Protein AF-A0A2H3KN73-F1 (afdb_monomer)

Radius of gyration: 33.45 Å; Cα contacts (8 Å, |Δi|>4): 735; chains: 1; bounding box: 77×82×100 Å

Nearest PDB structures (foldseek):
  2la7-assembly1_A  TM=8.301E-01  e=6.907E-08  Paraburkholderia xenovorans LB400
  2kts-assembly1_A  TM=8.121E-01  e=2.457E-05  Escherichia coli K-12
  4zgf-assembly1_A  TM=7.039E-01  e=1.963E-03  Phocaeicola vulgatus ATCC 8482
  4l3r-assembly1_A  TM=6.439E-01  e=1.015E-02  Bacteroides eggerthii DSM 20697
  8r6w-assembly1_A  TM=2.106E-01  e=2.194E+00  SFTS virus AH12

pLDDT: mean 81.77, std 18.59, range [30.06, 98.0]

Sequence (392 aa):
MKLRMTILSALLMGMLVLAACGTAPSTGSTTEPTPATTEQETPVTEEATTPEASDALAGTSWVLTQLNGAAPLSEGTPISAEFDTEGSVAGSAGCNRYFAGYTIADGTLSITQAGSTMMACEDAIMAQEQAFLDQFSRATSYVIDGATLTITIDDGTTLVFERAEEEVTTSNDLTGTNWVLTAINGAAPLSESAPISAEFDTEGRITGSAGCNRYFADYTVADGTLSISQAGSTRMACEEAIMAQEQAFLDQLSRATSYVIDGATLTITIDDGATLVFEQTSNALAGTSWLLTELNGAAPLSEATPISAEFDDEGRVAGSAGCNRYFAGYTVAEGTLSITQAGSTMMACEDAILAQEMAFLDQLSRATSYVIDGTTLTITVDDGATLVFVRA

Solvent-accessible surface area (backbone atoms only — not comparable to full-atom values): 22328 Å² total; per-residue (Å²): 136,89,85,85,86,86,91,81,90,85,92,85,90,90,87,87,93,85,92,87,88,89,87,88,88,87,87,87,86,90,86,85,91,87,83,89,79,93,76,82,80,73,81,83,74,79,77,76,79,74,74,88,77,71,59,88,57,47,71,38,49,29,31,54,54,26,51,89,85,36,68,64,85,65,88,90,35,66,34,35,46,35,26,40,83,87,37,39,33,36,35,32,44,41,74,28,50,36,40,28,44,41,50,65,56,98,72,30,33,42,31,41,78,61,50,67,59,88,66,89,66,58,69,69,53,50,54,46,25,52,52,47,53,60,47,54,35,37,30,41,29,67,48,77,59,92,56,34,40,38,37,30,24,84,88,69,52,53,41,33,23,34,51,47,72,79,76,68,75,60,59,70,63,62,62,68,37,41,32,35,55,55,24,56,67,86,40,64,66,96,42,86,92,37,54,33,36,43,34,27,40,85,85,37,37,34,38,35,33,43,37,74,30,50,36,38,30,45,41,49,79,56,97,73,31,33,45,32,41,79,61,49,65,58,88,69,88,65,59,69,68,52,53,51,48,26,52,53,49,48,57,47,52,37,37,31,45,27,63,48,49,58,80,57,34,39,39,37,32,26,80,86,73,44,42,43,31,24,38,53,49,77,75,58,58,49,74,36,49,30,31,57,55,27,56,73,92,35,64,71,95,43,86,92,36,54,35,37,44,34,26,40,81,85,37,37,34,35,39,30,44,32,79,30,49,36,39,27,45,40,50,78,56,97,77,31,31,44,29,44,79,58,49,68,57,87,70,91,66,60,69,70,51,53,51,49,26,53,53,50,48,55,46,52,36,36,30,41,28,65,48,68,62,91,57,33,40,39,36,33,26,84,88,71,46,45,40,34,26,34,64,99

Structure (mmCIF, N/CA/C/O backbone):
data_AF-A0A2H3KN73-F1
#
_entry.id   AF-A0A2H3KN73-F1
#
loop_
_atom_site.group_PDB
_atom_site.id
_atom_site.type_symbol
_atom_site.label_atom_id
_atom_site.label_alt_id
_atom_site.label_comp_id
_atom_site.label_asym_id
_atom_site.label_entity_id
_atom_site.label_seq_id
_atom_site.pdbx_PDB_ins_code
_atom_site.Cartn_x
_atom_site.Cartn_y
_atom_site.Cartn_z
_atom_site.occupancy
_atom_site.B_iso_or_equiv
_atom_site.auth_seq_id
_atom_site.auth_comp_id
_atom_site.auth_asym_id
_atom_site.auth_atom_id
_atom_site.pdbx_PDB_model_num
ATOM 1 N N . MET A 1 1 ? 51.391 -41.947 -21.039 1.00 41.38 1 MET A N 1
ATOM 2 C CA . MET A 1 1 ? 52.489 -42.074 -20.057 1.00 41.38 1 MET A CA 1
ATOM 3 C C . MET A 1 1 ? 51.841 -42.088 -18.679 1.00 41.38 1 MET A C 1
ATOM 5 O O . MET A 1 1 ? 51.063 -41.195 -18.386 1.00 41.38 1 MET A O 1
ATOM 9 N N . LYS A 1 2 ? 51.989 -43.200 -17.952 1.00 41.12 2 LYS A N 1
ATOM 10 C CA . LYS A 1 2 ? 51.287 -43.535 -16.699 1.00 41.12 2 LYS A CA 1
ATOM 11 C C . LYS A 1 2 ? 51.862 -42.744 -15.519 1.00 41.12 2 LYS A C 1
ATOM 13 O O . LYS A 1 2 ? 53.082 -42.685 -15.429 1.00 41.12 2 LYS A O 1
ATOM 18 N N . LEU A 1 3 ? 51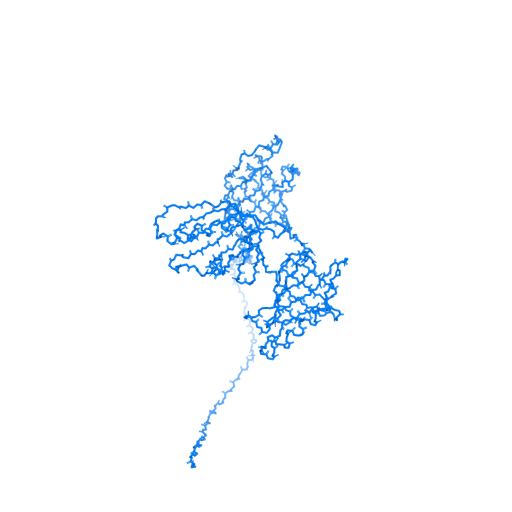.032 -42.364 -14.544 1.00 38.22 3 LEU A N 1
ATOM 19 C CA . LEU A 1 3 ? 51.346 -42.671 -13.143 1.00 38.22 3 LEU A CA 1
ATOM 20 C C . LEU A 1 3 ? 50.073 -42.772 -12.286 1.00 38.22 3 LEU A C 1
ATOM 22 O O . LEU A 1 3 ? 49.233 -41.882 -12.275 1.00 38.22 3 LEU A O 1
ATOM 26 N N . ARG A 1 4 ? 49.949 -43.926 -11.624 1.00 55.59 4 ARG A N 1
ATOM 27 C CA . ARG A 1 4 ? 48.967 -44.296 -10.597 1.00 55.59 4 ARG A CA 1
ATOM 28 C C . ARG A 1 4 ? 49.509 -43.859 -9.233 1.00 55.59 4 ARG A C 1
ATOM 30 O O . ARG A 1 4 ? 50.711 -44.013 -9.039 1.00 55.59 4 ARG A O 1
ATOM 37 N N . MET A 1 5 ? 48.654 -43.527 -8.263 1.00 45.94 5 MET A N 1
ATOM 38 C CA . MET A 1 5 ? 48.945 -43.890 -6.869 1.00 45.94 5 MET A CA 1
ATOM 39 C C . MET A 1 5 ? 47.670 -44.063 -6.032 1.00 45.94 5 MET A C 1
ATOM 41 O O . MET A 1 5 ? 46.942 -43.118 -5.760 1.00 45.94 5 MET A O 1
ATOM 45 N N . THR A 1 6 ? 47.419 -45.316 -5.665 1.00 53.59 6 THR A N 1
ATOM 46 C CA . THR A 1 6 ? 46.502 -45.816 -4.632 1.00 53.59 6 THR A CA 1
ATOM 47 C C . THR A 1 6 ? 47.276 -45.900 -3.311 1.00 53.59 6 THR A C 1
ATOM 49 O O . THR A 1 6 ? 48.433 -46.295 -3.387 1.00 53.59 6 THR A O 1
ATOM 52 N 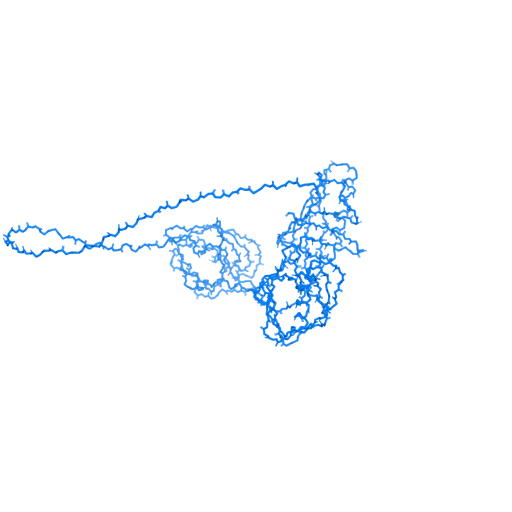N . ILE A 1 7 ? 46.663 -45.655 -2.142 1.00 47.69 7 ILE A N 1
ATOM 53 C CA . ILE A 1 7 ? 46.998 -46.282 -0.836 1.00 47.69 7 ILE A CA 1
ATOM 54 C C . ILE A 1 7 ? 45.718 -46.332 0.034 1.00 47.69 7 ILE A C 1
ATOM 56 O O . ILE A 1 7 ? 44.813 -45.519 -0.122 1.00 47.69 7 ILE A O 1
ATOM 60 N N . LEU A 1 8 ? 45.666 -47.358 0.884 1.00 37.31 8 LEU A N 1
ATOM 61 C CA . LEU A 1 8 ? 44.553 -48.059 1.532 1.00 37.31 8 LEU A CA 1
ATOM 62 C C . LEU A 1 8 ? 44.724 -48.042 3.080 1.00 37.31 8 LEU A C 1
ATOM 64 O O . LEU A 1 8 ? 45.867 -47.973 3.526 1.00 37.31 8 LEU A O 1
ATOM 68 N N . SER A 1 9 ? 43.630 -48.286 3.838 1.00 37.75 9 SER A N 1
ATOM 69 C CA . SER A 1 9 ? 43.555 -48.879 5.217 1.00 37.75 9 SER A CA 1
ATOM 70 C C . SER A 1 9 ? 43.954 -48.003 6.435 1.00 37.75 9 SER A C 1
ATOM 72 O O . SER A 1 9 ? 44.809 -47.147 6.291 1.00 37.75 9 SER A O 1
ATOM 74 N N . ALA A 1 10 ? 43.464 -48.134 7.690 1.00 38.06 10 ALA A N 1
ATOM 75 C CA . ALA A 1 10 ? 42.568 -49.032 8.468 1.00 38.06 10 ALA A CA 1
ATOM 76 C C . ALA A 1 10 ? 42.232 -48.337 9.844 1.00 38.06 10 ALA A C 1
ATOM 78 O O . ALA A 1 10 ? 43.030 -47.522 10.288 1.00 38.06 10 ALA A O 1
ATOM 79 N N . LEU A 1 11 ? 41.019 -48.418 10.432 1.00 40.41 11 LEU A N 1
ATOM 80 C CA . LEU A 1 11 ? 40.464 -49.355 11.459 1.00 40.41 11 LEU A CA 1
ATOM 81 C C . LEU A 1 11 ? 40.903 -49.174 12.948 1.00 40.41 11 LEU A C 1
ATOM 83 O O . LEU A 1 11 ? 42.065 -49.401 13.254 1.00 40.41 11 LEU A O 1
ATOM 87 N N . LEU A 1 12 ? 39.942 -48.886 13.858 1.00 39.25 12 LEU A N 1
ATOM 88 C CA . LEU A 1 12 ? 39.818 -49.288 15.298 1.00 39.25 12 LEU A CA 1
ATOM 89 C C . LEU A 1 12 ? 38.498 -48.668 15.851 1.00 39.25 12 LEU A C 1
ATOM 91 O O . LEU A 1 12 ? 38.345 -47.459 15.748 1.00 39.25 12 LEU A O 1
ATOM 95 N N . MET A 1 13 ? 37.402 -49.344 16.238 1.00 44.59 13 MET A N 1
ATOM 96 C CA . MET A 1 13 ? 37.081 -50.394 17.234 1.00 44.59 13 MET A CA 1
ATOM 97 C C . MET A 1 13 ? 37.250 -49.976 18.714 1.00 44.59 13 MET A C 1
ATOM 99 O O . MET A 1 13 ? 38.370 -49.809 19.182 1.00 44.59 13 MET A O 1
ATOM 103 N N . GLY A 1 14 ? 36.134 -49.907 19.459 1.00 39.62 14 GLY A N 1
ATOM 104 C CA . GLY A 1 14 ? 36.087 -49.804 20.927 1.00 39.62 14 GLY A CA 1
ATOM 105 C C . GLY A 1 14 ? 34.648 -49.807 21.477 1.00 39.62 14 GLY A C 1
ATOM 106 O O . GLY A 1 14 ? 33.892 -48.880 21.225 1.00 39.62 14 GLY A O 1
ATOM 107 N N . MET A 1 15 ? 34.279 -50.871 22.197 1.00 47.72 15 MET A N 1
ATOM 108 C CA . MET A 1 15 ? 32.944 -51.282 22.677 1.00 47.72 15 MET A CA 1
ATOM 109 C C . MET A 1 15 ? 33.030 -51.633 24.180 1.00 47.72 15 MET A C 1
ATOM 111 O O . MET A 1 15 ? 34.032 -52.242 24.540 1.00 47.72 15 MET A O 1
ATOM 115 N N . LEU A 1 16 ? 32.005 -51.304 24.998 1.00 40.75 16 LEU A N 1
ATOM 116 C CA . LEU A 1 16 ? 31.471 -51.964 26.242 1.00 40.75 16 LEU A CA 1
ATOM 117 C C . LEU A 1 16 ? 30.703 -50.895 27.067 1.00 40.75 16 LEU A C 1
ATOM 119 O O . LEU A 1 16 ? 31.293 -49.857 27.332 1.00 40.75 16 LEU A O 1
ATOM 123 N N . VAL A 1 17 ? 29.401 -50.919 27.409 1.00 45.81 17 VAL A N 1
ATOM 124 C CA . VAL A 1 17 ? 28.391 -51.869 27.964 1.00 45.81 17 VAL A CA 1
ATOM 125 C C . VAL A 1 17 ? 28.472 -52.128 29.487 1.00 45.81 17 VAL A C 1
ATOM 127 O O . VAL A 1 17 ? 29.524 -52.510 29.986 1.00 45.81 17 VAL A O 1
ATOM 130 N N . LEU A 1 18 ? 27.283 -52.014 30.125 1.00 37.91 18 LEU A N 1
ATOM 131 C CA . LEU A 1 18 ? 26.698 -52.612 31.361 1.00 37.91 18 LEU A CA 1
ATOM 132 C C . LEU A 1 18 ? 26.279 -51.556 32.415 1.00 37.91 18 LEU A C 1
ATOM 134 O O . LEU A 1 18 ? 27.127 -50.862 32.954 1.00 37.91 18 LEU A O 1
ATOM 138 N N . ALA A 1 19 ? 24.989 -51.242 32.628 1.00 52.69 19 ALA A N 1
ATOM 139 C CA . ALA A 1 19 ? 23.860 -52.013 33.197 1.00 52.69 19 ALA A CA 1
ATOM 140 C C . ALA A 1 19 ? 23.950 -52.260 34.719 1.00 52.69 19 ALA A C 1
ATOM 142 O O . ALA A 1 19 ? 24.777 -53.055 35.147 1.00 52.69 19 ALA A O 1
ATOM 143 N N . ALA A 1 20 ? 23.027 -51.675 35.504 1.00 36.22 20 ALA A N 1
ATOM 144 C CA . ALA A 1 20 ? 22.501 -52.274 36.741 1.00 36.22 20 ALA A CA 1
ATOM 145 C C . ALA A 1 20 ? 21.219 -51.565 37.231 1.00 36.22 20 ALA A C 1
ATOM 147 O O . ALA A 1 20 ? 21.223 -50.382 37.556 1.00 36.22 20 ALA A O 1
ATOM 148 N N . CYS A 1 21 ? 20.135 -52.337 37.302 1.00 52.25 21 CYS A N 1
ATOM 149 C CA . CYS A 1 21 ? 18.905 -52.068 38.043 1.00 52.25 21 CYS A CA 1
ATOM 150 C C . CYS A 1 21 ? 19.021 -52.782 39.404 1.00 52.25 21 CYS A C 1
ATOM 152 O O . CYS A 1 21 ? 19.585 -53.877 39.453 1.00 52.25 21 CYS A O 1
ATOM 154 N N . GLY A 1 22 ? 18.479 -52.223 40.487 1.00 36.69 22 GLY A N 1
ATOM 155 C CA . GLY A 1 22 ? 18.488 -52.878 41.798 1.00 36.69 22 GLY A CA 1
ATOM 156 C C . GLY A 1 22 ? 17.414 -52.337 42.736 1.00 36.69 22 GLY A C 1
ATOM 157 O O . GLY A 1 22 ? 17.502 -51.206 43.200 1.00 36.69 22 GLY A O 1
ATOM 158 N N . THR A 1 23 ? 16.412 -53.167 43.018 1.00 49.16 23 THR A N 1
ATOM 159 C CA . THR A 1 23 ? 15.354 -52.964 44.020 1.00 49.16 23 THR A CA 1
ATOM 160 C C . THR A 1 23 ? 15.496 -53.943 45.188 1.00 49.16 23 THR A C 1
ATOM 162 O O . THR A 1 23 ? 15.940 -55.072 44.978 1.00 49.16 23 THR A O 1
ATOM 165 N N . ALA A 1 24 ? 14.919 -53.534 46.332 1.00 40.84 24 ALA A N 1
ATOM 166 C CA . ALA A 1 24 ? 14.408 -54.322 47.475 1.00 40.84 24 ALA A CA 1
ATOM 167 C C . ALA A 1 24 ? 15.313 -54.388 48.742 1.00 40.84 24 ALA A C 1
ATOM 169 O O . ALA A 1 24 ? 16.469 -53.981 48.689 1.00 40.84 24 ALA A O 1
ATOM 170 N N . PRO A 1 25 ? 14.831 -54.937 49.884 1.00 62.66 25 PRO A N 1
ATOM 171 C CA . PRO A 1 25 ? 13.820 -54.376 50.812 1.00 62.66 25 PRO A CA 1
ATOM 172 C C . PRO A 1 25 ? 14.254 -54.507 52.308 1.00 62.66 25 PRO A C 1
ATOM 174 O O . PRO A 1 25 ? 15.191 -55.241 52.588 1.00 62.66 25 PRO A O 1
ATOM 177 N N . SER A 1 26 ? 13.542 -53.928 53.296 1.00 34.06 26 SER A N 1
ATOM 178 C CA . SER A 1 26 ? 13.264 -54.623 54.585 1.00 34.06 26 SER A CA 1
ATOM 179 C C . SER A 1 26 ? 12.297 -53.888 55.527 1.00 34.06 26 SER A C 1
ATOM 181 O O . SER A 1 26 ? 12.418 -52.698 55.795 1.00 34.06 26 SER A O 1
ATOM 183 N N . THR A 1 27 ? 11.405 -54.697 56.084 1.00 34.88 27 THR A N 1
ATOM 184 C CA . THR A 1 27 ? 10.491 -54.568 57.229 1.00 34.88 27 THR A CA 1
ATOM 185 C C . THR A 1 27 ? 11.138 -54.276 58.596 1.00 34.88 27 THR A C 1
ATOM 187 O O . THR A 1 27 ? 12.184 -54.844 58.890 1.00 34.88 27 THR A O 1
ATOM 190 N N . GLY A 1 28 ? 10.391 -53.620 59.504 1.00 31.72 28 GLY A N 1
ATOM 191 C CA . GLY A 1 28 ? 10.177 -54.169 60.860 1.00 31.72 28 GLY A CA 1
ATOM 192 C C . GLY A 1 28 ? 10.459 -53.302 62.107 1.00 31.72 28 GLY A C 1
ATOM 193 O O . GLY A 1 28 ? 11.585 -53.241 62.570 1.00 31.72 28 GLY A O 1
ATOM 194 N N . SER A 1 29 ? 9.363 -52.843 62.731 1.00 31.42 29 SER A N 1
ATOM 195 C CA . SER A 1 29 ? 9.030 -52.898 64.176 1.00 31.42 29 SER A CA 1
ATOM 196 C C . SER A 1 29 ? 9.650 -51.972 65.253 1.00 31.42 29 SER A C 1
ATOM 198 O O . SER A 1 29 ? 10.776 -52.147 65.698 1.00 31.42 29 SER A O 1
ATOM 200 N N . THR A 1 30 ? 8.738 -51.164 65.823 1.00 33.66 30 THR A N 1
ATOM 201 C CA . THR A 1 30 ? 8.400 -51.008 67.262 1.00 33.66 30 THR A CA 1
ATOM 202 C C . THR A 1 30 ? 9.347 -50.259 68.212 1.00 33.66 30 THR A C 1
ATOM 204 O O . THR A 1 30 ? 10.296 -50.831 68.738 1.00 33.66 30 THR A O 1
ATOM 207 N N . THR A 1 31 ? 8.926 -49.058 68.644 1.00 33.97 31 THR A N 1
ATOM 208 C CA . THR A 1 31 ? 8.812 -48.697 70.079 1.00 33.97 31 THR A CA 1
ATOM 209 C C . THR A 1 31 ? 7.850 -47.510 70.288 1.00 33.97 31 THR A C 1
ATOM 211 O O . THR A 1 31 ? 7.878 -46.539 69.540 1.00 33.97 31 THR A O 1
ATOM 214 N N . GLU A 1 32 ? 6.974 -47.632 71.285 1.00 45.22 32 GLU A N 1
ATOM 215 C CA . GLU A 1 32 ? 5.969 -46.664 71.780 1.00 45.22 32 GLU A CA 1
ATOM 216 C C . GLU A 1 32 ? 6.524 -45.931 73.047 1.00 45.22 32 GLU A C 1
ATOM 218 O O . GLU A 1 32 ? 7.586 -46.336 73.526 1.00 45.22 32 GLU A O 1
ATOM 223 N N . PRO A 1 33 ? 5.819 -44.982 73.710 1.00 64.44 33 PRO A N 1
ATOM 224 C CA . PRO A 1 33 ? 5.692 -43.537 73.430 1.00 64.44 33 PRO A CA 1
ATOM 225 C C . PRO A 1 33 ? 6.211 -42.631 74.590 1.00 64.44 33 PRO A C 1
ATOM 227 O O . PRO A 1 33 ? 6.770 -43.139 75.562 1.00 64.44 33 PRO A O 1
ATOM 230 N N . THR A 1 34 ? 5.910 -41.310 74.525 1.00 38.81 34 THR A N 1
ATOM 231 C CA . THR A 1 34 ? 5.670 -40.292 75.614 1.00 38.81 34 THR A CA 1
ATOM 232 C C . THR A 1 34 ? 6.522 -39.002 75.430 1.00 38.81 34 THR A C 1
ATOM 234 O O . THR A 1 34 ? 7.691 -39.120 75.083 1.00 38.81 34 THR A O 1
ATOM 237 N N . PRO A 1 35 ? 6.028 -37.765 75.696 1.00 52.81 35 PRO A N 1
ATOM 238 C CA . PRO A 1 35 ? 5.032 -36.999 74.938 1.00 52.81 35 PRO A CA 1
ATOM 239 C C . PRO A 1 35 ? 5.500 -35.544 74.614 1.00 52.81 35 PRO A C 1
ATOM 241 O O . PRO A 1 35 ? 6.538 -35.083 75.072 1.00 52.81 35 PRO A O 1
ATOM 244 N N . ALA A 1 36 ? 4.632 -34.798 73.922 1.00 41.28 36 ALA A N 1
ATOM 245 C CA . ALA A 1 36 ? 4.514 -33.332 73.923 1.00 41.28 36 ALA A CA 1
ATOM 246 C C . ALA A 1 36 ? 5.665 -32.484 73.338 1.00 41.28 36 ALA A C 1
ATOM 248 O O . ALA A 1 36 ? 6.662 -32.205 73.994 1.00 41.28 36 ALA A O 1
ATOM 249 N N . THR A 1 37 ? 5.414 -31.902 72.163 1.00 34.91 37 THR A N 1
ATOM 250 C CA . THR A 1 37 ? 5.235 -30.445 71.992 1.00 34.91 37 THR A CA 1
ATOM 251 C C . THR A 1 37 ? 4.563 -30.222 70.638 1.00 34.91 37 THR A C 1
ATOM 253 O O . THR A 1 37 ? 5.072 -30.646 69.607 1.00 34.91 37 THR A O 1
ATOM 256 N N . THR A 1 38 ? 3.371 -29.631 70.657 1.00 37.81 38 THR A N 1
ATOM 257 C CA . THR A 1 38 ? 2.646 -29.219 69.454 1.00 37.81 38 THR A CA 1
ATOM 258 C C . THR A 1 38 ? 3.277 -27.929 68.940 1.00 37.81 38 THR A C 1
ATOM 260 O O . THR A 1 38 ? 3.023 -26.869 69.505 1.00 37.81 38 THR A O 1
ATOM 263 N N . GLU A 1 39 ? 4.070 -28.011 67.876 1.00 43.75 39 GLU A N 1
ATOM 264 C CA . GLU A 1 39 ? 4.251 -26.896 66.947 1.00 43.75 39 GLU A CA 1
ATOM 265 C C . GLU A 1 39 ? 3.408 -27.201 65.712 1.00 43.75 39 GLU A C 1
ATOM 267 O O . GLU A 1 39 ? 3.565 -28.215 65.036 1.00 43.75 39 GLU A O 1
ATOM 272 N N . GLN A 1 40 ? 2.405 -26.357 65.517 1.00 39.06 40 GLN A N 1
ATOM 273 C CA . GLN A 1 40 ? 1.458 -26.417 64.424 1.00 39.06 40 GLN A CA 1
ATOM 274 C C . GLN A 1 40 ? 2.141 -25.803 63.197 1.00 39.06 40 GLN A C 1
ATOM 276 O O . GLN A 1 40 ? 2.238 -24.583 63.098 1.00 39.06 40 GLN A O 1
ATOM 281 N N . GLU A 1 41 ? 2.642 -26.643 62.289 1.00 41.00 41 GLU A N 1
ATOM 282 C CA . GLU A 1 41 ? 3.061 -26.206 60.957 1.00 41.00 41 GLU A CA 1
ATOM 283 C C . GLU A 1 41 ? 1.834 -25.702 60.186 1.00 41.00 41 GLU A C 1
ATOM 285 O O . GLU A 1 41 ? 0.869 -26.426 59.928 1.00 41.00 41 GLU A O 1
ATOM 290 N N . THR A 1 42 ? 1.865 -24.413 59.867 1.00 41.56 42 THR A N 1
ATOM 291 C CA . THR A 1 42 ? 0.966 -23.739 58.933 1.00 41.56 42 THR A CA 1
ATOM 292 C C . THR A 1 42 ? 1.116 -24.382 57.549 1.00 41.56 42 THR A C 1
ATOM 294 O O . THR A 1 42 ? 2.249 -24.627 57.129 1.00 41.56 42 THR A O 1
ATOM 297 N N . PRO A 1 43 ? 0.027 -24.649 56.806 1.00 40.84 43 PRO A N 1
ATOM 298 C CA . PRO A 1 43 ? 0.150 -25.128 55.438 1.00 40.84 43 PRO A CA 1
ATOM 299 C C . PRO A 1 43 ? 0.833 -24.045 54.597 1.00 40.84 43 PRO A C 1
ATOM 301 O O . PRO A 1 43 ? 0.437 -22.879 54.633 1.00 40.84 43 PRO A O 1
ATOM 304 N N . VAL A 1 44 ? 1.871 -24.435 53.859 1.00 39.75 44 VAL A N 1
ATOM 305 C CA . VAL A 1 44 ? 2.467 -23.608 52.811 1.00 39.75 44 VAL A CA 1
ATOM 306 C C . VAL A 1 44 ? 1.408 -23.460 51.726 1.00 39.75 44 VAL A C 1
ATOM 308 O O . VAL A 1 44 ? 1.148 -24.391 50.966 1.00 39.75 44 VAL A O 1
ATOM 311 N N . THR A 1 45 ? 0.742 -22.307 51.724 1.00 36.94 45 THR A N 1
ATOM 312 C CA . THR A 1 45 ? -0.048 -21.836 50.593 1.00 36.94 45 THR A CA 1
ATOM 313 C C . THR A 1 45 ? 0.892 -21.744 49.402 1.00 36.94 45 THR A C 1
ATOM 315 O O . THR A 1 45 ? 1.876 -21.010 49.435 1.00 36.94 45 THR A O 1
ATOM 318 N N . GLU A 1 46 ? 0.594 -22.540 48.385 1.00 45.03 46 GLU A N 1
ATOM 319 C CA . GLU A 1 46 ? 1.144 -22.440 47.042 1.00 45.03 46 GLU A CA 1
ATOM 320 C C . GLU A 1 46 ? 0.952 -20.995 46.561 1.00 45.03 46 GLU A C 1
ATOM 322 O O . GLU A 1 46 ? -0.170 -20.555 46.306 1.00 45.03 46 GLU A O 1
ATOM 327 N N . GLU A 1 47 ? 2.043 -20.224 46.547 1.00 39.03 47 GLU A N 1
ATOM 328 C CA . GLU A 1 47 ? 2.086 -18.916 45.905 1.00 39.03 47 GLU A CA 1
ATOM 329 C C . GLU A 1 47 ? 1.780 -19.133 44.426 1.00 39.03 47 GLU A C 1
ATOM 331 O O . GLU A 1 47 ? 2.612 -19.611 43.651 1.00 39.03 47 GLU A O 1
ATOM 336 N N . ALA A 1 48 ? 0.546 -18.801 44.053 1.00 39.47 48 ALA A N 1
ATOM 337 C CA . ALA A 1 48 ? 0.195 -18.529 42.679 1.00 39.47 48 ALA A CA 1
ATOM 338 C C . ALA A 1 48 ? 1.168 -17.461 42.178 1.00 39.47 48 ALA A C 1
ATOM 340 O O . ALA A 1 48 ? 1.220 -16.344 42.693 1.00 39.47 48 ALA A O 1
ATOM 341 N N . THR A 1 49 ? 1.976 -17.844 41.202 1.00 33.44 49 THR A N 1
ATOM 342 C CA . THR A 1 49 ? 2.807 -16.928 40.440 1.00 33.44 49 THR A CA 1
ATOM 343 C C . THR A 1 49 ? 1.874 -15.942 39.742 1.00 33.44 49 THR A C 1
ATOM 345 O O . THR A 1 49 ? 1.168 -16.286 38.797 1.00 33.44 49 THR A O 1
ATOM 348 N N . THR A 1 50 ? 1.817 -14.723 40.276 1.00 39.44 50 THR A N 1
ATOM 349 C CA . THR A 1 50 ? 1.194 -13.565 39.635 1.00 39.44 50 THR A CA 1
ATOM 350 C C . THR A 1 50 ? 1.850 -13.373 38.266 1.00 39.44 50 THR A C 1
ATOM 352 O O . THR A 1 50 ? 3.075 -13.239 38.222 1.00 39.44 50 THR A O 1
ATOM 355 N N . PRO A 1 51 ? 1.100 -13.377 37.150 1.00 41.16 51 PRO A N 1
ATOM 356 C CA . PRO A 1 51 ? 1.671 -13.014 35.864 1.00 41.16 51 PRO A CA 1
ATOM 357 C C . PRO A 1 51 ? 2.043 -11.526 35.898 1.00 41.16 51 PRO A C 1
ATOM 359 O O . PRO A 1 51 ? 1.270 -10.702 36.388 1.00 41.16 51 PRO A O 1
ATOM 362 N N . GLU A 1 52 ? 3.237 -11.191 35.412 1.00 40.34 52 GLU A N 1
ATOM 363 C CA . GLU A 1 52 ? 3.687 -9.813 35.202 1.00 40.34 52 GLU A CA 1
ATOM 364 C C . GLU A 1 52 ? 2.654 -9.063 34.340 1.00 40.34 52 GLU A C 1
ATOM 366 O O . GLU A 1 52 ? 2.435 -9.388 33.177 1.00 40.34 52 GLU A O 1
ATOM 371 N N . ALA A 1 53 ? 1.965 -8.092 34.945 1.00 45.19 53 ALA A N 1
ATOM 372 C CA . ALA A 1 53 ? 0.830 -7.367 34.370 1.00 45.19 53 ALA A CA 1
ATOM 373 C C . ALA A 1 53 ? 1.224 -5.982 33.810 1.00 45.19 53 ALA A C 1
ATOM 375 O O . ALA A 1 53 ? 0.464 -5.022 33.953 1.00 45.19 53 ALA A O 1
ATOM 376 N N . SER A 1 54 ? 2.418 -5.845 33.222 1.00 44.81 54 SER A N 1
ATOM 377 C CA . SER A 1 54 ? 2.917 -4.547 32.734 1.00 44.81 54 SER A CA 1
ATOM 378 C C . SER A 1 54 ? 2.581 -4.220 31.273 1.00 44.81 54 SER A C 1
ATOM 380 O O . SER A 1 54 ? 2.610 -3.045 30.928 1.00 44.81 54 SER A O 1
ATOM 382 N N . ASP A 1 55 ? 2.184 -5.190 30.438 1.00 57.12 55 ASP A N 1
ATOM 383 C CA . ASP A 1 55 ? 2.195 -5.004 28.969 1.00 57.12 55 ASP A CA 1
ATOM 384 C C . ASP A 1 55 ? 0.811 -5.066 28.287 1.00 57.12 55 ASP A C 1
ATOM 386 O O . ASP A 1 55 ? 0.716 -4.980 27.069 1.00 57.12 55 ASP A O 1
ATOM 390 N N . ALA A 1 56 ? -0.292 -5.219 29.029 1.00 77.56 56 ALA A N 1
ATOM 391 C CA . ALA A 1 56 ? -1.588 -5.563 28.421 1.00 77.56 56 ALA A CA 1
ATOM 392 C C . ALA A 1 56 ? -2.273 -4.425 27.628 1.00 77.56 56 ALA A C 1
ATOM 394 O O . ALA A 1 56 ? -3.119 -4.707 26.782 1.00 77.56 56 ALA A O 1
ATOM 395 N N . LEU A 1 57 ? -1.938 -3.160 27.909 1.00 86.56 57 LEU A N 1
ATOM 396 C CA . LEU A 1 57 ? -2.441 -1.991 27.169 1.00 86.56 57 LEU A CA 1
ATOM 397 C C . LEU A 1 57 ? -1.487 -1.530 26.062 1.00 86.56 57 LEU A C 1
ATOM 399 O O . LEU A 1 57 ? -1.930 -0.884 25.120 1.00 86.56 57 LEU A O 1
ATOM 403 N N . ALA A 1 58 ? -0.195 -1.830 26.159 1.00 87.69 58 ALA A N 1
ATOM 404 C CA . ALA A 1 58 ? 0.787 -1.352 25.196 1.00 87.69 58 ALA A CA 1
ATOM 405 C C . ALA A 1 58 ? 0.526 -1.940 23.799 1.00 87.69 58 ALA A C 1
ATOM 407 O O . ALA A 1 58 ? 0.332 -3.146 23.651 1.00 87.69 58 ALA A O 1
ATOM 408 N N . GLY A 1 59 ? 0.523 -1.090 22.771 1.00 79.81 59 GLY A N 1
ATOM 409 C CA . GLY A 1 59 ? 0.245 -1.480 21.386 1.00 79.81 59 GLY A CA 1
ATOM 410 C C . GLY A 1 59 ? -1.223 -1.823 21.114 1.00 79.81 59 GLY A C 1
ATOM 411 O O . GLY A 1 59 ? -1.502 -2.673 20.269 1.00 79.81 59 GLY A O 1
ATOM 412 N N . THR A 1 60 ? -2.168 -1.228 21.846 1.00 86.56 60 THR A N 1
ATOM 413 C CA . THR A 1 60 ? -3.604 -1.504 21.676 1.00 86.56 60 THR A CA 1
ATOM 414 C C . THR A 1 60 ? -4.406 -0.241 21.376 1.00 86.56 60 THR A C 1
ATOM 416 O O . THR A 1 60 ? -4.119 0.834 21.904 1.00 86.56 60 THR A O 1
ATOM 419 N N . SER A 1 61 ? -5.452 -0.395 20.562 1.00 89.25 61 SER A N 1
ATOM 420 C CA . SER A 1 61 ? -6.350 0.685 20.147 1.00 89.25 61 SER A CA 1
ATOM 421 C C . SER A 1 61 ? -7.783 0.399 20.578 1.00 89.25 61 SER A C 1
ATOM 423 O O . SER A 1 61 ? -8.255 -0.739 20.516 1.00 89.25 61 SER A O 1
ATOM 425 N N . TRP A 1 62 ? -8.482 1.443 21.015 1.00 94.31 62 TRP A N 1
ATOM 426 C CA . TRP A 1 62 ? -9.795 1.349 21.648 1.00 94.31 62 TRP A CA 1
ATOM 427 C C . TRP A 1 62 ? -10.714 2.488 21.209 1.00 94.31 62 TRP A C 1
ATOM 429 O O . TRP A 1 62 ? -10.267 3.616 21.000 1.00 94.31 62 TRP A O 1
ATOM 439 N N . VAL A 1 63 ? -12.013 2.210 21.124 1.00 94.38 63 VAL A N 1
ATOM 440 C CA . VAL A 1 63 ? -13.077 3.178 20.836 1.00 94.38 63 VAL A CA 1
ATOM 441 C C . VAL A 1 63 ? -13.996 3.287 22.046 1.00 94.38 63 VAL A C 1
ATOM 443 O O . VAL A 1 63 ? -14.482 2.283 22.561 1.00 94.38 63 VAL A O 1
ATOM 446 N N . LEU A 1 64 ? -14.245 4.506 22.522 1.00 94.88 64 LEU A N 1
ATOM 447 C CA . LEU A 1 64 ? -15.092 4.746 23.686 1.00 94.88 64 LEU A CA 1
ATOM 448 C C . LEU A 1 64 ? -16.557 4.446 23.342 1.00 94.88 64 LEU A C 1
ATOM 450 O O . LEU A 1 64 ? -17.147 5.084 22.472 1.00 94.88 64 LEU A O 1
ATOM 454 N N . THR A 1 65 ? -17.164 3.516 24.073 1.00 94.06 65 THR A N 1
ATOM 455 C CA . THR A 1 65 ? -18.574 3.134 23.924 1.00 94.06 65 THR A CA 1
ATOM 456 C C . THR A 1 65 ? -19.443 3.667 25.055 1.00 94.06 65 THR A C 1
ATOM 458 O O . THR A 1 65 ? -20.654 3.812 24.879 1.00 94.06 65 THR A O 1
ATOM 461 N N . GLN A 1 66 ? -18.847 4.019 26.201 1.00 93.50 66 GLN A N 1
ATOM 462 C CA . GLN A 1 66 ? -19.572 4.593 27.329 1.00 93.50 66 GLN A CA 1
ATOM 463 C C . GLN A 1 66 ? -18.766 5.670 28.063 1.00 93.50 66 GLN A C 1
ATOM 465 O O . GLN A 1 66 ? -17.688 5.412 28.596 1.00 93.50 66 GLN A O 1
ATOM 470 N N . LEU A 1 67 ? -19.356 6.863 28.162 1.00 93.06 67 LEU A N 1
ATOM 471 C CA . LEU A 1 67 ? -18.900 7.991 28.970 1.00 93.06 67 LEU A CA 1
ATOM 472 C C . LEU A 1 67 ? -20.012 8.370 29.951 1.00 93.06 67 LEU A C 1
ATOM 474 O O . LEU A 1 67 ? -21.141 8.636 29.539 1.00 93.06 67 LEU A O 1
ATOM 478 N N . ASN A 1 68 ? -19.726 8.400 31.256 1.00 87.56 68 ASN A N 1
ATOM 479 C CA . ASN A 1 68 ? -20.731 8.700 32.293 1.00 87.56 68 ASN A CA 1
ATOM 480 C C . ASN A 1 68 ? -21.991 7.815 32.221 1.00 87.56 68 ASN A C 1
ATOM 482 O O . ASN A 1 68 ? -23.108 8.270 32.470 1.00 87.56 68 ASN A O 1
ATOM 486 N N . GLY A 1 69 ? -21.829 6.547 31.846 1.00 85.06 69 GLY A N 1
ATOM 487 C CA . GLY A 1 69 ? -22.949 5.617 31.730 1.00 85.06 69 GLY A CA 1
ATOM 488 C C . GLY A 1 69 ? -23.770 5.737 30.435 1.00 85.06 69 GLY A C 1
ATOM 489 O O . GLY A 1 69 ? -24.688 4.939 30.246 1.00 85.06 69 GLY A O 1
ATOM 490 N N . ALA A 1 70 ? -23.446 6.668 29.533 1.00 87.31 70 ALA A N 1
ATOM 491 C CA . ALA A 1 70 ? -24.144 6.878 28.264 1.00 87.31 70 ALA A CA 1
ATOM 492 C C . ALA A 1 70 ? -23.211 6.700 27.057 1.00 87.31 70 ALA A C 1
ATOM 494 O O . ALA A 1 70 ? -22.002 6.882 27.171 1.00 87.31 70 ALA A O 1
ATOM 495 N N . ALA A 1 71 ? -23.778 6.364 25.897 1.00 90.81 71 ALA A N 1
ATOM 496 C CA . ALA A 1 71 ? -23.021 6.343 24.648 1.00 90.81 71 ALA A CA 1
ATOM 497 C C . ALA A 1 71 ? -22.549 7.768 24.288 1.00 90.81 71 ALA A C 1
ATOM 499 O O . ALA A 1 71 ? -23.355 8.700 24.405 1.00 90.81 71 ALA A O 1
ATOM 500 N N . PRO A 1 72 ? -21.289 7.957 23.854 1.00 89.94 72 PRO A N 1
ATOM 501 C CA . PRO A 1 72 ? -20.802 9.262 23.426 1.00 89.94 72 PRO A CA 1
ATOM 502 C C . PRO A 1 72 ? -21.601 9.818 22.243 1.00 89.94 72 PRO A C 1
ATOM 504 O O . PRO A 1 72 ? -21.983 9.097 21.322 1.00 89.94 72 PRO A O 1
ATOM 507 N N . LEU A 1 73 ? -21.810 11.130 22.244 1.00 86.56 73 LEU A N 1
ATOM 508 C CA . LEU A 1 73 ? -22.213 11.890 21.068 1.00 86.56 73 LEU A CA 1
ATOM 509 C C . LEU A 1 73 ? -21.096 11.794 20.017 1.00 86.56 73 LEU A C 1
ATOM 511 O O . LEU A 1 73 ? -19.921 11.929 20.357 1.00 86.56 73 LEU A O 1
ATOM 515 N N . SER A 1 74 ? -21.441 11.573 18.749 1.00 71.94 74 SER A N 1
ATOM 516 C CA . SER A 1 74 ? -20.468 11.498 17.654 1.00 71.94 74 SER A CA 1
ATOM 517 C C . SER A 1 74 ? -20.935 12.332 16.464 1.00 71.94 74 SER A C 1
ATOM 519 O O . SER A 1 74 ? -22.082 12.214 16.037 1.00 71.94 74 SER A O 1
ATOM 521 N N . GLU A 1 75 ? -20.028 13.136 15.906 1.00 65.19 75 GLU A N 1
ATOM 522 C CA . GLU A 1 75 ? -20.179 13.814 14.608 1.00 65.19 75 GLU A CA 1
ATOM 523 C C . GLU A 1 75 ? -19.303 13.138 13.538 1.00 65.19 75 GLU A C 1
ATOM 525 O O . GLU A 1 75 ? -18.557 13.779 12.804 1.00 65.19 75 GLU A O 1
ATOM 530 N N . GLY A 1 76 ? -19.337 11.805 13.473 1.00 63.69 76 GLY A N 1
ATOM 531 C CA . GLY A 1 76 ? -18.598 11.040 12.462 1.00 63.69 76 GLY A CA 1
ATOM 532 C C . GLY A 1 76 ? -17.132 10.759 12.801 1.00 63.69 76 GLY A C 1
ATOM 533 O O . GLY A 1 76 ? -16.501 9.988 12.087 1.00 63.69 76 GLY A O 1
ATOM 534 N N . THR A 1 77 ? -16.610 11.301 13.906 1.00 73.06 77 THR A N 1
ATOM 535 C CA . THR A 1 77 ? -15.343 10.845 14.499 1.00 73.06 77 THR A CA 1
ATOM 536 C C . THR A 1 77 ? -15.630 10.253 15.883 1.00 73.06 77 THR A C 1
ATOM 538 O O . THR A 1 77 ? -16.194 10.949 16.735 1.00 73.06 77 THR A O 1
ATOM 541 N N . PRO A 1 78 ? -15.330 8.967 16.130 1.00 87.31 78 PRO A N 1
ATOM 542 C CA . PRO A 1 78 ? -15.471 8.382 17.458 1.00 87.31 78 PRO A CA 1
ATOM 543 C C . PRO A 1 78 ? -14.420 8.948 18.425 1.00 87.31 78 PRO A C 1
ATOM 545 O O . PRO A 1 78 ? -13.375 9.448 18.003 1.00 87.31 78 PRO A O 1
ATOM 548 N N . ILE A 1 79 ? -14.688 8.856 19.729 1.00 93.00 79 ILE A N 1
ATOM 549 C CA . ILE A 1 79 ? -13.652 9.065 20.747 1.00 93.00 79 ILE A CA 1
ATOM 550 C C . ILE A 1 79 ? -12.805 7.791 20.802 1.00 93.00 79 ILE A C 1
ATOM 552 O O . ILE A 1 79 ? -13.360 6.701 20.939 1.00 93.00 79 ILE A O 1
ATOM 556 N N . SER A 1 80 ? -11.486 7.914 20.688 1.00 93.00 80 SER A N 1
ATOM 557 C CA . SER A 1 80 ? -10.558 6.784 20.603 1.00 93.00 80 SER A CA 1
ATOM 558 C C . SER A 1 80 ? -9.341 6.965 21.504 1.00 93.00 80 SER A C 1
ATOM 560 O O . SER A 1 80 ? -8.980 8.089 21.834 1.00 93.00 80 SER A O 1
ATOM 562 N N . ALA A 1 81 ? -8.710 5.854 21.880 1.00 93.00 81 ALA A N 1
ATOM 563 C CA . ALA A 1 81 ? -7.458 5.820 22.623 1.00 93.00 81 ALA A CA 1
ATOM 564 C C . ALA A 1 81 ? -6.536 4.738 22.043 1.00 93.00 81 ALA A C 1
ATOM 566 O O . ALA A 1 81 ? -6.882 3.558 22.049 1.00 93.00 81 ALA A O 1
ATOM 567 N N . GLU A 1 82 ? -5.372 5.149 21.559 1.00 89.38 82 GLU A N 1
ATOM 568 C CA . GLU A 1 82 ? -4.291 4.303 21.060 1.00 89.38 82 GLU A CA 1
ATOM 569 C C . GLU A 1 82 ? -3.115 4.407 22.025 1.00 89.38 82 GLU A C 1
ATOM 571 O O . GLU A 1 82 ? -2.556 5.488 22.213 1.00 89.38 82 GLU A O 1
ATOM 576 N N . PHE A 1 83 ? -2.781 3.296 22.675 1.00 88.62 83 PHE A N 1
ATOM 577 C CA . PHE A 1 83 ? -1.685 3.194 23.631 1.00 88.62 83 PHE A CA 1
ATOM 578 C C . PHE A 1 83 ? -0.470 2.608 22.917 1.00 88.62 83 PHE A C 1
ATOM 580 O O . PHE A 1 83 ? -0.505 1.455 22.490 1.00 88.62 83 PHE A O 1
ATOM 587 N N . ASP A 1 84 ? 0.613 3.370 22.804 1.00 80.25 84 ASP A N 1
ATOM 588 C CA . ASP A 1 84 ? 1.855 2.887 22.201 1.00 80.25 84 ASP A CA 1
ATOM 589 C C . ASP A 1 84 ? 2.677 2.032 23.188 1.00 80.25 84 ASP A C 1
ATOM 591 O O . ASP A 1 84 ? 2.332 1.879 24.364 1.00 80.25 84 ASP A O 1
ATOM 595 N N . THR A 1 85 ? 3.785 1.460 22.718 1.00 81.75 85 THR A N 1
ATOM 596 C CA . THR A 1 85 ? 4.719 0.685 23.554 1.00 81.75 85 THR A CA 1
ATOM 597 C C . THR A 1 85 ? 5.745 1.541 24.303 1.00 81.75 85 THR A C 1
ATOM 599 O O . THR A 1 85 ? 6.535 1.006 25.076 1.00 81.75 85 THR A O 1
ATOM 602 N N . GLU A 1 86 ? 5.770 2.853 24.068 1.00 82.00 86 GLU A N 1
ATOM 603 C CA . GLU A 1 86 ? 6.726 3.805 24.646 1.00 82.00 86 GLU A CA 1
ATOM 604 C C . GLU A 1 86 ? 6.147 4.593 25.838 1.00 82.00 86 GLU A C 1
ATOM 606 O O . GLU A 1 86 ? 6.862 5.365 26.480 1.00 82.00 86 GLU A O 1
ATOM 611 N N . GLY A 1 87 ? 4.878 4.359 26.187 1.00 86.00 87 GLY A N 1
ATOM 612 C CA . GLY A 1 87 ? 4.199 5.007 27.308 1.00 86.00 87 GLY A CA 1
ATOM 613 C C . GLY A 1 87 ? 3.445 6.280 26.921 1.00 86.00 87 GLY A C 1
ATOM 614 O O . GLY A 1 87 ? 3.204 7.128 27.783 1.00 86.00 87 GLY A O 1
ATOM 615 N N . SER A 1 88 ? 3.057 6.438 25.657 1.00 87.44 88 SER A N 1
ATOM 616 C CA . SER A 1 88 ? 2.165 7.502 25.190 1.00 87.44 88 SER A CA 1
ATOM 617 C C . SER A 1 88 ? 0.803 6.953 24.786 1.00 87.44 88 SER A C 1
ATOM 619 O O . 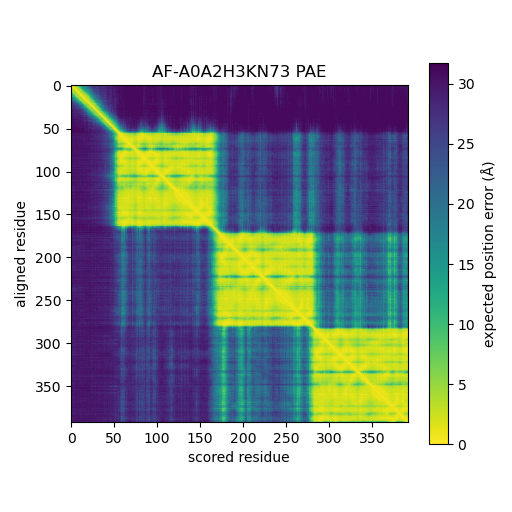SER A 1 88 ? 0.654 5.824 24.325 1.00 87.44 88 SER A O 1
ATO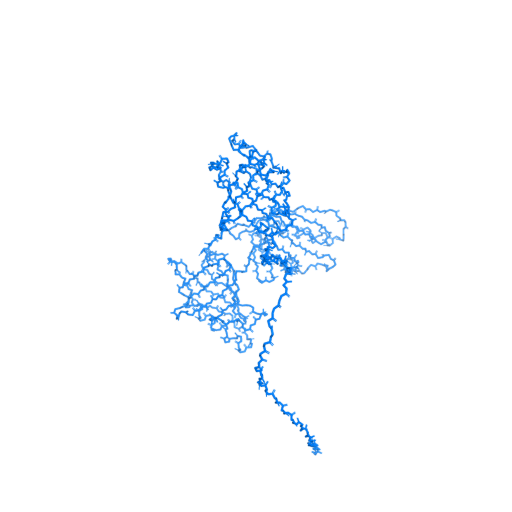M 621 N N . VAL A 1 89 ? -0.219 7.778 24.977 1.00 89.44 89 VAL A N 1
ATOM 622 C CA . VAL A 1 89 ? -1.573 7.520 24.505 1.00 89.44 89 VAL A CA 1
ATOM 623 C C . VAL A 1 89 ? -2.061 8.713 23.698 1.00 89.44 89 VAL A C 1
ATOM 625 O O . VAL A 1 89 ? -1.975 9.858 24.149 1.00 89.44 89 VAL A O 1
ATOM 628 N N . ALA A 1 90 ? -2.575 8.455 22.504 1.00 86.75 90 ALA A N 1
ATOM 629 C CA . ALA A 1 90 ? -3.118 9.474 21.617 1.00 86.75 90 ALA A CA 1
ATOM 630 C C . ALA A 1 90 ? -4.462 9.026 21.047 1.00 86.75 90 ALA A C 1
ATOM 632 O O . ALA A 1 90 ? -4.833 7.858 21.126 1.00 86.75 90 ALA A O 1
ATOM 633 N N . GLY A 1 91 ? -5.225 9.960 20.492 1.00 85.50 91 GLY A N 1
ATOM 634 C CA . GLY A 1 91 ? -6.489 9.608 19.863 1.00 85.50 91 GLY A CA 1
ATOM 635 C C . GLY A 1 91 ? -7.358 10.803 19.524 1.00 85.50 91 GLY A C 1
ATOM 636 O O . GLY A 1 91 ? -6.927 11.960 19.540 1.00 85.50 91 GLY A O 1
ATOM 637 N N . SER A 1 92 ? -8.608 10.503 19.195 1.00 89.38 92 SER A N 1
ATOM 638 C CA . SER A 1 92 ? -9.667 11.488 19.015 1.00 89.38 92 SER A CA 1
ATOM 639 C C . SER A 1 92 ? -10.427 11.661 20.326 1.00 89.38 92 SER A C 1
ATOM 641 O O . SER A 1 92 ? -10.859 10.684 20.925 1.00 89.38 92 SER A O 1
ATOM 643 N N . ALA A 1 93 ? -10.649 12.901 20.750 1.00 90.06 93 ALA A N 1
ATOM 644 C CA . ALA A 1 93 ? -11.569 13.249 21.831 1.00 90.06 93 ALA A CA 1
ATOM 645 C C . ALA A 1 93 ? -12.954 13.672 21.293 1.00 90.06 93 ALA A C 1
ATOM 647 O O . ALA A 1 93 ? -13.758 14.268 22.009 1.00 90.06 93 ALA A O 1
ATOM 648 N N . GLY A 1 94 ? -13.249 13.335 20.031 1.00 85.88 94 GLY A N 1
ATOM 649 C CA . GLY A 1 94 ? -14.495 13.637 19.331 1.00 85.88 94 GLY A CA 1
ATOM 650 C C . GLY A 1 94 ? -14.312 14.762 18.316 1.00 85.88 94 GLY A C 1
ATOM 651 O O . GLY A 1 94 ? -14.399 14.515 17.118 1.00 85.88 94 GLY A O 1
ATOM 652 N N . CYS A 1 95 ? -14.038 15.984 18.786 1.00 85.38 95 CYS A N 1
ATOM 653 C CA . CYS A 1 95 ? -13.782 17.146 17.924 1.00 85.38 95 CYS A CA 1
ATOM 654 C C . CYS A 1 95 ? -12.283 17.352 17.673 1.00 85.38 95 CYS A C 1
ATOM 656 O O . CYS A 1 95 ? -11.847 17.598 16.547 1.00 85.38 95 CYS A O 1
ATOM 658 N N . ASN A 1 96 ? -11.483 17.246 18.732 1.00 87.25 96 ASN A N 1
ATOM 659 C CA . ASN A 1 96 ? -10.050 17.470 18.700 1.00 87.25 96 ASN A CA 1
ATOM 660 C C . ASN A 1 96 ? -9.258 16.178 18.834 1.00 87.25 96 ASN A C 1
ATOM 662 O O . ASN A 1 96 ? -9.715 15.177 19.386 1.00 87.25 96 ASN A O 1
ATOM 666 N N . ARG A 1 97 ? -8.018 16.226 18.347 1.00 83.62 97 ARG A N 1
ATOM 667 C CA . ARG A 1 97 ? -7.025 15.194 18.641 1.00 83.62 97 ARG A CA 1
ATOM 668 C C . ARG A 1 97 ? -6.344 15.525 19.956 1.00 83.62 97 ARG A C 1
ATOM 670 O O . ARG A 1 97 ? -6.061 16.696 20.219 1.00 83.62 97 ARG A O 1
ATOM 677 N N . TYR A 1 98 ? -6.040 14.496 20.735 1.00 91.38 98 TYR A N 1
ATOM 678 C CA . TYR A 1 98 ? -5.340 14.632 22.003 1.00 91.38 98 TYR A CA 1
ATOM 679 C C . TYR A 1 98 ? -4.125 13.709 22.086 1.00 91.38 98 TYR A C 1
ATOM 681 O O . TYR A 1 98 ? -4.005 12.737 21.339 1.00 91.38 98 TYR A O 1
ATOM 689 N N . PHE A 1 99 ? -3.234 14.024 23.021 1.00 88.31 99 PHE A N 1
ATOM 690 C CA . PHE A 1 99 ? -2.102 13.185 23.400 1.00 88.31 99 PHE A CA 1
ATOM 691 C C . PHE A 1 99 ? -1.828 13.306 24.904 1.00 88.31 99 PHE A C 1
ATOM 693 O O . PHE A 1 99 ? -2.032 14.368 25.498 1.00 88.31 99 PHE A O 1
ATOM 700 N N . ALA A 1 100 ? -1.349 12.232 25.524 1.00 91.75 100 ALA A N 1
ATOM 701 C CA . ALA A 1 100 ? -0.918 12.169 26.918 1.00 91.75 100 ALA A CA 1
ATOM 702 C C . ALA A 1 100 ? 0.164 11.087 27.096 1.00 91.75 100 ALA A C 1
ATOM 704 O O . ALA A 1 100 ? 0.337 10.229 26.238 1.00 91.75 100 ALA A O 1
ATOM 705 N N . GLY A 1 101 ? 0.884 11.109 28.216 1.00 89.56 101 GLY A N 1
ATOM 706 C CA . GLY A 1 101 ? 1.681 9.969 28.668 1.00 89.56 101 GLY A CA 1
ATOM 707 C C . GLY A 1 101 ? 0.844 9.040 29.547 1.00 89.56 101 GLY A C 1
ATOM 708 O O . GLY A 1 101 ? -0.069 9.501 30.236 1.00 89.56 101 GLY A O 1
ATOM 709 N N . TYR A 1 102 ? 1.171 7.753 29.575 1.00 95.38 102 TYR A N 1
ATOM 710 C CA . TYR A 1 102 ? 0.597 6.791 30.508 1.00 95.38 102 TYR A CA 1
ATOM 711 C C . TYR A 1 102 ? 1.679 5.917 31.150 1.00 95.38 102 TYR A C 1
ATOM 713 O O . TYR A 1 102 ? 2.738 5.668 30.580 1.00 95.38 102 TYR A O 1
ATOM 721 N N . THR A 1 103 ? 1.414 5.448 32.365 1.00 92.94 103 THR A N 1
ATOM 722 C CA . THR A 1 103 ? 2.248 4.461 33.054 1.00 92.94 103 THR A CA 1
ATOM 723 C C . THR A 1 103 ? 1.377 3.410 33.724 1.00 92.94 103 THR A C 1
ATOM 725 O O . THR A 1 103 ? 0.266 3.696 34.180 1.00 92.94 103 THR A O 1
ATOM 728 N N . ILE A 1 104 ? 1.896 2.184 33.790 1.00 90.88 104 ILE A N 1
ATOM 729 C CA . ILE A 1 104 ? 1.268 1.064 34.491 1.00 90.88 104 ILE A CA 1
ATOM 730 C C . ILE A 1 104 ? 2.259 0.557 35.532 1.00 90.88 104 ILE A C 1
ATOM 732 O O . ILE A 1 104 ? 3.357 0.121 35.193 1.00 90.88 104 ILE A O 1
ATOM 736 N N . ALA A 1 105 ? 1.882 0.632 36.805 1.00 86.12 105 ALA A N 1
ATOM 737 C CA . ALA A 1 105 ? 2.690 0.128 37.911 1.00 86.12 105 ALA A CA 1
ATOM 738 C C . ALA A 1 105 ? 1.780 -0.499 38.968 1.00 86.12 105 ALA A C 1
ATOM 740 O O . ALA A 1 105 ? 0.796 0.115 39.375 1.00 86.12 105 ALA A O 1
ATOM 741 N N . ASP A 1 106 ? 2.089 -1.725 39.396 1.00 80.88 106 ASP A N 1
ATOM 742 C CA . ASP A 1 106 ? 1.345 -2.442 40.443 1.00 80.88 106 ASP A CA 1
ATOM 743 C C . ASP A 1 106 ? -0.182 -2.502 40.193 1.00 80.88 106 ASP A C 1
ATOM 745 O O . ASP A 1 106 ? -0.989 -2.353 41.109 1.00 80.88 106 ASP A O 1
ATOM 749 N N . GLY A 1 107 ? -0.595 -2.665 38.928 1.00 73.31 107 GLY A N 1
ATOM 750 C CA . GLY A 1 107 ? -2.009 -2.687 38.518 1.00 73.31 107 GLY A CA 1
ATOM 751 C C . GLY A 1 107 ? -2.707 -1.318 38.512 1.00 73.31 107 GLY A C 1
ATOM 752 O O . GLY A 1 107 ? -3.906 -1.240 38.243 1.00 73.31 107 GLY A O 1
ATOM 753 N N . THR A 1 108 ? -1.970 -0.239 38.783 1.00 86.31 108 THR A N 1
ATOM 754 C CA . THR A 1 108 ? -2.450 1.145 38.709 1.00 86.31 108 THR A CA 1
ATOM 755 C C . THR A 1 108 ? -2.140 1.712 37.329 1.00 86.31 108 THR A C 1
ATOM 757 O O . THR A 1 108 ? -0.987 1.688 36.902 1.00 86.31 108 THR A O 1
ATOM 760 N N . LEU A 1 109 ? -3.156 2.242 36.648 1.00 93.81 109 LEU A N 1
ATOM 761 C CA . LEU A 1 109 ? -2.995 3.023 35.420 1.00 93.81 109 LEU A CA 1
ATOM 762 C C . LEU A 1 109 ? -2.975 4.500 35.793 1.00 93.81 109 LEU A C 1
ATOM 764 O O . LEU A 1 109 ? -3.920 4.977 36.412 1.00 93.81 109 LEU A O 1
ATOM 768 N N . SER A 1 110 ? -1.924 5.213 35.402 1.00 94.81 110 SER A N 1
ATOM 769 C CA . SER A 1 110 ? -1.822 6.665 35.541 1.00 94.81 110 SER A CA 1
ATOM 770 C C . SER A 1 110 ? -1.704 7.287 34.160 1.00 94.81 110 SER A C 1
ATOM 772 O O . SER A 1 110 ? -0.832 6.898 33.389 1.00 94.81 110 SER A O 1
ATOM 774 N N . ILE A 1 111 ? -2.535 8.282 33.865 1.00 95.56 111 ILE A N 1
ATOM 775 C CA . ILE A 1 111 ? -2.499 9.033 32.606 1.00 95.56 111 ILE A CA 1
ATOM 776 C C . ILE A 1 111 ? -2.195 10.489 32.943 1.00 95.56 111 ILE A C 1
ATOM 778 O O . ILE A 1 111 ? -2.802 11.069 33.842 1.00 95.56 111 ILE A O 1
ATOM 782 N N . THR A 1 112 ? -1.216 11.088 32.271 1.00 92.31 112 THR A N 1
ATOM 783 C CA . THR A 1 112 ? -0.880 12.495 32.497 1.00 92.31 112 THR A CA 1
ATOM 784 C C . THR A 1 112 ? -1.991 13.402 31.982 1.00 92.31 112 THR A C 1
ATOM 786 O O . THR A 1 112 ? -2.850 12.997 31.203 1.00 92.31 112 THR A O 1
ATOM 789 N N . GLN A 1 113 ? -1.947 14.679 32.356 1.00 89.12 113 GLN A N 1
ATOM 790 C CA . GLN A 1 113 ? -2.827 15.664 31.739 1.00 89.12 113 GLN A CA 1
ATOM 791 C C . GLN A 1 113 ? -2.646 15.658 30.213 1.00 89.12 113 GLN A C 1
ATOM 793 O O . GLN A 1 113 ? -1.516 15.733 29.724 1.00 89.12 113 GLN A O 1
ATOM 798 N N . ALA A 1 114 ? -3.757 15.548 29.487 1.00 87.75 114 ALA A N 1
ATOM 799 C CA . ALA A 1 114 ? -3.753 15.504 28.034 1.00 87.75 114 ALA A CA 1
ATOM 800 C C . ALA A 1 114 ? -3.580 16.905 27.429 1.00 87.75 114 ALA A C 1
ATOM 802 O O . ALA A 1 114 ? -4.175 17.878 27.899 1.00 87.75 114 ALA A O 1
ATOM 803 N N . GLY A 1 115 ? -2.782 16.999 26.366 1.00 85.06 115 GLY A N 1
ATOM 804 C CA . GLY A 1 115 ? -2.814 18.120 25.428 1.00 85.06 115 GLY A CA 1
ATOM 805 C C . GLY A 1 115 ? -3.854 17.861 24.339 1.00 85.06 115 GLY A C 1
ATOM 806 O O . GLY A 1 115 ? -4.079 16.710 23.981 1.00 85.06 115 GLY A O 1
ATOM 807 N N . SER A 1 116 ? -4.481 18.914 23.807 1.00 89.44 116 SER A N 1
ATOM 808 C CA . SER A 1 116 ? -5.495 18.814 22.746 1.00 89.44 116 SER A CA 1
ATOM 809 C C . SER A 1 116 ? -5.364 19.957 21.737 1.00 89.44 116 SER A C 1
ATOM 811 O O . SER A 1 116 ? -4.866 21.040 22.070 1.00 89.44 116 SER A O 1
ATOM 813 N N . THR A 1 117 ? -5.803 19.732 20.498 1.00 83.50 117 THR A N 1
ATOM 814 C CA . THR A 1 117 ? -6.010 20.811 19.521 1.00 83.50 117 THR A CA 1
ATOM 815 C C . THR A 1 117 ? -7.204 21.695 19.921 1.00 83.50 117 THR A C 1
ATOM 817 O O . THR A 1 117 ? -7.963 21.361 20.822 1.00 83.50 117 THR A O 1
ATOM 820 N N . MET A 1 118 ? -7.366 22.862 19.286 1.00 86.06 118 MET A N 1
ATOM 821 C CA . MET A 1 118 ? -8.439 23.826 19.602 1.00 86.06 118 MET A CA 1
ATOM 822 C C . MET A 1 118 ? -9.344 24.104 18.388 1.00 86.06 118 MET A C 1
ATOM 824 O O . MET A 1 118 ? -9.571 25.254 18.011 1.00 86.06 118 MET A O 1
ATOM 828 N N . MET A 1 119 ? -9.822 23.047 17.734 1.00 80.44 119 MET A N 1
ATOM 829 C CA . MET A 1 119 ? -10.894 23.108 16.742 1.00 80.44 119 MET A CA 1
ATOM 830 C C . MET A 1 119 ? -12.226 23.374 17.449 1.00 80.44 119 MET A C 1
ATOM 832 O O . MET A 1 119 ? -12.472 22.864 18.540 1.00 80.44 119 MET A O 1
ATOM 836 N N . ALA A 1 120 ? -13.070 24.202 16.835 1.00 85.25 120 ALA A N 1
ATOM 837 C CA . ALA A 1 120 ? -14.395 24.515 17.351 1.00 85.25 120 ALA A CA 1
ATOM 838 C C . ALA A 1 120 ? -15.448 23.624 16.677 1.00 85.25 120 ALA A C 1
ATOM 840 O O . ALA A 1 120 ? -15.611 23.700 15.458 1.00 85.25 120 ALA A O 1
ATOM 841 N N . CYS A 1 121 ? -16.170 22.838 17.477 1.00 86.69 121 CYS A N 1
ATOM 842 C CA . CYS A 1 121 ? -17.329 22.038 17.063 1.00 86.69 121 CYS A CA 1
ATOM 843 C C . CYS A 1 121 ? -18.600 22.487 17.806 1.00 86.69 121 CYS A C 1
ATOM 845 O O . CYS A 1 121 ? -18.595 23.522 18.478 1.00 86.69 121 CYS A O 1
ATOM 847 N N . GLU A 1 122 ? -19.697 21.732 17.686 1.00 91.12 122 GLU A N 1
ATOM 848 C CA . GLU A 1 122 ? -20.918 21.995 18.453 1.00 91.12 122 GLU A CA 1
ATOM 849 C C . GLU A 1 122 ? -20.643 21.995 19.970 1.00 91.12 122 GLU A C 1
ATOM 851 O O . GLU A 1 122 ? -19.896 21.157 20.483 1.00 91.12 122 GLU A O 1
ATOM 856 N N . ASP A 1 123 ? -21.280 22.915 20.704 1.00 90.81 123 ASP A N 1
ATOM 857 C CA . ASP A 1 123 ? -21.072 23.110 22.148 1.00 90.81 123 ASP A CA 1
ATOM 858 C C . ASP A 1 123 ? -21.220 21.805 22.953 1.00 90.81 123 ASP A C 1
ATOM 860 O O . ASP A 1 123 ? -20.489 21.580 23.919 1.00 90.81 123 ASP A O 1
ATOM 864 N N . ALA A 1 124 ? -22.143 20.924 22.554 1.00 90.94 124 ALA A N 1
ATOM 865 C CA . ALA A 1 124 ? -22.352 19.633 23.205 1.00 90.94 124 ALA A CA 1
ATOM 866 C C . ALA A 1 124 ? -21.173 18.663 22.999 1.00 90.94 124 ALA A C 1
ATOM 868 O O . ALA A 1 124 ? -20.801 17.953 23.935 1.00 90.94 124 ALA A O 1
ATOM 869 N N . ILE A 1 125 ? -20.558 18.662 21.811 1.00 90.44 125 ILE A N 1
ATOM 870 C CA . ILE A 1 125 ? -19.372 17.851 21.502 1.00 90.44 125 ILE A CA 1
ATOM 871 C C . ILE A 1 125 ? -18.155 18.396 22.246 1.00 90.44 125 ILE A C 1
ATOM 873 O O . ILE A 1 125 ? -17.421 17.626 22.855 1.00 90.44 125 ILE A O 1
ATOM 877 N N . MET A 1 126 ? -17.985 19.719 22.284 1.00 91.75 126 MET A N 1
ATOM 878 C CA . MET A 1 126 ? -16.905 20.357 23.046 1.00 91.75 126 MET A CA 1
ATOM 879 C C . MET A 1 126 ? -17.027 20.089 24.554 1.00 91.75 126 MET A C 1
ATOM 881 O O . MET A 1 126 ? -16.034 19.809 25.225 1.00 91.75 126 MET A O 1
ATOM 885 N N . ALA A 1 127 ? -18.244 20.139 25.107 1.00 92.56 127 ALA A N 1
ATOM 886 C CA . ALA A 1 127 ? -18.483 19.799 26.510 1.00 92.56 127 ALA A CA 1
ATOM 887 C C . ALA A 1 127 ? -18.173 18.322 26.806 1.00 92.56 127 ALA A C 1
ATOM 889 O O . ALA A 1 127 ? -17.624 18.005 27.863 1.00 92.56 127 ALA A O 1
ATOM 890 N N . GLN A 1 128 ? -18.505 17.426 25.874 1.00 94.12 128 GLN A N 1
ATOM 891 C CA . GLN A 1 128 ? -18.168 16.010 25.970 1.00 94.12 128 GLN A CA 1
ATOM 892 C C . GLN A 1 128 ? -16.658 15.766 25.896 1.00 94.12 128 GLN A C 1
ATOM 894 O O . GLN A 1 128 ? -16.139 15.008 26.710 1.00 94.12 128 GLN A O 1
ATOM 899 N N . GLU A 1 129 ? -15.963 16.403 24.955 1.00 94.25 129 GLU A N 1
ATOM 900 C CA . GLU A 1 129 ? -14.507 16.335 24.809 1.00 94.25 129 GLU A CA 1
ATOM 901 C C . GLU A 1 129 ? -13.812 16.710 26.119 1.00 94.25 129 GLU A C 1
ATOM 903 O O . GLU A 1 129 ? -12.991 15.949 26.631 1.00 94.25 129 GLU A O 1
ATOM 908 N N . GLN A 1 130 ? -14.195 17.847 26.706 1.00 93.19 130 GLN A N 1
ATOM 909 C CA . GLN A 1 130 ? -13.640 18.293 27.980 1.00 93.19 130 GLN A CA 1
ATOM 910 C C . GLN A 1 130 ? -13.914 17.273 29.093 1.00 93.19 130 GLN A C 1
ATOM 912 O O . GLN A 1 130 ? -13.009 16.921 29.847 1.00 93.19 130 GLN A O 1
ATOM 917 N N . ALA A 1 131 ? -15.146 16.758 29.176 1.00 94.12 131 ALA A N 1
ATOM 918 C CA . ALA A 1 131 ? -15.510 15.751 30.168 1.00 94.12 131 ALA A CA 1
ATOM 919 C C . ALA A 1 131 ? -14.704 14.45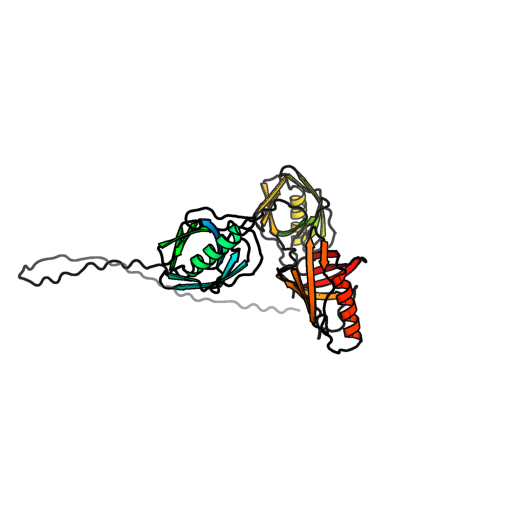4 30.004 1.00 94.12 131 ALA A C 1
ATOM 921 O O . ALA A 1 131 ? -14.281 13.872 31.001 1.00 94.12 131 ALA A O 1
ATOM 922 N N . PHE A 1 132 ? -14.474 14.012 28.766 1.00 96.00 132 PHE A N 1
ATOM 923 C CA . PHE A 1 132 ? -13.643 12.853 28.471 1.00 96.00 132 PHE A CA 1
ATOM 924 C C . PHE A 1 132 ? -12.191 13.085 28.900 1.00 96.00 132 PHE A C 1
ATOM 926 O O . PHE A 1 132 ? -11.681 12.296 29.688 1.00 96.00 132 PHE A O 1
ATOM 933 N N . LEU A 1 133 ? -11.541 14.167 28.459 1.00 95.69 133 LEU A N 1
ATOM 934 C CA . LEU A 1 133 ? -10.129 14.437 28.771 1.00 95.69 133 LEU A CA 1
ATOM 935 C C . LEU A 1 133 ? -9.888 14.613 30.281 1.00 95.69 133 LEU A C 1
ATOM 937 O O . LEU A 1 133 ? -8.906 14.098 30.829 1.00 95.69 133 LEU A O 1
ATOM 941 N N . ASP A 1 134 ? -10.815 15.279 30.972 1.00 94.62 134 ASP A N 1
ATOM 942 C CA . ASP A 1 134 ? -10.754 15.453 32.424 1.00 94.62 134 ASP A CA 1
ATOM 943 C C . ASP A 1 134 ? -10.885 14.114 33.162 1.00 94.62 134 ASP A C 1
ATOM 945 O O . ASP A 1 134 ? -10.160 13.867 34.123 1.00 94.62 134 ASP A O 1
ATOM 949 N N . GLN A 1 135 ? -11.781 13.225 32.726 1.00 95.94 135 GLN A N 1
ATOM 950 C CA . GLN A 1 135 ? -11.934 11.899 33.336 1.00 95.94 135 GLN A CA 1
ATOM 951 C C . GLN A 1 135 ? -10.784 10.960 32.973 1.00 95.94 135 GLN A C 1
ATOM 953 O O . GLN A 1 135 ? -10.281 10.246 33.836 1.00 95.94 135 GLN A O 1
ATOM 958 N N . PHE A 1 136 ? -10.326 10.982 31.725 1.00 96.25 136 PHE A N 1
ATOM 959 C CA . PHE A 1 136 ? -9.269 10.106 31.230 1.00 96.25 136 PHE A CA 1
ATOM 960 C C . PHE A 1 136 ? -7.952 10.338 31.981 1.00 96.25 136 PHE A C 1
ATOM 962 O O . PHE A 1 136 ? -7.312 9.385 32.415 1.00 96.25 136 PHE A O 1
ATOM 969 N N . SER A 1 137 ? -7.607 11.598 32.266 1.00 96.25 137 SER A N 1
ATOM 970 C CA . SER A 1 137 ? -6.434 11.945 33.089 1.00 96.25 137 SER A CA 1
ATOM 971 C C . SER A 1 137 ? -6.564 11.591 34.583 1.00 96.25 137 SER A C 1
ATOM 973 O O . SER A 1 137 ? -5.587 11.671 35.324 1.00 96.25 137 SER A O 1
ATOM 975 N N . ARG A 1 138 ? -7.752 11.176 35.044 1.00 96.31 138 ARG A N 1
ATOM 976 C CA . ARG A 1 138 ? -8.028 10.712 36.417 1.00 96.31 138 ARG A CA 1
ATOM 977 C C . ARG A 1 138 ? -8.090 9.186 36.534 1.00 96.31 138 ARG A C 1
ATOM 979 O O . ARG A 1 138 ? -8.521 8.673 37.569 1.00 96.31 138 ARG A O 1
ATOM 986 N N . ALA A 1 139 ? -7.695 8.460 35.487 1.00 96.44 139 ALA A N 1
ATOM 987 C CA . ALA A 1 139 ? -7.591 7.007 35.512 1.00 96.44 139 ALA A CA 1
ATOM 988 C C . ALA A 1 139 ? -6.766 6.529 36.720 1.00 96.44 139 ALA A C 1
ATOM 990 O O . ALA A 1 139 ? -5.758 7.136 37.079 1.00 96.44 139 ALA A O 1
ATOM 991 N N . THR A 1 140 ? -7.225 5.449 37.355 1.00 96.06 140 THR A N 1
ATOM 992 C CA . THR A 1 140 ? -6.536 4.814 38.493 1.00 96.06 140 THR A CA 1
ATOM 993 C C . THR A 1 140 ? -6.320 3.326 38.281 1.00 96.06 140 THR A C 1
ATOM 995 O O . THR A 1 140 ? -5.341 2.762 38.756 1.00 96.06 140 THR A O 1
ATOM 998 N N . SER A 1 141 ? -7.218 2.661 37.561 1.00 93.75 141 SER A N 1
ATOM 999 C CA . SER A 1 141 ? -7.097 1.242 37.247 1.00 93.75 141 SER A CA 1
ATOM 1000 C C . SER A 1 141 ? -7.794 0.932 35.935 1.00 93.75 141 SER A C 1
ATOM 1002 O O . SER A 1 141 ? -8.597 1.723 35.434 1.00 93.75 141 SER A O 1
ATOM 1004 N N . TYR A 1 142 ? -7.479 -0.229 35.378 1.00 93.94 142 TYR A N 1
ATOM 1005 C CA . TYR A 1 142 ? -8.104 -0.727 34.168 1.00 93.94 142 TYR A CA 1
ATOM 1006 C C . TYR A 1 142 ? -8.345 -2.230 34.269 1.00 93.94 142 TYR A C 1
ATOM 1008 O O . TYR A 1 142 ? -7.655 -2.939 35.003 1.00 93.94 142 TYR A O 1
ATOM 1016 N N . VAL A 1 143 ? -9.333 -2.707 33.522 1.00 93.12 143 VAL A N 1
ATOM 1017 C CA . VAL A 1 143 ? -9.6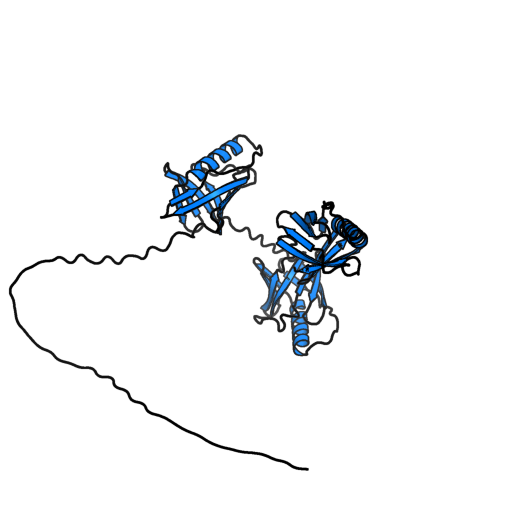14 -4.126 33.316 1.00 93.12 143 VAL A CA 1
ATOM 1018 C C . VAL A 1 143 ? -9.863 -4.334 31.832 1.00 93.12 143 VAL A C 1
ATOM 1020 O O . VAL A 1 143 ? -10.660 -3.611 31.237 1.00 93.12 143 VAL A O 1
ATOM 1023 N N . ILE A 1 144 ? -9.196 -5.326 31.251 1.00 91.88 144 ILE A N 1
ATOM 1024 C CA . ILE A 1 144 ? -9.488 -5.817 29.905 1.00 91.88 144 ILE A CA 1
ATOM 1025 C C . ILE A 1 144 ? -10.200 -7.163 30.052 1.00 91.88 144 ILE A C 1
ATOM 1027 O O . ILE A 1 144 ? -9.645 -8.088 30.645 1.00 91.88 144 ILE A O 1
ATOM 1031 N N . ASP A 1 145 ? -11.417 -7.266 29.519 1.00 90.94 145 ASP A N 1
ATOM 1032 C CA . ASP A 1 145 ? -12.190 -8.509 29.417 1.00 90.94 145 ASP A CA 1
ATOM 1033 C C . ASP A 1 145 ? -12.598 -8.734 27.954 1.00 90.94 145 ASP A C 1
ATOM 1035 O O . ASP A 1 145 ? -13.466 -8.049 27.409 1.00 90.94 145 ASP A O 1
ATOM 1039 N N . GLY A 1 146 ? -11.908 -9.657 27.279 1.00 87.44 146 GLY A N 1
ATOM 1040 C CA . GLY A 1 146 ? -12.090 -9.908 25.849 1.00 87.44 146 GLY A CA 1
ATOM 1041 C C . GLY A 1 146 ? -11.795 -8.670 24.996 1.00 87.44 146 GLY A C 1
ATOM 1042 O O . GLY A 1 146 ? -10.649 -8.234 24.899 1.00 87.44 146 GLY A O 1
ATOM 1043 N N . ALA A 1 147 ? -12.834 -8.131 24.354 1.00 89.62 147 ALA A N 1
ATOM 1044 C CA . ALA A 1 147 ? -12.763 -6.925 23.530 1.00 89.62 147 ALA A CA 1
ATOM 1045 C C . ALA A 1 147 ? -13.173 -5.654 24.292 1.00 89.62 147 ALA A C 1
ATOM 1047 O O . ALA A 1 147 ? -13.285 -4.598 23.687 1.00 89.62 147 ALA A O 1
ATOM 1048 N N . THR A 1 148 ? -13.412 -5.721 25.601 1.00 93.94 148 THR A N 1
ATOM 1049 C CA . THR A 1 148 ? -13.846 -4.565 26.390 1.00 93.94 148 THR A CA 1
ATOM 1050 C C . THR A 1 148 ? -12.729 -4.096 27.311 1.00 93.94 148 THR A C 1
ATOM 1052 O O . THR A 1 148 ? -12.252 -4.853 28.156 1.00 93.94 148 THR A O 1
ATOM 1055 N N . LEU A 1 149 ? -12.350 -2.825 27.189 1.00 95.19 149 LEU A N 1
ATOM 1056 C CA . LEU A 1 149 ? -11.494 -2.126 28.142 1.00 95.19 149 LEU A CA 1
ATOM 1057 C C . LEU A 1 149 ? -12.372 -1.262 29.043 1.00 95.19 149 LEU A C 1
ATOM 1059 O O . LEU A 1 149 ? -13.094 -0.385 28.580 1.00 95.19 149 LEU A O 1
ATOM 1063 N N . THR A 1 150 ? -12.284 -1.478 30.348 1.00 96.19 150 THR A N 1
ATOM 1064 C CA . THR A 1 150 ? -12.905 -0.613 31.353 1.00 96.19 150 THR A CA 1
ATOM 1065 C C . THR A 1 150 ? -11.819 0.116 32.125 1.00 96.19 150 THR A C 1
ATOM 1067 O O . THR A 1 150 ? -11.029 -0.522 32.816 1.00 96.19 150 THR A O 1
ATOM 1070 N N . ILE A 1 151 ? -11.795 1.445 32.049 1.00 96.06 151 ILE A N 1
ATOM 1071 C CA . ILE A 1 151 ? -10.932 2.294 32.877 1.00 96.06 151 ILE A CA 1
ATOM 1072 C C . ILE A 1 151 ? -11.764 2.840 34.034 1.00 96.06 151 ILE A C 1
ATOM 1074 O O . ILE A 1 151 ? -12.825 3.421 33.818 1.00 96.06 151 ILE A O 1
ATOM 1078 N N . THR A 1 152 ? -11.276 2.668 35.260 1.00 95.25 152 THR A N 1
ATOM 1079 C CA . THR A 1 152 ? -11.896 3.222 36.470 1.00 95.25 152 THR A CA 1
ATOM 1080 C C . THR A 1 152 ? -11.112 4.443 36.931 1.00 95.25 152 THR A C 1
ATOM 1082 O O . THR A 1 152 ? -9.883 4.392 37.064 1.00 95.25 152 THR A O 1
ATOM 1085 N N . ILE A 1 153 ? -11.816 5.542 37.194 1.00 95.56 153 ILE A N 1
ATOM 1086 C CA . ILE A 1 153 ? -11.222 6.788 37.692 1.00 95.56 153 ILE A CA 1
ATOM 1087 C C . ILE A 1 153 ? -11.321 6.874 39.221 1.00 95.56 153 ILE A C 1
ATOM 1089 O O . ILE A 1 153 ? -11.981 6.061 39.866 1.00 95.56 153 ILE A O 1
ATOM 1093 N N . ASP A 1 154 ? -10.654 7.859 39.812 1.00 93.88 154 ASP A N 1
ATOM 1094 C CA . ASP A 1 154 ? -10.516 8.047 41.265 1.00 93.88 154 ASP A CA 1
ATOM 1095 C C . ASP A 1 154 ? -11.835 8.152 42.062 1.00 93.88 154 ASP A C 1
ATOM 1097 O O . ASP A 1 154 ? -11.854 7.822 43.248 1.00 93.88 154 ASP A O 1
ATOM 1101 N N . ASP A 1 155 ? -12.943 8.566 41.439 1.00 93.62 155 ASP A N 1
ATOM 1102 C CA . ASP A 1 155 ? -14.275 8.598 42.071 1.00 93.62 155 ASP A CA 1
ATOM 1103 C C . ASP A 1 155 ? -15.109 7.314 41.871 1.00 93.62 155 ASP A C 1
ATOM 1105 O O . ASP A 1 155 ? -16.243 7.228 42.348 1.00 93.62 155 ASP A O 1
ATOM 1109 N N . GLY A 1 156 ? -14.541 6.305 41.204 1.00 92.19 156 GLY A N 1
ATOM 1110 C CA . GLY A 1 156 ? -15.186 5.029 40.895 1.00 92.19 156 GLY A CA 1
ATOM 1111 C C . GLY A 1 156 ? -16.027 5.027 39.615 1.00 92.19 156 GLY A C 1
ATOM 1112 O O . GLY A 1 156 ? -16.579 3.983 39.268 1.00 92.19 156 GLY A O 1
ATOM 1113 N N . THR A 1 157 ? -16.134 6.154 38.904 1.00 94.56 157 THR A N 1
ATOM 1114 C CA . THR A 1 157 ? -16.765 6.205 37.576 1.00 94.56 157 THR A CA 1
ATOM 1115 C C . THR A 1 157 ? -15.938 5.416 36.562 1.00 94.56 157 THR A C 1
ATOM 1117 O O . THR A 1 157 ? -14.713 5.316 36.671 1.00 94.56 157 THR A O 1
ATOM 1120 N N . THR A 1 158 ? -16.611 4.848 35.563 1.00 95.19 158 THR A N 1
ATOM 1121 C CA . THR A 1 158 ? -15.984 4.031 34.526 1.00 95.19 158 THR A CA 1
ATOM 1122 C C . THR A 1 158 ? -16.109 4.657 33.141 1.00 95.19 158 THR A C 1
ATOM 1124 O O . THR A 1 158 ? -17.157 5.187 32.763 1.00 95.19 158 THR A O 1
ATOM 1127 N N . LEU A 1 159 ? -15.017 4.565 32.384 1.00 97.19 159 LEU A N 1
ATOM 1128 C CA . LEU A 1 159 ? -14.972 4.750 30.939 1.00 97.19 159 LEU A CA 1
ATOM 1129 C C . LEU A 1 159 ? -14.934 3.358 30.317 1.00 97.19 159 LEU A C 1
ATOM 1131 O O . LEU A 1 159 ? -14.043 2.569 30.644 1.00 97.19 159 LEU A O 1
ATOM 1135 N N . VAL A 1 160 ? -15.899 3.048 29.456 1.00 97.06 160 VAL A N 1
ATOM 1136 C CA . VAL A 1 160 ? -15.946 1.752 28.772 1.00 97.06 160 VAL A CA 1
ATOM 1137 C C . VAL A 1 160 ? -15.588 1.969 27.321 1.00 97.06 160 VAL A C 1
ATOM 1139 O O . VAL A 1 160 ? -16.183 2.802 26.635 1.00 97.06 160 VAL A O 1
ATOM 1142 N N . PHE A 1 161 ? -14.602 1.212 26.877 1.00 95.94 161 PHE A N 1
ATOM 1143 C CA . PHE A 1 161 ? -14.157 1.159 25.509 1.00 95.94 161 PHE A CA 1
ATOM 1144 C C . PHE A 1 161 ? -14.354 -0.251 24.976 1.00 95.94 161 PHE A C 1
ATOM 1146 O O . PHE A 1 161 ? -14.263 -1.243 25.702 1.00 95.94 161 PHE A O 1
ATOM 1153 N N . GLU A 1 162 ? -14.578 -0.325 23.682 1.00 94.12 162 GLU A N 1
ATOM 1154 C CA . GLU A 1 162 ? -14.470 -1.550 22.918 1.00 94.12 162 GLU A CA 1
ATOM 1155 C C . GLU A 1 162 ? -13.164 -1.506 22.133 1.00 94.12 162 GLU A C 1
ATOM 1157 O O . GLU A 1 162 ? -12.671 -0.428 21.788 1.00 94.12 162 GLU A O 1
ATOM 1162 N N . ARG A 1 163 ? -12.545 -2.666 21.921 1.00 92.19 163 ARG A N 1
ATOM 1163 C CA . ARG A 1 163 ? -11.331 -2.778 21.123 1.00 92.19 163 ARG A CA 1
ATOM 1164 C C . ARG A 1 163 ? -11.650 -2.166 19.773 1.00 92.19 163 ARG A C 1
ATOM 1166 O O . ARG A 1 163 ? -12.681 -2.498 19.194 1.00 92.19 163 ARG A O 1
ATOM 1173 N N . ALA A 1 164 ? -10.803 -1.248 19.316 1.00 81.69 164 ALA A N 1
ATOM 1174 C CA . ALA A 1 164 ? -10.917 -0.777 17.954 1.00 81.69 164 ALA A CA 1
ATOM 1175 C C . ALA A 1 164 ? -10.782 -2.030 17.095 1.00 81.69 164 ALA A C 1
ATOM 1177 O O . ALA A 1 164 ? -9.738 -2.689 17.113 1.00 81.69 164 ALA A O 1
ATOM 1178 N N . GLU A 1 165 ? -11.874 -2.419 16.443 1.00 67.00 165 GLU A N 1
ATOM 1179 C CA . GLU A 1 165 ? -11.770 -3.348 15.341 1.00 67.00 165 GLU A CA 1
ATOM 1180 C C . GLU A 1 165 ? -10.792 -2.664 14.395 1.00 67.00 165 GLU A C 1
ATOM 1182 O O . GLU A 1 165 ? -10.999 -1.515 13.988 1.00 67.00 165 GLU A O 1
ATOM 1187 N N . GLU A 1 166 ? -9.655 -3.313 14.140 1.00 47.97 166 GLU A N 1
ATOM 1188 C CA . GLU A 1 166 ? -8.950 -3.021 12.912 1.00 47.97 166 GLU A CA 1
ATOM 1189 C C . GLU A 1 166 ? -10.002 -3.292 11.850 1.00 47.97 166 GLU A C 1
ATOM 1191 O O . GLU A 1 166 ? -10.311 -4.442 11.536 1.00 47.97 166 GLU A O 1
ATOM 1196 N N . GLU A 1 167 ? -10.627 -2.223 11.365 1.00 37.31 167 GLU A N 1
ATOM 1197 C CA . GLU A 1 167 ? -11.256 -2.203 10.066 1.00 37.31 167 GLU A CA 1
ATOM 1198 C C . GLU A 1 167 ? -10.097 -2.467 9.107 1.00 37.31 167 GLU A C 1
ATOM 1200 O O . GLU A 1 167 ? -9.542 -1.570 8.469 1.00 37.31 167 GLU A O 1
ATOM 1205 N N . VAL A 1 168 ? -9.690 -3.739 9.041 1.00 33.97 168 VAL A N 1
ATOM 1206 C CA . VAL A 1 168 ? -9.113 -4.325 7.860 1.00 33.97 168 VAL A CA 1
ATOM 1207 C C . VAL A 1 168 ? -10.234 -4.123 6.874 1.00 33.97 168 VAL A C 1
ATOM 1209 O O . VAL A 1 168 ? -11.176 -4.912 6.773 1.00 33.97 168 VAL A O 1
ATOM 1212 N N . THR A 1 169 ? -10.176 -2.978 6.206 1.00 30.06 169 THR A N 1
ATOM 1213 C CA . THR A 1 169 ? -10.848 -2.773 4.948 1.00 30.06 169 THR A CA 1
ATOM 1214 C C . THR A 1 169 ? -10.279 -3.875 4.073 1.00 30.06 169 THR A C 1
ATOM 1216 O O . THR A 1 169 ? -9.257 -3.732 3.412 1.00 30.06 169 THR A O 1
ATOM 1219 N N . THR A 1 170 ? -10.903 -5.050 4.145 1.00 39.19 170 THR A N 1
ATOM 1220 C CA . THR A 1 170 ? -10.764 -6.100 3.160 1.00 39.19 170 THR A CA 1
ATOM 1221 C C . THR A 1 170 ? -11.417 -5.498 1.937 1.00 39.19 170 THR A C 1
ATOM 1223 O O . THR A 1 170 ? -12.584 -5.715 1.612 1.00 39.19 170 THR A O 1
ATOM 1226 N N . SER A 1 171 ? -10.643 -4.638 1.279 1.00 49.25 171 SER A N 1
ATOM 1227 C CA . SER A 1 171 ? -10.773 -4.389 -0.127 1.00 49.25 171 SER A CA 1
ATOM 1228 C C . SER A 1 171 ? -10.625 -5.760 -0.764 1.00 49.25 171 SER A C 1
ATOM 1230 O O . SER A 1 171 ? -9.537 -6.199 -1.114 1.00 49.25 171 SER A O 1
ATOM 1232 N N . ASN A 1 172 ? -11.752 -6.453 -0.906 1.00 63.72 172 ASN A N 1
ATOM 1233 C CA . ASN A 1 172 ? -11.882 -7.553 -1.844 1.00 63.72 172 ASN A CA 1
ATOM 1234 C C . ASN A 1 172 ? -11.741 -7.034 -3.283 1.00 63.72 172 ASN A C 1
ATOM 1236 O O . ASN A 1 172 ? -11.908 -7.810 -4.218 1.00 63.72 172 ASN A O 1
ATOM 1240 N N . ASP A 1 173 ? -11.472 -5.742 -3.491 1.00 77.81 173 ASP A N 1
ATOM 1241 C CA . ASP A 1 173 ? -11.115 -5.218 -4.790 1.00 77.81 173 ASP A CA 1
ATOM 1242 C C . ASP A 1 173 ? -9.686 -5.634 -5.138 1.00 77.81 173 ASP A C 1
ATOM 1244 O O . ASP A 1 173 ? -8.709 -5.237 -4.501 1.00 77.81 173 ASP A O 1
ATOM 1248 N N . LEU A 1 174 ? -9.600 -6.484 -6.156 1.00 84.38 174 LEU A N 1
ATOM 1249 C CA . LEU A 1 174 ? -8.353 -6.910 -6.771 1.00 84.38 174 LEU A CA 1
ATOM 1250 C C . LEU A 1 174 ? -7.789 -5.806 -7.680 1.00 84.38 174 LEU A C 1
ATOM 1252 O O . LEU A 1 174 ? -6.614 -5.826 -8.024 1.00 84.38 174 LEU A O 1
ATOM 1256 N N . THR A 1 175 ? -8.607 -4.838 -8.079 1.00 83.44 175 THR A N 1
ATOM 1257 C CA . THR A 1 175 ? -8.245 -3.795 -9.038 1.00 83.44 175 THR A CA 1
ATOM 1258 C C . THR A 1 175 ? -7.261 -2.792 -8.431 1.00 83.44 175 THR A C 1
ATOM 1260 O O . THR A 1 175 ? -7.456 -2.307 -7.322 1.00 83.44 175 THR A O 1
ATOM 1263 N N . GLY A 1 176 ? -6.202 -2.441 -9.162 1.00 73.88 176 GLY A N 1
ATOM 1264 C CA . GLY A 1 176 ? -5.173 -1.491 -8.724 1.00 73.88 176 GLY A CA 1
ATOM 1265 C C . GLY A 1 176 ? -4.193 -2.042 -7.680 1.00 73.88 176 GLY A C 1
ATOM 1266 O O . GLY A 1 176 ? -3.572 -1.268 -6.951 1.00 73.88 176 GLY A O 1
ATOM 1267 N N . THR A 1 177 ? -4.060 -3.365 -7.567 1.00 78.75 177 THR A N 1
ATOM 1268 C CA . THR A 1 177 ? -3.255 -4.016 -6.521 1.00 78.75 177 THR A CA 1
ATOM 1269 C C . THR A 1 177 ? -2.012 -4.708 -7.088 1.00 78.75 177 THR A C 1
ATOM 1271 O O . THR A 1 177 ? -2.002 -5.145 -8.238 1.00 78.75 177 THR A O 1
ATOM 1274 N N . ASN A 1 178 ? -0.954 -4.825 -6.273 1.00 81.94 178 ASN A N 1
ATOM 1275 C CA . ASN A 1 178 ? 0.281 -5.522 -6.644 1.00 81.94 178 ASN A CA 1
ATOM 1276 C C . ASN A 1 178 ? 0.649 -6.585 -5.613 1.00 81.94 178 ASN A C 1
ATOM 1278 O O . ASN A 1 178 ? 0.532 -6.380 -4.402 1.00 81.94 178 ASN A O 1
ATOM 1282 N N . TRP A 1 179 ? 1.153 -7.704 -6.114 1.00 89.31 179 TRP A N 1
ATOM 1283 C CA . TRP A 1 179 ? 1.362 -8.910 -5.336 1.00 89.31 179 TRP A CA 1
ATOM 1284 C C . TRP A 1 179 ? 2.654 -9.611 -5.737 1.00 89.31 179 TRP A C 1
ATOM 1286 O O . TRP A 1 179 ? 3.019 -9.652 -6.914 1.00 89.31 179 TRP A O 1
ATOM 1296 N N . VAL A 1 180 ? 3.316 -10.228 -4.761 1.00 89.38 180 VAL A N 1
ATOM 1297 C CA . VAL A 1 180 ? 4.445 -11.137 -4.976 1.00 89.38 180 VAL A CA 1
ATOM 1298 C C . VAL A 1 180 ? 4.040 -12.523 -4.515 1.00 89.38 180 VAL A C 1
ATOM 1300 O O . VAL A 1 180 ? 3.544 -12.718 -3.410 1.00 89.38 180 VAL A O 1
ATOM 1303 N N . LEU A 1 181 ? 4.239 -13.499 -5.386 1.00 93.69 181 LEU A N 1
ATOM 1304 C CA . LEU A 1 181 ? 3.865 -14.878 -5.142 1.00 93.69 181 LEU A CA 1
ATOM 1305 C C . LEU A 1 181 ? 4.752 -15.481 -4.047 1.00 93.69 181 LEU A C 1
ATOM 1307 O O . LEU A 1 181 ? 5.977 -15.498 -4.168 1.00 93.69 181 LEU A O 1
ATOM 1311 N N . THR A 1 182 ? 4.129 -16.035 -3.014 1.00 92.81 182 THR A N 1
ATOM 1312 C CA . THR A 1 182 ? 4.805 -16.688 -1.887 1.00 92.81 182 THR A CA 1
ATOM 1313 C C . THR A 1 182 ? 4.622 -18.198 -1.887 1.00 92.81 182 THR A C 1
ATOM 1315 O O . THR A 1 182 ? 5.486 -18.908 -1.371 1.00 92.81 182 THR A O 1
ATOM 1318 N N . ALA A 1 183 ? 3.561 -18.720 -2.515 1.00 93.50 183 ALA A N 1
ATOM 1319 C CA . ALA A 1 183 ? 3.391 -20.158 -2.688 1.00 93.50 183 ALA A CA 1
ATOM 1320 C C . ALA A 1 183 ? 2.652 -20.552 -3.975 1.00 93.50 183 ALA A C 1
ATOM 1322 O O . ALA A 1 183 ? 1.616 -19.989 -4.322 1.00 93.50 183 ALA A O 1
ATOM 1323 N N . ILE A 1 184 ? 3.148 -21.607 -4.627 1.00 93.62 184 ILE A N 1
ATOM 1324 C CA . ILE A 1 184 ? 2.461 -22.373 -5.674 1.00 93.62 184 ILE A CA 1
ATOM 1325 C C . ILE A 1 184 ? 2.093 -23.719 -5.066 1.00 93.62 184 ILE A C 1
ATOM 1327 O O . ILE A 1 184 ? 2.972 -24.540 -4.799 1.00 93.62 184 ILE A O 1
ATOM 1331 N N . ASN A 1 185 ? 0.806 -23.961 -4.835 1.00 90.62 185 ASN A N 1
ATOM 1332 C CA . ASN A 1 185 ? 0.298 -25.226 -4.296 1.00 90.62 185 ASN A CA 1
ATOM 1333 C C . ASN A 1 185 ? 0.996 -25.638 -2.987 1.00 90.62 185 ASN A C 1
ATOM 1335 O O . ASN A 1 185 ? 1.316 -26.807 -2.771 1.00 90.62 185 ASN A O 1
ATOM 1339 N N . GLY A 1 186 ? 1.272 -24.648 -2.131 1.00 88.75 186 GLY A N 1
ATOM 1340 C CA . GLY A 1 186 ? 1.948 -24.817 -0.842 1.00 88.75 186 GLY A CA 1
ATOM 1341 C C . GLY A 1 186 ? 3.481 -24.887 -0.895 1.00 88.75 186 GLY A C 1
ATOM 1342 O O . GLY A 1 186 ? 4.102 -25.033 0.155 1.00 88.75 186 GLY A O 1
ATOM 1343 N N . ALA A 1 187 ? 4.106 -24.780 -2.072 1.00 90.25 187 ALA A N 1
ATOM 1344 C CA . ALA A 1 187 ? 5.562 -24.725 -2.221 1.00 90.25 187 ALA A CA 1
ATOM 1345 C C . ALA A 1 187 ? 6.044 -23.302 -2.539 1.00 90.25 187 ALA A C 1
ATOM 1347 O O . ALA A 1 187 ? 5.457 -22.625 -3.382 1.00 90.25 187 ALA A O 1
ATOM 1348 N N . ALA A 1 188 ? 7.132 -22.865 -1.901 1.00 91.62 188 ALA A N 1
ATOM 1349 C CA . ALA A 1 188 ? 7.750 -21.572 -2.189 1.00 91.62 188 ALA A CA 1
ATOM 1350 C C . ALA A 1 188 ? 8.351 -21.528 -3.614 1.00 91.62 188 ALA A C 1
ATOM 1352 O O . ALA A 1 188 ? 8.814 -22.567 -4.103 1.00 91.62 188 ALA A O 1
ATOM 1353 N N . PRO A 1 189 ? 8.390 -20.354 -4.276 1.00 91.25 189 PRO A N 1
ATOM 1354 C CA . PRO A 1 189 ? 9.054 -20.194 -5.566 1.00 91.25 189 PRO A CA 1
ATOM 1355 C C . PRO A 1 189 ? 10.536 -20.593 -5.528 1.00 91.25 189 PRO A C 1
ATOM 1357 O O . PRO A 1 189 ? 11.239 -20.373 -4.546 1.00 91.25 189 PRO A O 1
ATOM 1360 N N . LEU A 1 190 ? 11.036 -21.130 -6.641 1.00 89.44 190 LEU A N 1
ATOM 1361 C CA . LEU A 1 190 ? 12.404 -21.648 -6.771 1.00 89.44 190 LEU A CA 1
ATOM 1362 C C . LEU A 1 190 ? 13.520 -20.587 -6.706 1.00 89.44 190 LEU A C 1
ATOM 1364 O O . LEU A 1 190 ? 14.691 -20.957 -6.628 1.00 89.44 190 LEU A O 1
ATOM 1368 N N . SER A 1 191 ? 13.201 -19.292 -6.785 1.00 80.00 191 SER A N 1
ATOM 1369 C CA . SER A 1 191 ? 14.198 -18.217 -6.805 1.00 80.00 191 SER A CA 1
ATOM 1370 C C . SER A 1 191 ? 13.734 -16.996 -6.023 1.00 80.00 191 SER A C 1
ATOM 1372 O O . SER A 1 191 ? 12.705 -16.408 -6.339 1.00 80.00 191 SER A O 1
ATOM 1374 N N . GLU A 1 192 ? 14.549 -16.572 -5.058 1.00 73.69 192 GLU A N 1
ATOM 1375 C CA . GLU A 1 192 ? 14.356 -15.307 -4.338 1.00 73.69 192 GLU A CA 1
ATOM 1376 C C . GLU A 1 192 ? 14.838 -14.095 -5.153 1.00 73.69 192 GLU A C 1
ATOM 1378 O O . GLU A 1 192 ? 14.320 -12.995 -5.010 1.00 73.69 192 GLU A O 1
ATOM 1383 N N . SER A 1 193 ? 15.819 -14.284 -6.044 1.00 71.25 193 SER A N 1
ATOM 1384 C CA . SER A 1 193 ? 16.375 -13.210 -6.883 1.00 71.25 193 SER A CA 1
ATOM 1385 C C . SER A 1 193 ? 15.531 -12.887 -8.119 1.00 71.25 193 SER A C 1
ATOM 1387 O O . SER A 1 193 ? 15.818 -11.923 -8.823 1.00 71.25 193 SER A O 1
ATOM 1389 N N . ALA A 1 194 ? 14.542 -13.726 -8.423 1.00 76.50 194 ALA A N 1
ATOM 1390 C CA . ALA A 1 194 ? 13.649 -13.591 -9.565 1.00 76.50 194 ALA A CA 1
ATOM 1391 C C . ALA A 1 194 ? 12.201 -13.829 -9.099 1.00 76.50 194 ALA A C 1
ATOM 1393 O O . ALA A 1 194 ? 11.628 -14.883 -9.397 1.00 76.50 194 ALA A O 1
ATOM 1394 N N . PRO A 1 195 ? 11.628 -12.895 -8.314 1.00 84.06 195 PRO A N 1
ATOM 1395 C CA . PRO A 1 195 ? 10.289 -13.056 -7.770 1.00 84.06 195 PRO A CA 1
ATOM 1396 C C . PRO A 1 195 ? 9.249 -13.137 -8.891 1.00 84.06 195 PRO A C 1
ATOM 1398 O O . PRO A 1 195 ? 9.367 -12.488 -9.938 1.00 84.06 195 PRO A O 1
ATOM 1401 N N . ILE A 1 196 ? 8.219 -13.946 -8.649 1.00 91.38 196 ILE A N 1
ATOM 1402 C CA . ILE A 1 196 ? 7.013 -13.968 -9.473 1.00 91.38 196 ILE A CA 1
ATOM 1403 C C . ILE A 1 196 ? 6.063 -12.906 -8.920 1.00 91.38 196 ILE A C 1
ATOM 1405 O O . ILE A 1 196 ? 5.785 -12.901 -7.721 1.00 91.38 196 ILE A O 1
ATOM 1409 N N . SER A 1 197 ? 5.574 -12.016 -9.778 1.00 89.12 197 SER A N 1
ATOM 1410 C CA . SER A 1 197 ? 4.717 -10.889 -9.404 1.00 89.12 197 SER A CA 1
ATOM 1411 C C . SER A 1 197 ? 3.431 -10.831 -10.224 1.00 89.12 197 SER A C 1
ATOM 1413 O O . SER A 1 197 ? 3.334 -11.406 -11.311 1.00 89.12 197 SER A O 1
ATOM 1415 N N . ALA A 1 198 ? 2.431 -10.142 -9.686 1.00 91.62 198 ALA A N 1
ATOM 1416 C CA . ALA A 1 198 ? 1.153 -9.878 -10.329 1.00 91.62 198 ALA A CA 1
ATOM 1417 C C . ALA A 1 198 ? 0.668 -8.470 -9.968 1.00 91.62 198 ALA A C 1
ATOM 1419 O O . ALA A 1 198 ? 0.441 -8.168 -8.800 1.00 91.62 198 ALA A O 1
ATOM 1420 N N . GLU A 1 199 ? 0.496 -7.634 -10.980 1.00 85.50 199 GLU A N 1
ATOM 1421 C CA . GLU A 1 199 ? -0.119 -6.313 -10.923 1.00 85.50 199 GLU A CA 1
ATOM 1422 C C . GLU A 1 199 ? -1.466 -6.393 -11.628 1.00 85.50 199 GLU A C 1
ATOM 1424 O O . GLU A 1 199 ? -1.508 -6.761 -12.799 1.00 85.50 199 GLU A O 1
ATOM 1429 N N . PHE A 1 200 ? -2.549 -6.067 -10.930 1.00 87.19 200 PHE A N 1
ATOM 1430 C CA . PHE A 1 200 ? -3.896 -5.989 -11.488 1.00 87.19 200 PHE A CA 1
ATOM 1431 C C . PHE A 1 200 ? -4.240 -4.517 -11.690 1.00 87.19 200 PHE A C 1
ATOM 1433 O O . PHE A 1 200 ? -4.441 -3.803 -10.713 1.00 87.19 200 PHE A O 1
ATOM 1440 N N . ASP A 1 201 ? -4.304 -4.041 -12.931 1.00 77.38 201 ASP A N 1
ATOM 1441 C CA . ASP A 1 201 ? -4.585 -2.631 -13.214 1.00 77.38 201 ASP A CA 1
ATOM 1442 C C . ASP A 1 201 ? -6.090 -2.310 -13.233 1.00 77.38 201 ASP A C 1
ATOM 1444 O O . ASP A 1 201 ? -6.942 -3.192 -13.105 1.00 77.38 201 ASP A O 1
ATOM 1448 N N . THR A 1 202 ? -6.432 -1.030 -13.387 1.00 74.75 202 THR A N 1
ATOM 1449 C CA . THR A 1 202 ? -7.821 -0.540 -13.447 1.00 74.75 202 THR A CA 1
ATOM 1450 C C . THR A 1 202 ? -8.511 -0.760 -14.792 1.00 74.75 202 THR A C 1
ATOM 1452 O O . THR A 1 202 ? -9.720 -0.552 -14.901 1.00 74.75 202 THR A O 1
ATOM 1455 N N . GLU A 1 203 ? -7.776 -1.205 -15.811 1.00 78.88 203 GLU A N 1
ATOM 1456 C CA . GLU A 1 203 ? -8.276 -1.444 -17.167 1.00 78.88 203 GLU A CA 1
ATOM 1457 C C . GLU A 1 203 ? -8.607 -2.926 -17.417 1.00 78.88 203 GLU A C 1
ATOM 1459 O O . GLU A 1 203 ? -9.038 -3.290 -18.513 1.00 78.88 203 GLU A O 1
ATOM 1464 N N . GLY A 1 204 ? -8.465 -3.780 -16.397 1.00 85.44 204 GLY A N 1
ATOM 1465 C CA . GLY A 1 204 ? -8.753 -5.209 -16.492 1.00 85.44 204 GLY A CA 1
ATOM 1466 C C . GLY A 1 204 ? -7.599 -6.006 -17.093 1.00 85.44 204 GLY A C 1
ATOM 1467 O O . GLY A 1 204 ? -7.822 -7.032 -17.736 1.00 85.44 204 GLY A O 1
ATOM 1468 N N . ARG A 1 205 ? -6.359 -5.557 -16.904 1.00 87.50 205 ARG A N 1
ATOM 1469 C CA . ARG A 1 205 ? -5.156 -6.260 -17.337 1.00 87.50 205 ARG A CA 1
ATOM 1470 C C . ARG A 1 205 ? -4.282 -6.630 -16.145 1.00 87.50 205 ARG A C 1
ATOM 1472 O O . ARG A 1 205 ? -4.120 -5.872 -15.194 1.00 87.50 205 ARG A O 1
ATOM 1479 N N . ILE A 1 206 ? -3.726 -7.834 -16.209 1.00 93.75 206 ILE A N 1
ATOM 1480 C CA . ILE A 1 206 ? -2.735 -8.327 -15.260 1.00 93.75 206 ILE A CA 1
ATOM 1481 C C . ILE A 1 206 ? -1.359 -8.358 -15.926 1.00 93.75 206 ILE A C 1
ATOM 1483 O O . ILE A 1 206 ? -1.204 -8.897 -17.028 1.00 93.75 206 ILE A O 1
ATOM 1487 N N . THR A 1 207 ? -0.351 -7.796 -15.267 1.00 86.38 207 THR A N 1
ATOM 1488 C CA . THR A 1 207 ? 1.051 -7.798 -15.714 1.00 86.38 207 THR A CA 1
ATOM 1489 C C . THR A 1 207 ? 1.985 -8.270 -14.611 1.00 86.38 207 THR A C 1
ATOM 1491 O O . THR A 1 207 ? 1.652 -8.214 -13.435 1.00 86.38 207 THR A O 1
ATOM 1494 N N . GLY A 1 208 ? 3.174 -8.753 -14.967 1.00 84.50 208 GLY A N 1
ATOM 1495 C CA . GLY A 1 208 ? 4.167 -9.085 -13.949 1.00 84.50 208 GLY A CA 1
ATOM 1496 C C . GLY A 1 208 ? 5.377 -9.846 -14.464 1.00 84.50 208 GLY A C 1
ATOM 1497 O O . GLY A 1 208 ? 5.579 -10.029 -15.669 1.00 84.50 208 GLY A O 1
ATOM 1498 N N . SER A 1 209 ? 6.193 -10.296 -13.517 1.00 88.50 209 SER A N 1
ATOM 1499 C CA . SER A 1 209 ? 7.279 -11.251 -13.720 1.00 88.50 209 SER A CA 1
ATOM 1500 C C . SER A 1 209 ? 6.770 -12.661 -13.438 1.00 88.50 209 SER A C 1
ATOM 1502 O O . SER A 1 209 ? 6.152 -12.900 -12.410 1.00 88.50 209 SER A O 1
ATOM 1504 N N . ALA A 1 210 ? 7.064 -13.617 -14.313 1.00 92.12 210 ALA A N 1
ATOM 1505 C CA . ALA A 1 210 ? 6.871 -15.045 -14.066 1.00 92.12 210 ALA A CA 1
ATOM 1506 C C . ALA A 1 210 ? 8.195 -15.730 -13.664 1.00 92.12 210 ALA A C 1
ATOM 1508 O O . ALA A 1 210 ? 8.372 -16.937 -13.830 1.00 92.12 210 ALA A O 1
ATOM 1509 N N . GLY A 1 211 ? 9.135 -14.949 -13.120 1.00 87.50 211 GLY A N 1
ATOM 1510 C CA . GLY A 1 211 ? 10.476 -15.370 -12.730 1.00 87.50 211 GLY A CA 1
ATOM 1511 C C . GLY A 1 211 ? 11.502 -14.981 -13.790 1.00 87.50 211 GLY A C 1
ATOM 1512 O O . GLY A 1 211 ? 12.217 -13.997 -13.627 1.00 87.50 211 GLY A O 1
ATOM 1513 N N . CYS A 1 212 ? 11.584 -15.738 -14.889 1.00 86.69 212 CYS A N 1
ATOM 1514 C CA . CYS A 1 212 ? 12.522 -15.431 -15.975 1.00 86.69 212 CYS A CA 1
ATOM 1515 C C . CYS A 1 212 ? 11.966 -14.373 -16.933 1.00 86.69 212 CYS A C 1
ATOM 1517 O O . CYS A 1 212 ? 12.681 -13.453 -17.328 1.00 86.69 212 CYS A O 1
ATOM 1519 N N . ASN A 1 213 ? 10.702 -14.513 -17.331 1.00 90.88 213 ASN A N 1
ATOM 1520 C CA . ASN A 1 213 ? 10.056 -13.673 -18.329 1.00 90.88 213 ASN A CA 1
ATOM 1521 C C . ASN A 1 213 ? 9.017 -12.739 -17.729 1.00 90.88 213 ASN A C 1
ATOM 1523 O O . ASN A 1 213 ? 8.380 -13.039 -16.722 1.00 90.88 213 ASN A O 1
ATOM 1527 N N . ARG A 1 214 ? 8.790 -11.616 -18.415 1.00 86.31 214 ARG A N 1
ATOM 1528 C CA . ARG A 1 214 ? 7.614 -10.782 -18.162 1.00 86.31 214 ARG A CA 1
ATOM 1529 C C . ARG A 1 214 ? 6.403 -11.394 -18.858 1.00 86.31 214 ARG A C 1
ATOM 1531 O O . ARG A 1 214 ? 6.537 -11.937 -19.962 1.00 86.31 214 ARG A O 1
ATOM 1538 N N . TYR A 1 215 ? 5.236 -11.274 -18.237 1.00 95.69 215 TYR A N 1
ATOM 1539 C CA . TYR A 1 215 ? 3.965 -11.737 -18.782 1.00 95.69 215 TYR A CA 1
ATOM 1540 C C . TYR A 1 215 ? 2.884 -10.658 -18.715 1.00 95.69 215 TYR A C 1
ATOM 1542 O O . TYR A 1 215 ? 3.011 -9.656 -18.010 1.00 95.69 215 TYR A O 1
ATOM 1550 N N . PHE A 1 216 ? 1.825 -10.876 -19.487 1.00 93.75 216 PHE A N 1
ATOM 1551 C CA . PHE A 1 216 ? 0.596 -10.098 -19.432 1.00 93.75 216 PHE A CA 1
ATOM 1552 C C . PHE A 1 216 ? -0.608 -10.978 -19.787 1.00 93.75 216 PHE A C 1
ATOM 1554 O O . PHE A 1 216 ? -0.484 -11.899 -20.598 1.00 93.75 216 PHE A O 1
ATOM 1561 N N . ALA A 1 217 ? -1.770 -10.677 -19.219 1.00 97.12 217 ALA A N 1
ATOM 1562 C CA . ALA A 1 217 ? -3.060 -11.265 -19.575 1.00 97.12 217 ALA A CA 1
ATOM 1563 C C . ALA A 1 217 ? -4.187 -10.257 -19.300 1.00 97.12 217 ALA A C 1
ATOM 1565 O O . ALA A 1 217 ? -3.963 -9.254 -18.628 1.00 97.12 217 ALA A O 1
ATOM 1566 N N . ASP A 1 218 ? -5.388 -10.527 -19.797 1.00 97.31 218 ASP A N 1
ATOM 1567 C CA . ASP A 1 218 ? -6.591 -9.795 -19.402 1.00 97.31 218 ASP A CA 1
ATOM 1568 C C . ASP A 1 218 ? -7.239 -10.518 -18.211 1.00 97.31 218 ASP A C 1
ATOM 1570 O O . ASP A 1 218 ? -7.199 -11.750 -18.138 1.00 97.31 218 ASP A O 1
ATOM 1574 N N . TYR A 1 219 ? -7.850 -9.783 -17.286 1.00 96.69 219 TYR A N 1
ATOM 1575 C CA . TYR A 1 219 ? -8.616 -10.350 -16.182 1.00 96.69 219 TYR A CA 1
ATOM 1576 C C . TYR A 1 219 ? -9.990 -9.692 -16.050 1.00 96.69 219 TYR A C 1
ATOM 1578 O O . TYR A 1 219 ? -10.215 -8.547 -16.432 1.00 96.69 219 TYR A O 1
ATOM 1586 N N . THR A 1 220 ? -10.936 -10.442 -15.497 1.00 93.12 220 THR A N 1
ATOM 1587 C CA . THR A 1 220 ? -12.262 -9.935 -15.138 1.00 93.12 220 THR A CA 1
ATOM 1588 C C . THR A 1 220 ? -12.651 -10.456 -13.765 1.00 93.12 220 THR A C 1
ATOM 1590 O O . THR A 1 220 ? -12.387 -11.615 -13.436 1.00 93.12 220 THR A O 1
ATOM 1593 N N . VAL A 1 221 ? -13.291 -9.591 -12.980 1.00 90.25 221 VAL A N 1
ATOM 1594 C CA . VAL A 1 221 ? -13.891 -9.930 -11.691 1.00 90.25 221 VAL A CA 1
ATOM 1595 C C . VAL A 1 221 ? -15.394 -9.705 -11.798 1.00 90.25 221 VAL A C 1
ATOM 1597 O O . VAL A 1 221 ? -15.845 -8.599 -12.090 1.00 90.25 221 VAL A O 1
ATOM 1600 N N . ALA A 1 222 ? -16.178 -10.759 -11.585 1.00 83.19 222 ALA A N 1
ATOM 1601 C CA . ALA A 1 222 ? -17.636 -10.681 -11.570 1.00 83.19 222 ALA A CA 1
ATOM 1602 C C . ALA A 1 222 ? -18.205 -11.696 -10.578 1.00 83.19 222 ALA A C 1
ATOM 1604 O O . ALA A 1 222 ? -17.827 -12.864 -10.606 1.00 83.19 222 ALA A O 1
ATOM 1605 N N . ASP A 1 223 ? -19.114 -11.257 -9.704 1.00 75.50 223 ASP A N 1
ATOM 1606 C CA . ASP A 1 223 ? -19.832 -12.126 -8.759 1.00 75.50 223 ASP A CA 1
ATOM 1607 C C . ASP A 1 223 ? -18.903 -13.045 -7.923 1.00 75.50 223 ASP A C 1
ATOM 1609 O O . ASP A 1 223 ? -19.208 -14.214 -7.690 1.00 75.50 223 ASP A O 1
ATOM 1613 N N . GLY A 1 224 ? -17.731 -12.539 -7.508 1.00 68.81 224 GLY A N 1
ATOM 1614 C CA . GLY A 1 224 ? -16.721 -13.303 -6.750 1.00 68.81 224 GLY A CA 1
ATOM 1615 C C . GLY A 1 224 ? -15.917 -14.321 -7.576 1.00 68.81 224 GLY A C 1
ATOM 1616 O O . GLY A 1 224 ? -15.111 -15.072 -7.027 1.00 68.81 224 GLY A O 1
ATOM 1617 N N . THR A 1 225 ? -16.119 -14.348 -8.893 1.00 84.50 225 THR A N 1
ATOM 1618 C CA . THR A 1 225 ? -15.360 -15.162 -9.847 1.00 84.50 225 THR A CA 1
ATOM 1619 C C . THR A 1 225 ? -14.235 -14.316 -10.433 1.00 84.50 225 THR A C 1
ATOM 1621 O O . THR A 1 225 ? -14.480 -13.211 -10.919 1.00 84.50 225 THR A O 1
ATOM 1624 N N . LEU A 1 226 ? -13.013 -14.848 -10.418 1.00 93.56 226 LEU A N 1
ATOM 1625 C CA . LEU A 1 226 ? -11.871 -14.286 -11.138 1.00 93.56 226 LEU A CA 1
ATOM 1626 C C . LEU A 1 226 ? -11.648 -15.124 -12.388 1.00 93.56 226 LEU A C 1
ATOM 1628 O O . LEU A 1 226 ? -11.512 -16.338 -12.294 1.00 93.56 226 LEU A O 1
ATOM 1632 N N . SER A 1 227 ? -11.618 -14.481 -13.550 1.00 95.19 227 SER A N 1
ATOM 1633 C CA . SER A 1 227 ? -11.248 -15.116 -14.815 1.00 95.19 227 SER A CA 1
ATOM 1634 C C . SER A 1 227 ? -10.057 -14.387 -15.408 1.00 95.19 227 SER A C 1
ATOM 1636 O O . SER A 1 227 ? -10.123 -13.176 -15.602 1.00 95.19 227 SER A O 1
ATOM 1638 N N . ILE A 1 228 ? -8.993 -15.126 -15.715 1.00 97.38 228 ILE A N 1
ATOM 1639 C CA . ILE A 1 228 ? -7.778 -14.603 -16.344 1.00 97.38 228 ILE A CA 1
ATOM 1640 C C . ILE A 1 228 ? -7.623 -15.276 -17.707 1.00 97.38 228 ILE A C 1
ATOM 1642 O O . ILE A 1 228 ? -7.759 -16.494 -17.830 1.00 97.38 228 ILE A O 1
ATOM 1646 N N . SER A 1 229 ? -7.370 -14.491 -18.751 1.00 96.75 229 SER A N 1
ATOM 1647 C CA . SER A 1 229 ? -7.152 -15.013 -20.096 1.00 96.75 229 SER A CA 1
ATOM 1648 C C . SER A 1 229 ? -5.848 -15.809 -20.182 1.00 96.75 229 SER A C 1
ATOM 1650 O O . SER A 1 229 ? -4.997 -15.781 -19.294 1.00 96.75 229 SER A O 1
ATOM 1652 N N . GLN A 1 230 ? -5.629 -16.484 -21.310 1.00 95.75 230 GLN A N 1
ATOM 1653 C CA . GLN A 1 230 ? -4.317 -17.063 -21.576 1.00 95.75 230 GLN A CA 1
ATOM 1654 C C . GLN A 1 230 ? -3.246 -15.962 -21.571 1.00 95.75 230 GLN A C 1
ATOM 1656 O O . GLN A 1 230 ? -3.395 -14.950 -22.259 1.00 95.75 230 GLN A O 1
ATOM 1661 N N . ALA A 1 231 ? -2.177 -16.170 -20.803 1.00 95.69 231 ALA A N 1
ATOM 1662 C CA . ALA A 1 231 ? -1.095 -15.206 -20.690 1.00 95.69 231 ALA A CA 1
ATOM 1663 C C . ALA A 1 231 ? -0.175 -15.226 -21.921 1.00 95.69 231 ALA A C 1
ATOM 1665 O O . ALA A 1 231 ? 0.172 -16.283 -22.455 1.00 95.69 231 ALA A O 1
ATOM 1666 N N . GLY A 1 232 ? 0.254 -14.040 -22.348 1.00 94.31 232 GLY A N 1
ATOM 1667 C CA . GLY A 1 232 ? 1.412 -13.860 -23.217 1.00 94.31 232 GLY A CA 1
ATOM 1668 C C . GLY A 1 232 ? 2.671 -13.631 -22.383 1.00 94.31 232 GLY A C 1
ATOM 1669 O O . GLY A 1 232 ? 2.605 -12.988 -21.340 1.00 94.31 232 GLY A O 1
ATOM 1670 N N . SER A 1 233 ? 3.828 -14.116 -22.842 1.00 94.81 233 SER A N 1
ATOM 1671 C CA . SER A 1 233 ? 5.119 -13.895 -22.174 1.00 94.81 233 SER A CA 1
ATOM 1672 C C . SER A 1 233 ? 6.254 -13.599 -23.157 1.00 94.81 233 SER A C 1
ATOM 1674 O O . SER A 1 233 ? 6.187 -13.919 -24.352 1.00 94.81 233 SER A O 1
ATOM 1676 N N . THR A 1 234 ? 7.316 -12.961 -22.660 1.00 89.56 234 THR A N 1
ATOM 1677 C CA . THR A 1 234 ? 8.591 -12.863 -23.384 1.00 89.56 234 THR A CA 1
ATOM 1678 C C . THR A 1 234 ? 9.286 -14.231 -23.457 1.00 89.56 234 THR A C 1
ATOM 1680 O O . THR A 1 234 ? 8.879 -15.179 -22.799 1.00 89.56 234 THR A O 1
ATOM 1683 N N . ARG A 1 235 ? 10.327 -14.370 -24.293 1.00 90.19 235 ARG A N 1
ATOM 1684 C CA . ARG A 1 235 ? 11.057 -15.643 -24.487 1.00 90.19 235 ARG A CA 1
ATOM 1685 C C . ARG A 1 235 ? 12.558 -15.517 -24.221 1.00 90.19 235 ARG A C 1
ATOM 1687 O O . ARG A 1 235 ? 13.378 -15.852 -25.076 1.00 90.19 235 ARG A O 1
ATOM 1694 N N . MET A 1 236 ? 12.918 -14.992 -23.058 1.00 87.75 236 MET A N 1
ATOM 1695 C CA . MET A 1 236 ? 14.272 -15.080 -22.518 1.00 87.75 236 MET A CA 1
ATOM 1696 C C . MET A 1 236 ? 14.548 -16.513 -22.061 1.00 87.75 236 MET A C 1
ATOM 1698 O O . MET A 1 236 ? 13.653 -17.214 -21.592 1.00 87.75 236 MET A O 1
ATOM 1702 N N . ALA A 1 237 ? 15.790 -16.957 -22.244 1.00 90.25 237 ALA A N 1
ATOM 1703 C CA . ALA A 1 237 ? 16.230 -18.280 -21.830 1.00 90.25 237 ALA A CA 1
ATOM 1704 C C . ALA A 1 237 ? 16.911 -18.193 -20.459 1.00 90.25 237 ALA A C 1
ATOM 1706 O O . ALA A 1 237 ? 17.947 -17.538 -20.333 1.00 90.25 237 ALA A O 1
ATOM 1707 N N . CYS A 1 238 ? 16.350 -18.885 -19.469 1.00 91.38 238 CYS A N 1
ATOM 1708 C CA . CYS A 1 238 ? 16.927 -19.057 -18.137 1.00 91.38 238 CYS A CA 1
ATOM 1709 C C . CYS A 1 238 ? 17.206 -20.539 -17.844 1.00 91.38 238 CYS A C 1
ATOM 1711 O O . CYS A 1 238 ? 17.121 -21.394 -18.728 1.00 91.38 238 CYS A O 1
ATOM 1713 N N . GLU A 1 239 ? 17.563 -20.844 -16.596 1.00 94.06 239 GLU A N 1
ATOM 1714 C CA . GLU A 1 239 ? 17.700 -22.216 -16.118 1.00 94.06 239 GLU A CA 1
ATOM 1715 C C . GLU A 1 239 ? 16.405 -23.018 -16.325 1.00 94.06 239 GLU A C 1
ATOM 1717 O O . GLU A 1 239 ? 15.300 -22.511 -16.128 1.00 94.06 239 GLU A O 1
ATOM 1722 N N . GLU A 1 240 ? 16.549 -24.287 -16.713 1.00 93.69 240 GLU A N 1
ATOM 1723 C CA . GLU A 1 240 ? 15.436 -25.164 -17.093 1.00 93.69 240 GLU A CA 1
ATOM 1724 C C . GLU A 1 240 ? 14.369 -25.277 -15.994 1.00 93.69 240 GLU A C 1
ATOM 1726 O O . GLU A 1 240 ? 13.177 -25.237 -16.290 1.00 93.69 240 GLU A O 1
ATOM 1731 N N . ALA A 1 241 ? 14.779 -25.334 -14.723 1.00 93.62 241 ALA A N 1
ATOM 1732 C CA . ALA A 1 241 ? 13.858 -25.397 -13.590 1.00 93.62 241 ALA A CA 1
ATOM 1733 C C . ALA A 1 241 ? 13.020 -24.113 -13.427 1.00 93.62 241 ALA A C 1
ATOM 1735 O O . ALA A 1 241 ? 11.826 -24.194 -13.138 1.00 93.62 241 ALA A O 1
ATOM 1736 N N . ILE A 1 242 ? 13.613 -22.938 -13.669 1.00 92.81 242 ILE A N 1
ATOM 1737 C CA . ILE A 1 242 ? 12.908 -21.648 -13.613 1.00 92.81 242 ILE A CA 1
ATOM 1738 C C . ILE A 1 242 ? 11.922 -21.534 -14.774 1.00 92.81 242 ILE A C 1
ATOM 1740 O O . ILE A 1 242 ? 10.778 -21.146 -14.564 1.00 92.81 242 ILE A O 1
ATOM 1744 N N . MET A 1 243 ? 12.327 -21.946 -15.978 1.00 94.31 243 MET A N 1
ATOM 1745 C CA . MET A 1 243 ? 11.436 -21.978 -17.144 1.00 94.31 243 MET A CA 1
ATOM 1746 C C . MET A 1 243 ? 10.262 -22.952 -16.947 1.00 94.31 243 MET A C 1
ATOM 1748 O O . MET A 1 243 ? 9.140 -22.665 -17.361 1.00 94.31 243 MET A O 1
ATOM 1752 N N . ALA A 1 244 ? 10.495 -24.100 -16.302 1.00 94.06 244 ALA A N 1
ATOM 1753 C CA . ALA A 1 244 ? 9.438 -25.055 -15.979 1.00 94.06 244 ALA A CA 1
ATOM 1754 C C . ALA A 1 244 ? 8.444 -24.492 -14.949 1.00 94.06 244 ALA A C 1
ATOM 1756 O O . ALA A 1 244 ? 7.236 -24.659 -15.120 1.00 94.06 244 ALA A O 1
ATOM 1757 N N . GLN A 1 245 ? 8.932 -23.800 -13.911 1.00 95.44 245 GLN A N 1
ATOM 1758 C CA . GLN A 1 245 ? 8.074 -23.106 -12.946 1.00 95.44 245 GLN A CA 1
ATOM 1759 C C . GLN A 1 245 ? 7.282 -21.974 -13.604 1.00 95.44 245 GLN A C 1
ATOM 1761 O O . GLN A 1 245 ? 6.088 -21.865 -13.352 1.00 95.44 245 GLN A O 1
ATOM 1766 N N . GLU A 1 246 ? 7.919 -21.165 -14.453 1.00 95.75 246 GLU A N 1
ATOM 1767 C CA . GLU A 1 246 ? 7.265 -20.095 -15.212 1.00 95.75 246 GLU A CA 1
ATOM 1768 C C . GLU A 1 246 ? 6.067 -20.634 -15.999 1.00 95.75 246 GLU A C 1
ATOM 1770 O O . GLU A 1 246 ? 4.953 -20.134 -15.852 1.00 95.75 246 GLU A O 1
ATOM 1775 N N . GLN A 1 247 ? 6.270 -21.695 -16.786 1.00 94.56 247 GLN A N 1
ATOM 1776 C CA . GLN A 1 247 ? 5.193 -22.298 -17.567 1.00 94.56 247 GLN A CA 1
ATOM 1777 C C . GLN A 1 247 ? 4.075 -22.830 -16.661 1.00 94.56 247 GLN A C 1
ATOM 1779 O O . GLN A 1 247 ? 2.901 -22.571 -16.914 1.00 94.56 247 GLN A O 1
ATOM 1784 N N . ALA A 1 248 ? 4.435 -23.528 -15.579 1.00 94.12 248 ALA A N 1
ATOM 1785 C CA . ALA A 1 248 ? 3.464 -24.066 -14.634 1.00 94.12 248 ALA A CA 1
ATOM 1786 C C . ALA A 1 248 ? 2.651 -22.967 -13.932 1.00 94.12 248 ALA A C 1
ATOM 1788 O O . ALA A 1 248 ? 1.458 -23.157 -13.701 1.00 94.12 248 ALA A O 1
ATOM 1789 N N . PHE A 1 249 ? 3.280 -21.840 -13.595 1.00 96.50 249 PHE A N 1
ATOM 1790 C CA . PHE A 1 249 ? 2.620 -20.673 -13.019 1.00 96.50 249 PHE A CA 1
ATOM 1791 C C . PHE A 1 249 ? 1.646 -20.041 -14.017 1.00 96.50 249 PHE A C 1
ATOM 1793 O O . PHE A 1 249 ? 0.479 -19.868 -13.682 1.00 96.50 249 PHE A O 1
ATOM 1800 N N . LEU A 1 250 ? 2.083 -19.755 -15.249 1.00 96.88 250 LEU A N 1
ATOM 1801 C CA . LEU A 1 250 ? 1.236 -19.123 -16.269 1.00 96.88 250 LEU A CA 1
ATOM 1802 C C . LEU A 1 250 ? 0.038 -20.003 -16.656 1.00 96.88 250 LEU A C 1
ATOM 1804 O O . LEU A 1 250 ? -1.076 -19.498 -16.814 1.00 96.88 250 LEU A O 1
ATOM 1808 N N . ASP A 1 251 ? 0.244 -21.318 -16.753 1.00 94.81 251 ASP A N 1
ATOM 1809 C CA . ASP A 1 251 ? -0.834 -22.273 -17.020 1.00 94.81 251 ASP A CA 1
ATOM 1810 C C . ASP A 1 251 ? -1.862 -22.285 -15.876 1.00 94.81 251 ASP A C 1
ATOM 1812 O O . ASP A 1 251 ? -3.067 -22.253 -16.129 1.00 94.81 251 ASP A O 1
ATOM 1816 N N . GLN A 1 252 ? -1.407 -22.285 -14.618 1.00 95.81 252 GLN A N 1
ATOM 1817 C CA . GLN A 1 252 ? -2.280 -22.227 -13.438 1.00 95.81 252 GLN A CA 1
ATOM 1818 C C . GLN A 1 252 ? -3.023 -20.894 -13.325 1.00 95.81 252 GLN A C 1
ATOM 1820 O O . GLN A 1 252 ? -4.222 -20.885 -13.062 1.00 95.81 252 GLN A O 1
ATOM 1825 N N . LEU A 1 253 ? -2.339 -19.779 -13.578 1.00 96.81 253 LEU A N 1
ATOM 1826 C CA . LEU A 1 253 ? -2.917 -18.440 -13.521 1.00 96.81 253 LEU A CA 1
ATOM 1827 C C . LEU A 1 253 ? -4.102 -18.302 -14.490 1.00 96.81 253 LEU A C 1
ATOM 1829 O O . LEU A 1 253 ? -5.154 -17.800 -14.110 1.00 96.81 253 LEU A O 1
ATOM 1833 N N . SER A 1 254 ? -3.976 -18.837 -15.710 1.00 96.50 254 SER A N 1
ATOM 1834 C CA . SER A 1 254 ? -5.059 -18.835 -16.711 1.00 96.50 254 SER A CA 1
ATOM 1835 C C . SER A 1 254 ? -6.260 -19.735 -16.370 1.00 96.50 254 SER A C 1
ATOM 1837 O O . SER A 1 254 ? -7.286 -19.687 -17.045 1.00 96.50 254 SER A O 1
ATOM 1839 N N . ARG A 1 255 ? -6.140 -20.570 -15.331 1.00 96.38 255 ARG A N 1
ATOM 1840 C CA . ARG A 1 255 ? -7.188 -21.472 -14.826 1.00 96.38 255 ARG A CA 1
ATOM 1841 C C . ARG A 1 255 ? -7.811 -20.969 -13.519 1.00 96.38 255 ARG A C 1
ATOM 1843 O O . ARG A 1 255 ? -8.529 -21.724 -12.861 1.00 96.38 255 ARG A O 1
ATOM 1850 N N . ALA A 1 256 ? -7.518 -19.728 -13.125 1.00 96.50 256 ALA A N 1
ATOM 1851 C CA . ALA A 1 256 ? -8.126 -19.090 -11.965 1.00 96.50 256 ALA A CA 1
ATOM 1852 C C . ALA A 1 256 ? -9.660 -19.138 -12.057 1.00 96.50 256 ALA A C 1
ATOM 1854 O O . ALA A 1 256 ? -10.235 -18.886 -13.117 1.00 96.50 256 ALA A O 1
ATOM 1855 N N . THR A 1 257 ? -10.308 -19.470 -10.941 1.00 95.25 257 THR A N 1
ATOM 1856 C CA . THR A 1 257 ? -11.774 -19.507 -10.819 1.00 95.25 257 THR A CA 1
ATOM 1857 C C . THR A 1 257 ? -12.296 -18.535 -9.774 1.00 95.25 257 THR A C 1
ATOM 1859 O O . THR A 1 257 ? -13.404 -18.022 -9.896 1.00 95.25 257 THR A O 1
ATOM 1862 N N . SER A 1 258 ? -11.524 -18.279 -8.724 1.00 92.00 258 SER A N 1
ATOM 1863 C CA . SER A 1 258 ? -11.915 -17.383 -7.638 1.00 92.00 258 SER A CA 1
ATOM 1864 C C . SER A 1 258 ? -10.685 -16.849 -6.926 1.00 92.00 258 SER A C 1
ATOM 1866 O O . SER A 1 258 ? -9.581 -17.371 -7.086 1.00 92.00 258 SER A O 1
ATOM 1868 N N . TYR A 1 259 ? -10.885 -15.826 -6.109 1.00 92.94 259 TYR A N 1
ATOM 1869 C CA . TYR A 1 259 ? -9.847 -15.273 -5.258 1.00 92.94 259 TYR A CA 1
ATOM 1870 C C . TYR A 1 259 ? -10.425 -14.866 -3.905 1.00 92.94 259 TYR A C 1
ATOM 1872 O O . TYR A 1 259 ? -11.633 -14.679 -3.768 1.00 92.94 259 TYR A O 1
ATOM 1880 N N . VAL A 1 260 ? -9.547 -14.755 -2.917 1.00 88.00 260 VAL A N 1
ATOM 1881 C CA . VAL A 1 260 ? -9.832 -14.206 -1.593 1.00 88.00 260 VAL A CA 1
ATOM 1882 C C . VAL A 1 260 ? -8.679 -13.283 -1.227 1.00 88.00 260 VAL A C 1
ATOM 1884 O O . VAL A 1 260 ? -7.522 -13.670 -1.397 1.00 88.00 260 VAL A O 1
ATOM 1887 N N . ILE A 1 261 ? -8.997 -12.087 -0.737 1.00 85.56 261 ILE A N 1
ATOM 1888 C CA . ILE A 1 261 ? -8.033 -11.184 -0.107 1.00 85.56 261 ILE A CA 1
ATOM 1889 C C . ILE A 1 261 ? -8.327 -11.186 1.394 1.00 85.56 261 ILE A C 1
ATOM 1891 O O . ILE A 1 261 ? -9.440 -10.864 1.804 1.00 85.56 261 ILE A O 1
ATOM 1895 N N . ASP A 1 262 ? -7.338 -11.575 2.195 1.00 80.50 262 ASP A N 1
ATOM 1896 C CA . ASP A 1 262 ? -7.383 -11.550 3.659 1.00 80.50 262 ASP A CA 1
ATOM 1897 C C . ASP A 1 262 ? -6.180 -10.748 4.171 1.00 80.50 262 ASP A C 1
ATOM 1899 O O . ASP A 1 262 ? -5.034 -11.190 4.073 1.00 80.50 262 ASP A O 1
ATOM 1903 N N . GLY A 1 263 ? -6.427 -9.514 4.620 1.00 76.75 263 GLY A N 1
ATOM 1904 C CA . GLY A 1 263 ? -5.369 -8.552 4.934 1.00 76.75 263 GLY A CA 1
ATOM 1905 C C . GLY A 1 263 ? -4.437 -8.303 3.740 1.00 76.75 263 GLY A C 1
ATOM 1906 O O . GLY A 1 263 ? -4.876 -7.864 2.678 1.00 76.75 263 GLY A O 1
ATOM 1907 N N . ALA A 1 264 ? -3.147 -8.596 3.922 1.00 81.69 264 ALA A N 1
ATOM 1908 C CA . ALA A 1 264 ? -2.117 -8.480 2.891 1.00 81.69 264 ALA A CA 1
ATOM 1909 C C . ALA A 1 264 ? -1.928 -9.768 2.069 1.00 81.69 264 ALA A C 1
ATOM 1911 O O . ALA A 1 264 ? -1.025 -9.831 1.243 1.00 81.69 264 ALA A O 1
ATOM 1912 N N . THR A 1 265 ? -2.758 -10.797 2.247 1.00 87.75 265 THR A N 1
ATOM 1913 C CA . THR A 1 265 ? -2.610 -12.067 1.529 1.00 87.75 265 THR A CA 1
ATOM 1914 C C . THR A 1 265 ? -3.684 -12.208 0.451 1.00 87.75 265 THR A C 1
ATOM 1916 O O . THR A 1 265 ? -4.881 -12.209 0.738 1.00 87.75 265 THR A O 1
ATOM 1919 N N . LEU A 1 266 ? -3.264 -12.404 -0.799 1.00 92.25 266 LEU A N 1
ATOM 1920 C CA . LEU A 1 266 ? -4.133 -12.800 -1.909 1.00 92.25 266 LEU A CA 1
ATOM 1921 C C . LEU A 1 266 ? -4.006 -14.304 -2.136 1.00 92.25 266 LEU A C 1
ATOM 1923 O O . LEU A 1 266 ? -2.923 -14.815 -2.411 1.00 92.25 266 LEU A O 1
ATOM 1927 N N . THR A 1 267 ? -5.128 -15.013 -2.112 1.00 94.62 267 THR A N 1
ATOM 1928 C CA . THR A 1 267 ? -5.204 -16.416 -2.528 1.00 94.62 267 THR A CA 1
ATOM 1929 C C . THR A 1 267 ? -6.059 -16.538 -3.778 1.00 94.62 267 THR A C 1
ATOM 1931 O O . THR A 1 267 ? -7.260 -16.289 -3.731 1.00 94.62 267 THR A O 1
ATOM 1934 N N . ILE A 1 268 ? -5.468 -16.980 -4.888 1.00 95.81 268 ILE A N 1
ATOM 1935 C CA . ILE A 1 268 ? -6.188 -17.356 -6.109 1.00 95.81 268 ILE A CA 1
ATOM 1936 C C . ILE A 1 268 ? -6.411 -18.867 -6.094 1.00 95.81 268 ILE A C 1
ATOM 1938 O O . ILE A 1 268 ? -5.467 -19.644 -5.945 1.00 95.81 268 ILE A O 1
ATOM 1942 N N . THR A 1 269 ? -7.663 -19.285 -6.262 1.00 94.38 269 THR A N 1
ATOM 1943 C CA . THR A 1 269 ? -8.048 -20.694 -6.407 1.00 94.38 269 THR A CA 1
ATOM 1944 C C . THR A 1 269 ? -8.191 -21.044 -7.881 1.00 94.38 269 THR A C 1
ATOM 1946 O O . THR A 1 269 ? -8.760 -20.277 -8.662 1.00 94.38 269 THR A O 1
ATOM 1949 N N . ILE A 1 270 ? -7.672 -22.212 -8.240 1.00 94.94 270 ILE A N 1
ATOM 1950 C CA . ILE A 1 270 ? -7.635 -22.755 -9.595 1.00 94.94 270 ILE A CA 1
ATOM 1951 C C . ILE A 1 270 ? -8.722 -23.842 -9.730 1.00 94.94 270 ILE A C 1
ATOM 1953 O O . ILE A 1 270 ? -9.161 -24.416 -8.732 1.00 94.94 270 ILE A O 1
ATOM 1957 N N . ASP A 1 271 ? -9.165 -24.151 -10.951 1.00 90.00 271 ASP A N 1
ATOM 1958 C CA . ASP A 1 271 ? -10.262 -25.098 -11.241 1.00 90.00 271 ASP A CA 1
ATOM 1959 C C . ASP A 1 271 ? -10.100 -26.534 -10.682 1.00 90.00 271 ASP A C 1
ATOM 1961 O O . ASP A 1 271 ? -11.095 -27.241 -10.507 1.00 90.00 271 ASP A O 1
ATOM 1965 N N . ASP A 1 272 ? -8.881 -26.974 -10.360 1.00 90.12 272 ASP A N 1
ATOM 1966 C CA . ASP A 1 272 ? -8.581 -28.259 -9.708 1.00 90.12 272 ASP A CA 1
ATOM 1967 C C . ASP A 1 272 ? -8.441 -28.167 -8.174 1.00 90.12 272 ASP A C 1
ATOM 1969 O O . ASP A 1 272 ? -8.098 -29.155 -7.520 1.00 90.12 272 ASP A O 1
ATOM 1973 N N . GLY A 1 273 ? -8.746 -27.002 -7.596 1.00 87.25 273 GLY A N 1
ATOM 1974 C CA . GLY A 1 273 ? -8.651 -26.707 -6.165 1.00 87.25 273 GLY A CA 1
ATOM 1975 C C . GLY A 1 273 ? -7.241 -26.360 -5.687 1.00 87.25 273 GLY A C 1
ATOM 1976 O O . GLY A 1 273 ? -7.041 -26.145 -4.491 1.00 87.25 273 GLY A O 1
ATOM 1977 N N . ALA A 1 274 ? -6.266 -26.319 -6.593 1.00 92.50 274 ALA A N 1
ATOM 1978 C CA . ALA A 1 274 ? -4.919 -25.869 -6.296 1.00 92.50 274 ALA A CA 1
ATOM 1979 C C . ALA A 1 274 ? -4.901 -24.334 -6.089 1.00 92.50 274 ALA A C 1
ATOM 1981 O O . ALA A 1 274 ? -5.867 -23.643 -6.437 1.00 92.50 274 ALA A O 1
ATOM 1982 N N . THR A 1 275 ? -3.850 -23.791 -5.466 1.00 94.94 275 THR A N 1
ATOM 1983 C CA . THR A 1 275 ? -3.821 -22.381 -5.038 1.00 94.94 275 THR A CA 1
ATOM 1984 C C . THR A 1 275 ? -2.516 -21.676 -5.373 1.00 94.94 275 THR A C 1
ATOM 1986 O O . THR A 1 275 ? -1.420 -22.222 -5.227 1.00 94.94 275 THR A O 1
ATOM 1989 N N . LEU A 1 276 ? -2.647 -20.412 -5.769 1.00 97.31 276 LEU A N 1
ATOM 1990 C CA . LEU A 1 276 ? -1.551 -19.454 -5.842 1.00 97.31 276 LEU A CA 1
ATOM 1991 C C . LEU A 1 276 ? -1.729 -18.468 -4.689 1.00 97.31 276 LEU A C 1
ATOM 1993 O O . LEU A 1 276 ? -2.759 -17.797 -4.611 1.00 97.31 276 LEU A O 1
ATOM 1997 N N . VAL A 1 277 ? -0.754 -18.411 -3.788 1.00 95.69 277 VAL A N 1
ATOM 1998 C CA . VAL A 1 277 ? -0.765 -17.498 -2.641 1.00 95.69 277 VAL A CA 1
ATOM 1999 C C . VAL A 1 277 ? 0.257 -16.409 -2.891 1.00 95.69 277 VAL A C 1
ATOM 2001 O O . VAL A 1 277 ? 1.408 -16.694 -3.232 1.00 95.69 277 VAL A O 1
ATOM 2004 N N . PHE A 1 278 ? -0.176 -15.172 -2.720 1.00 94.31 278 PHE A N 1
ATOM 2005 C CA . PHE A 1 278 ? 0.639 -13.989 -2.860 1.00 94.31 278 PHE A CA 1
ATOM 2006 C C . PHE A 1 278 ? 0.546 -13.134 -1.603 1.00 94.31 278 PHE A C 1
ATOM 2008 O O . PHE A 1 278 ? -0.476 -13.114 -0.924 1.00 94.31 278 PHE A O 1
ATOM 2015 N N . GLU A 1 279 ? 1.608 -12.386 -1.349 1.00 88.50 279 GLU A N 1
ATOM 2016 C CA . GLU A 1 279 ? 1.641 -11.309 -0.369 1.00 88.50 279 GLU A CA 1
ATOM 2017 C C . GLU A 1 279 ? 1.598 -9.967 -1.094 1.00 88.50 279 GLU A C 1
ATOM 2019 O O . GLU A 1 279 ? 2.213 -9.783 -2.153 1.00 88.50 279 GLU A O 1
ATOM 2024 N N . GLN A 1 280 ? 0.848 -9.029 -0.530 1.00 81.81 280 GLN A N 1
ATOM 2025 C CA . GLN A 1 280 ? 0.709 -7.692 -1.060 1.00 81.81 280 GLN A CA 1
ATOM 2026 C C . GLN A 1 280 ? 2.068 -7.022 -0.966 1.00 81.81 280 GLN A C 1
ATOM 2028 O O . GLN A 1 280 ? 2.664 -6.899 0.103 1.00 81.81 280 GLN A O 1
ATOM 2033 N N . THR A 1 281 ? 2.566 -6.565 -2.105 1.00 70.31 281 THR A N 1
ATOM 2034 C CA . THR A 1 281 ? 3.674 -5.619 -2.080 1.00 70.31 281 THR A CA 1
ATOM 2035 C C . THR A 1 281 ? 3.025 -4.266 -1.905 1.00 70.31 281 THR A C 1
ATOM 2037 O O . THR A 1 281 ? 2.255 -3.850 -2.772 1.00 70.31 281 THR A O 1
ATOM 2040 N N . SER A 1 282 ? 3.240 -3.610 -0.760 1.00 58.00 282 SER A N 1
ATOM 2041 C CA . SER A 1 282 ? 2.667 -2.283 -0.576 1.00 58.00 282 SER A CA 1
ATOM 2042 C C . SER A 1 282 ? 3.212 -1.385 -1.690 1.00 58.00 282 SER A C 1
ATOM 2044 O O . SER A 1 282 ? 4.399 -1.078 -1.762 1.00 58.00 282 SER A O 1
ATOM 2046 N N . ASN A 1 283 ? 2.323 -0.962 -2.588 1.00 64.25 283 ASN A N 1
ATOM 2047 C CA . ASN A 1 283 ? 2.609 0.143 -3.502 1.00 64.25 283 ASN A CA 1
ATOM 2048 C C . ASN A 1 283 ? 2.462 1.471 -2.770 1.00 64.25 283 ASN A C 1
ATOM 2050 O O . ASN A 1 283 ? 2.397 2.516 -3.404 1.00 64.25 283 ASN A O 1
ATOM 2054 N N . ALA A 1 284 ? 2.324 1.453 -1.446 1.00 74.94 284 ALA A N 1
ATOM 2055 C CA . ALA A 1 284 ? 2.281 2.658 -0.659 1.00 74.94 284 ALA A CA 1
ATOM 2056 C C . ALA A 1 284 ? 3.634 3.356 -0.812 1.00 74.94 284 ALA A C 1
ATOM 2058 O O . ALA A 1 284 ? 4.678 2.814 -0.455 1.00 74.94 284 ALA A O 1
ATOM 2059 N N . LEU A 1 285 ? 3.604 4.562 -1.378 1.00 85.25 285 LEU A N 1
ATOM 2060 C CA . LEU A 1 285 ? 4.733 5.479 -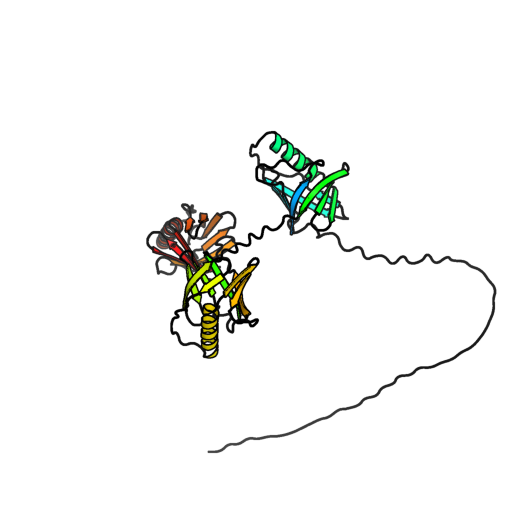1.274 1.00 85.25 285 LEU A CA 1
ATOM 2061 C C . LEU A 1 285 ? 4.961 5.855 0.193 1.00 85.25 285 LEU A C 1
ATOM 2063 O O . LEU A 1 285 ? 6.102 5.991 0.608 1.00 85.25 285 LEU A O 1
ATOM 2067 N N . ALA A 1 286 ? 3.898 5.964 0.984 1.00 86.38 286 ALA A N 1
ATOM 2068 C CA . ALA A 1 286 ? 3.967 6.213 2.416 1.00 86.38 286 ALA A CA 1
ATOM 2069 C C . ALA A 1 286 ? 4.906 5.230 3.144 1.00 86.38 286 ALA A C 1
ATOM 2071 O O . ALA A 1 286 ? 4.876 4.022 2.899 1.00 86.38 286 ALA A O 1
ATOM 2072 N N . GLY A 1 287 ? 5.786 5.775 3.985 1.00 80.38 287 GLY A N 1
ATOM 2073 C CA . GLY A 1 287 ? 6.761 5.028 4.778 1.00 80.38 287 GLY A CA 1
ATOM 2074 C C . GLY A 1 287 ? 7.978 4.516 3.995 1.00 80.38 287 GLY A C 1
ATOM 2075 O O . GLY A 1 287 ? 8.658 3.593 4.452 1.00 80.38 287 GLY A O 1
ATOM 2076 N N . THR A 1 288 ? 8.276 5.057 2.806 1.00 87.81 288 THR A N 1
ATOM 2077 C CA . THR A 1 288 ? 9.360 4.545 1.944 1.00 87.81 288 THR A CA 1
ATOM 2078 C C . THR A 1 288 ? 10.482 5.555 1.699 1.00 87.81 288 THR A C 1
ATOM 2080 O O . THR A 1 288 ? 10.274 6.765 1.653 1.00 87.81 288 THR A O 1
ATOM 2083 N N . SER A 1 289 ? 11.708 5.046 1.529 1.00 92.19 289 SER A N 1
ATOM 2084 C CA . SER A 1 289 ? 12.914 5.829 1.233 1.00 92.19 289 SER A CA 1
ATOM 2085 C C . SER A 1 289 ? 13.603 5.334 -0.034 1.00 92.19 289 SER A C 1
ATOM 2087 O O . SER A 1 289 ? 13.736 4.128 -0.255 1.00 92.19 289 SER A O 1
ATOM 2089 N N 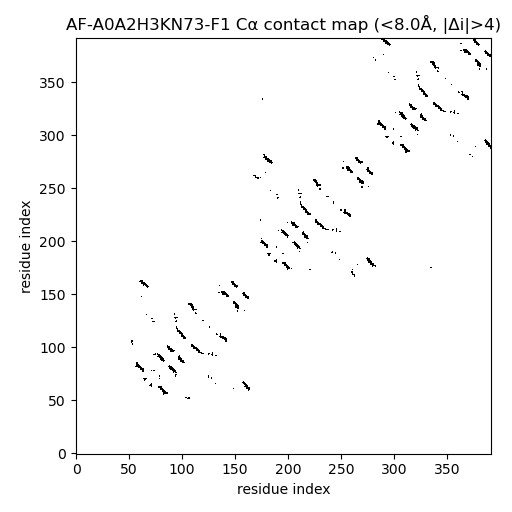. TRP A 1 290 ? 14.067 6.276 -0.854 1.00 96.81 290 TRP A N 1
ATOM 2090 C CA . TRP A 1 290 ? 14.565 6.010 -2.199 1.00 96.81 290 TRP A CA 1
ATOM 2091 C C . TRP A 1 290 ? 15.791 6.855 -2.549 1.00 96.81 290 TRP A C 1
ATOM 2093 O O . TRP A 1 290 ? 15.905 8.014 -2.143 1.00 96.81 290 TRP A O 1
ATOM 2103 N N . LEU A 1 291 ? 16.682 6.289 -3.364 1.00 97.06 291 LEU A N 1
ATOM 2104 C CA . LEU A 1 291 ? 17.841 6.946 -3.969 1.00 97.06 291 LEU A CA 1
ATOM 2105 C C . LEU A 1 291 ? 17.665 7.028 -5.482 1.00 97.06 291 LEU A C 1
ATOM 2107 O O . LEU A 1 291 ? 17.416 6.018 -6.137 1.00 97.06 291 LEU A O 1
ATOM 2111 N N . LEU A 1 292 ? 17.808 8.225 -6.046 1.00 97.81 292 LEU A N 1
ATOM 2112 C CA . LEU A 1 292 ? 17.668 8.439 -7.483 1.00 97.81 292 LEU A CA 1
ATOM 2113 C C . LEU A 1 292 ? 18.838 7.784 -8.222 1.00 97.81 292 LEU A C 1
ATOM 2115 O O . LEU A 1 292 ? 20.001 8.031 -7.912 1.00 97.81 292 LEU A O 1
ATOM 2119 N N . THR A 1 293 ? 18.514 6.996 -9.237 1.00 94.44 293 THR A N 1
ATOM 2120 C CA . THR A 1 293 ? 19.479 6.333 -10.128 1.00 94.44 293 THR A CA 1
ATOM 2121 C C . THR A 1 293 ? 19.415 6.854 -11.554 1.00 94.44 293 THR A C 1
ATOM 2123 O O . THR A 1 293 ? 20.416 6.798 -12.263 1.00 94.44 293 THR A O 1
ATOM 2126 N N . GLU A 1 294 ? 18.275 7.417 -11.960 1.00 93.88 294 GLU A N 1
ATOM 2127 C CA . GLU A 1 294 ? 18.090 7.989 -13.288 1.00 93.88 294 GLU A CA 1
ATOM 2128 C C . GLU A 1 294 ? 17.205 9.240 -13.240 1.00 93.88 294 GLU A C 1
ATOM 2130 O O . GLU A 1 294 ? 16.100 9.220 -12.699 1.00 93.88 294 GLU A O 1
ATOM 2135 N N . LEU A 1 295 ? 17.697 10.316 -13.850 1.00 93.50 295 LEU A N 1
ATOM 2136 C CA . LEU A 1 295 ? 17.003 11.569 -14.119 1.00 93.50 295 LEU A CA 1
ATOM 2137 C C . LEU A 1 295 ? 17.003 11.774 -15.636 1.00 93.50 295 LEU A C 1
ATOM 2139 O O . LEU A 1 295 ? 18.052 12.070 -16.211 1.00 93.50 295 LEU A O 1
ATOM 2143 N N . ASN A 1 296 ? 15.857 11.622 -16.305 1.00 83.06 296 ASN A N 1
ATOM 2144 C CA . ASN A 1 296 ? 15.749 11.789 -17.765 1.00 83.06 296 ASN A CA 1
ATOM 2145 C C . ASN A 1 296 ? 16.681 10.889 -18.593 1.00 83.06 296 ASN A C 1
ATOM 2147 O O . ASN A 1 296 ? 17.309 11.360 -19.546 1.00 83.06 296 ASN A O 1
ATOM 2151 N N . GLY A 1 297 ? 16.821 9.609 -18.244 1.00 85.25 297 GLY A N 1
ATOM 2152 C CA . GLY A 1 297 ? 17.733 8.718 -18.968 1.00 85.25 297 GLY A CA 1
ATOM 2153 C C . GLY A 1 297 ? 19.209 8.870 -18.595 1.00 85.25 297 GLY A C 1
ATOM 2154 O O . GLY A 1 297 ? 20.051 8.213 -19.208 1.00 85.25 297 GLY A O 1
ATOM 2155 N N . ALA A 1 298 ? 19.555 9.737 -17.637 1.00 90.44 298 ALA A N 1
ATOM 2156 C CA . ALA A 1 298 ? 20.931 9.977 -17.211 1.00 90.44 298 ALA A CA 1
ATOM 2157 C C . ALA A 1 298 ? 21.124 9.713 -15.713 1.00 90.44 298 ALA A C 1
ATOM 2159 O O . ALA A 1 298 ? 20.283 10.071 -14.892 1.00 90.44 298 ALA A O 1
ATOM 2160 N N . ALA A 1 299 ? 22.264 9.123 -15.350 1.00 93.94 299 ALA A N 1
ATOM 2161 C CA . ALA A 1 299 ? 22.646 8.953 -13.951 1.00 93.94 299 ALA A CA 1
ATOM 2162 C C . ALA A 1 299 ? 22.951 10.312 -13.281 1.00 93.94 299 ALA A C 1
ATOM 2164 O O . ALA A 1 299 ? 23.411 11.234 -13.970 1.00 93.94 299 ALA A O 1
ATOM 2165 N N . PRO A 1 300 ? 22.752 10.446 -11.954 1.00 94.56 300 PRO A N 1
ATOM 2166 C CA . PRO A 1 300 ? 23.145 11.641 -11.215 1.00 94.56 300 PRO A CA 1
ATOM 2167 C C . PRO A 1 300 ? 24.625 11.999 -11.409 1.00 94.56 300 PRO A C 1
ATOM 2169 O O . PRO A 1 300 ? 25.499 11.139 -11.478 1.00 94.56 300 PRO A O 1
ATOM 2172 N N . LEU A 1 301 ? 24.924 13.298 -11.441 1.00 92.81 301 LEU A N 1
ATOM 2173 C CA . LEU A 1 301 ? 26.265 13.833 -11.706 1.00 92.81 301 LEU A CA 1
ATOM 2174 C C . LEU A 1 301 ? 27.312 13.505 -10.626 1.00 92.81 301 LEU A C 1
ATOM 2176 O O . LEU A 1 301 ? 28.507 13.661 -10.876 1.00 92.81 301 LEU A O 1
ATOM 2180 N N . SER A 1 302 ? 26.893 13.119 -9.418 1.00 89.88 302 SER A N 1
ATOM 2181 C CA . SER A 1 302 ? 27.792 12.937 -8.277 1.00 89.88 302 SER A CA 1
ATOM 2182 C C . SER A 1 302 ? 27.241 11.942 -7.258 1.00 89.88 302 SER A C 1
ATOM 2184 O O . SER A 1 302 ? 26.216 12.185 -6.626 1.00 89.88 302 SER A O 1
ATOM 2186 N N . GLU A 1 303 ? 28.013 10.886 -7.011 1.00 89.25 303 GLU A N 1
ATOM 2187 C CA . GLU A 1 303 ? 27.782 9.914 -5.933 1.00 89.25 303 GLU A CA 1
ATOM 2188 C C . GLU A 1 303 ? 28.015 10.513 -4.533 1.00 89.25 303 GLU A C 1
ATOM 2190 O O . GLU A 1 303 ? 27.513 10.006 -3.535 1.00 89.25 303 GLU A O 1
ATOM 2195 N N . ALA A 1 304 ? 28.788 11.604 -4.429 1.00 88.88 304 ALA A N 1
ATOM 2196 C CA . ALA A 1 304 ? 29.078 12.258 -3.149 1.00 88.88 304 ALA A CA 1
ATOM 2197 C C . ALA A 1 304 ? 27.895 13.088 -2.621 1.00 88.88 304 ALA A C 1
ATOM 2199 O O . ALA A 1 304 ? 27.868 13.461 -1.449 1.00 88.88 304 ALA A O 1
ATOM 2200 N N . THR A 1 305 ? 26.936 13.393 -3.493 1.00 91.19 305 THR A N 1
ATOM 2201 C CA . THR A 1 305 ? 25.739 14.187 -3.204 1.00 91.19 305 THR A CA 1
ATOM 2202 C C . THR A 1 305 ? 24.528 13.448 -3.772 1.00 91.19 305 THR A C 1
ATOM 2204 O O . THR A 1 305 ? 23.989 13.871 -4.801 1.00 91.19 305 THR A O 1
ATOM 2207 N N . PRO A 1 306 ? 24.138 12.312 -3.167 1.00 94.06 306 PRO A N 1
ATOM 2208 C CA . PRO A 1 306 ? 23.033 11.516 -3.673 1.00 94.06 306 PRO A CA 1
ATOM 2209 C C . PRO A 1 306 ? 21.732 12.319 -3.624 1.00 94.06 306 PRO A C 1
ATOM 2211 O O . PRO A 1 306 ? 21.492 13.095 -2.689 1.00 94.06 306 PRO A O 1
ATOM 2214 N N . ILE A 1 307 ? 20.894 12.121 -4.639 1.00 98.00 307 ILE A N 1
ATOM 2215 C CA . ILE A 1 307 ? 19.518 12.612 -4.636 1.00 98.00 307 ILE A CA 1
ATOM 2216 C C . ILE A 1 307 ? 18.644 11.539 -3.989 1.00 98.00 307 ILE A C 1
ATOM 2218 O O . ILE A 1 307 ? 18.729 10.369 -4.361 1.00 98.00 307 ILE A O 1
ATOM 2222 N N . SER A 1 308 ? 17.816 11.931 -3.026 1.00 97.31 308 SER A N 1
ATOM 2223 C CA . SER A 1 308 ? 16.954 11.025 -2.270 1.00 97.31 308 SER A CA 1
ATOM 2224 C C . SER A 1 308 ? 15.513 11.522 -2.185 1.00 97.31 308 SER A C 1
ATOM 2226 O O . SER A 1 308 ? 15.247 12.721 -2.298 1.00 97.31 308 SER A O 1
ATOM 2228 N N . ALA A 1 309 ? 14.583 10.600 -1.961 1.00 97.81 309 ALA A N 1
ATOM 2229 C CA . ALA A 1 309 ? 13.183 10.891 -1.687 1.00 97.81 309 ALA A CA 1
ATOM 2230 C C . ALA A 1 309 ? 12.676 9.970 -0.574 1.00 97.81 309 ALA A C 1
ATOM 2232 O O . ALA A 1 309 ? 12.731 8.750 -0.696 1.00 97.81 309 ALA A O 1
ATOM 2233 N N . GLU A 1 310 ? 12.215 10.568 0.513 1.00 96.00 310 GLU A N 1
ATOM 2234 C CA . GLU A 1 310 ? 11.585 9.916 1.65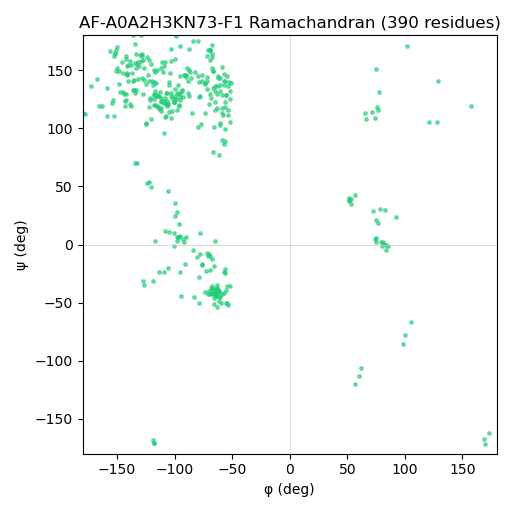6 1.00 96.00 310 GLU A CA 1
ATOM 2235 C C . GLU A 1 310 ? 10.134 10.381 1.702 1.00 96.00 310 GLU A C 1
ATOM 2237 O O . GLU A 1 310 ? 9.883 11.581 1.802 1.00 96.00 310 GLU A O 1
ATOM 2242 N N . PHE A 1 311 ? 9.206 9.441 1.567 1.00 93.50 311 PHE A N 1
ATOM 2243 C CA . PHE A 1 311 ? 7.766 9.664 1.588 1.00 93.50 311 PHE A CA 1
ATOM 2244 C C . PHE A 1 311 ? 7.243 9.186 2.941 1.00 93.50 311 PHE A C 1
ATOM 2246 O O . PHE A 1 311 ? 7.314 7.996 3.238 1.00 93.50 311 PHE A O 1
ATOM 2253 N N . ASP A 1 312 ? 6.746 10.100 3.767 1.00 83.56 312 ASP A N 1
ATOM 2254 C CA . ASP A 1 312 ? 6.174 9.768 5.074 1.00 83.56 312 ASP A CA 1
ATOM 2255 C C . ASP A 1 312 ? 4.679 9.426 4.977 1.00 83.56 312 ASP A C 1
ATOM 2257 O O . ASP A 1 312 ? 4.037 9.636 3.944 1.00 83.56 312 ASP A O 1
ATOM 2261 N N . ASP A 1 313 ? 4.119 8.878 6.054 1.00 83.25 313 ASP A N 1
ATOM 2262 C CA . ASP A 1 313 ? 2.705 8.489 6.137 1.00 83.25 313 ASP A CA 1
ATOM 2263 C C . ASP A 1 313 ? 1.743 9.690 6.231 1.00 83.25 313 ASP A C 1
ATOM 2265 O O . ASP A 1 313 ? 0.526 9.537 6.129 1.00 83.25 313 ASP A O 1
ATOM 2269 N N . GLU A 1 314 ? 2.276 10.906 6.375 1.00 81.25 314 GLU A N 1
ATOM 2270 C CA . GLU A 1 314 ? 1.519 12.151 6.542 1.00 81.25 314 GLU A CA 1
ATOM 2271 C C . GLU A 1 314 ? 1.339 12.918 5.219 1.00 81.25 314 GLU A C 1
ATOM 2273 O O . GLU A 1 314 ? 0.819 14.038 5.201 1.00 81.25 314 GLU A O 1
ATOM 2278 N N . GLY A 1 315 ? 1.747 12.326 4.092 1.00 84.88 315 GLY A N 1
ATOM 2279 C CA . GLY A 1 315 ? 1.624 12.951 2.777 1.00 84.88 315 GLY A CA 1
ATOM 2280 C C . GLY A 1 315 ? 2.700 14.004 2.515 1.00 84.88 315 GLY A C 1
ATOM 2281 O O . GLY A 1 315 ? 2.464 14.972 1.788 1.00 84.88 315 GLY A O 1
ATOM 2282 N N . ARG A 1 316 ? 3.896 13.854 3.088 1.00 90.81 316 ARG A N 1
ATOM 2283 C CA . ARG A 1 316 ? 5.058 14.700 2.814 1.00 90.81 316 ARG A CA 1
ATOM 2284 C C . ARG A 1 316 ? 6.215 13.887 2.232 1.00 90.81 316 ARG A C 1
ATOM 2286 O O . ARG A 1 316 ? 6.526 12.779 2.648 1.00 90.81 316 ARG A O 1
ATOM 2293 N N . VAL A 1 317 ? 6.852 14.468 1.216 1.00 96.94 317 VAL A N 1
ATOM 2294 C CA . VAL A 1 317 ? 8.078 13.953 0.603 1.00 96.94 317 VAL A CA 1
ATOM 2295 C C . VAL A 1 317 ? 9.228 14.907 0.899 1.00 96.94 317 VAL A C 1
ATOM 2297 O O . VAL A 1 317 ? 9.104 16.122 0.729 1.00 96.94 317 VAL A O 1
ATOM 2300 N N . ALA A 1 318 ? 10.356 14.387 1.367 1.00 95.81 318 ALA A N 1
ATOM 2301 C CA . ALA A 1 318 ? 11.543 15.176 1.671 1.00 95.81 318 ALA A CA 1
ATOM 2302 C C . ALA A 1 318 ? 12.821 14.432 1.288 1.00 95.81 318 ALA A C 1
ATOM 2304 O O . ALA A 1 318 ? 12.831 13.221 1.105 1.00 95.81 318 ALA A O 1
ATOM 2305 N N . GLY A 1 319 ? 13.935 15.150 1.165 1.00 94.56 319 GLY A N 1
ATOM 2306 C CA . GLY A 1 319 ? 15.191 14.489 0.830 1.00 94.56 319 GLY A CA 1
ATOM 2307 C C . GLY A 1 319 ? 16.346 15.429 0.549 1.00 94.56 319 GLY A C 1
ATOM 2308 O O . GLY A 1 319 ? 16.349 16.598 0.949 1.00 94.56 319 GLY A O 1
ATOM 2309 N N . SER A 1 320 ? 17.359 14.875 -0.106 1.00 95.94 320 SER A N 1
ATOM 2310 C CA . SER A 1 320 ? 18.464 15.600 -0.724 1.00 95.94 320 SER A CA 1
ATOM 2311 C C . SER A 1 320 ? 18.173 15.747 -2.213 1.00 95.94 320 SER A C 1
ATOM 2313 O O . SER A 1 320 ? 17.876 14.760 -2.871 1.00 95.94 320 SER A O 1
ATOM 2315 N N . ALA A 1 321 ? 18.287 16.951 -2.763 1.00 94.94 321 ALA A N 1
ATOM 2316 C CA . ALA A 1 321 ? 18.266 17.198 -4.205 1.00 94.94 321 ALA A CA 1
ATOM 2317 C C . ALA A 1 321 ? 19.698 17.332 -4.763 1.00 94.94 321 ALA A C 1
ATOM 2319 O O . ALA A 1 321 ? 19.951 18.019 -5.751 1.00 94.94 321 ALA A O 1
ATOM 2320 N N . GLY A 1 322 ? 20.655 16.669 -4.105 1.00 90.81 322 GLY A N 1
ATOM 2321 C CA . GLY A 1 322 ? 22.082 16.748 -4.384 1.00 90.81 322 GLY A CA 1
ATOM 2322 C C . GLY A 1 322 ? 22.759 17.717 -3.423 1.00 90.81 322 GLY A C 1
ATOM 2323 O O . GLY A 1 322 ? 23.280 17.303 -2.390 1.00 90.81 322 GLY A O 1
ATOM 2324 N N . CYS A 1 323 ? 22.758 19.008 -3.757 1.00 88.69 323 CYS A N 1
ATOM 2325 C CA . CYS A 1 323 ? 23.360 20.039 -2.909 1.00 88.69 323 CYS A CA 1
ATOM 2326 C C . CYS A 1 323 ? 22.448 20.424 -1.742 1.00 88.69 323 CYS A C 1
ATOM 2328 O O . CYS A 1 323 ? 22.891 20.472 -0.594 1.00 88.69 323 CYS A O 1
ATOM 2330 N N . ASN A 1 324 ? 21.182 20.720 -2.036 1.00 92.00 324 ASN A N 1
ATOM 2331 C CA . ASN A 1 324 ? 20.236 21.222 -1.052 1.00 92.00 324 ASN A CA 1
ATOM 2332 C C . ASN A 1 324 ? 19.298 20.151 -0.514 1.00 92.00 324 ASN A C 1
ATOM 2334 O O . ASN A 1 324 ? 19.065 19.106 -1.120 1.00 92.00 324 ASN A O 1
ATOM 2338 N N . ARG A 1 325 ? 18.724 20.449 0.653 1.00 92.06 325 ARG A N 1
ATOM 2339 C CA . ARG A 1 325 ? 17.607 19.686 1.204 1.00 92.06 325 ARG A CA 1
ATOM 2340 C C . ARG A 1 325 ? 16.306 20.271 0.681 1.00 92.06 325 ARG A C 1
ATOM 2342 O O . ARG A 1 325 ? 16.173 21.493 0.637 1.00 92.06 325 ARG A O 1
ATOM 2349 N N . TYR A 1 326 ? 15.354 19.405 0.356 1.00 97.31 326 TYR A N 1
ATOM 2350 C CA . TYR A 1 326 ? 14.037 19.808 -0.127 1.00 97.31 326 TYR A CA 1
ATOM 2351 C C . TYR A 1 326 ? 12.906 19.141 0.655 1.00 97.31 326 TYR A C 1
ATOM 2353 O O . TYR A 1 326 ? 13.118 18.159 1.374 1.00 97.31 326 TYR A O 1
ATOM 2361 N N . PHE A 1 327 ? 11.706 19.695 0.503 1.00 93.81 327 PHE A N 1
ATOM 2362 C CA . PHE A 1 327 ? 10.453 19.114 0.971 1.00 93.81 327 PHE A CA 1
ATOM 2363 C C . PHE A 1 327 ? 9.286 19.529 0.064 1.00 93.81 327 PHE A C 1
ATOM 2365 O O . PHE A 1 327 ? 9.306 20.612 -0.521 1.00 93.81 327 PHE A O 1
ATOM 2372 N N . ALA A 1 328 ? 8.258 18.690 -0.017 1.00 92.25 328 ALA A N 1
ATOM 2373 C CA . ALA A 1 328 ? 6.989 18.943 -0.692 1.00 92.25 328 ALA A CA 1
ATOM 2374 C C . ALA A 1 328 ? 5.869 18.120 -0.029 1.00 92.25 328 ALA A C 1
ATOM 2376 O O . ALA A 1 328 ? 6.145 17.154 0.678 1.00 92.25 328 ALA A O 1
ATOM 2377 N N . GLY A 1 329 ? 4.607 18.485 -0.254 1.00 85.81 329 GLY A N 1
ATOM 2378 C CA . GLY A 1 329 ? 3.476 17.590 -0.007 1.00 85.81 329 GLY A CA 1
ATOM 2379 C C . GLY A 1 329 ? 3.272 16.639 -1.185 1.00 85.81 329 GLY A C 1
ATOM 2380 O O . GLY A 1 329 ? 3.534 17.016 -2.330 1.00 85.81 329 GLY A O 1
ATOM 2381 N N . TYR A 1 330 ? 2.785 15.432 -0.924 1.00 95.12 330 TYR A N 1
ATOM 2382 C CA . TYR A 1 330 ? 2.346 14.491 -1.943 1.00 95.12 330 TYR A CA 1
ATOM 2383 C C . TYR A 1 330 ? 0.986 13.890 -1.588 1.00 95.12 330 TYR A C 1
ATOM 2385 O O . TYR A 1 330 ? 0.578 13.828 -0.433 1.00 95.12 330 TYR A O 1
ATOM 2393 N N . THR A 1 331 ? 0.279 13.447 -2.618 1.00 81.25 331 THR A N 1
ATOM 2394 C CA . THR A 1 331 ? -0.994 12.737 -2.500 1.00 81.25 331 THR A CA 1
ATOM 2395 C C . THR A 1 331 ? -1.021 11.623 -3.530 1.00 81.25 331 THR A C 1
ATOM 2397 O O . THR A 1 331 ? -0.561 11.820 -4.658 1.00 81.25 331 THR A O 1
ATOM 2400 N N . VAL A 1 332 ? -1.562 10.474 -3.136 1.00 82.81 332 VAL A N 1
ATOM 2401 C CA . VAL A 1 332 ? -1.836 9.347 -4.027 1.00 82.81 332 VAL A CA 1
ATOM 2402 C C . VAL A 1 332 ? -3.339 9.113 -4.023 1.00 82.81 332 VAL A C 1
ATOM 2404 O O . VAL A 1 332 ? -3.921 8.862 -2.971 1.00 82.81 332 VAL A O 1
ATOM 2407 N N . ALA A 1 333 ? -3.969 9.221 -5.188 1.00 71.00 333 ALA A N 1
ATOM 2408 C CA . ALA A 1 333 ? -5.393 8.957 -5.356 1.00 71.00 333 ALA A CA 1
ATOM 2409 C C . ALA A 1 333 ? -5.638 8.329 -6.728 1.00 71.00 333 ALA A C 1
ATOM 2411 O O . ALA A 1 333 ? -5.144 8.842 -7.729 1.00 71.00 333 ALA A O 1
ATOM 2412 N N . GLU A 1 334 ? -6.390 7.225 -6.774 1.00 61.75 334 GLU A N 1
ATOM 2413 C CA . GLU A 1 334 ? -6.813 6.574 -8.029 1.00 61.75 334 GLU A CA 1
ATOM 2414 C C . GLU A 1 334 ? -5.641 6.293 -9.002 1.00 61.75 334 GLU A C 1
ATOM 2416 O O . GLU A 1 334 ? -5.742 6.519 -10.205 1.00 61.75 334 GLU A O 1
ATOM 2421 N N . GLY A 1 335 ? -4.482 5.861 -8.481 1.00 58.75 335 GLY A N 1
ATOM 2422 C CA . GLY A 1 335 ? -3.272 5.593 -9.282 1.00 58.75 335 GLY A CA 1
ATOM 2423 C C . GLY A 1 335 ? -2.519 6.841 -9.773 1.00 58.75 335 GLY A C 1
ATOM 2424 O O . GLY A 1 335 ? -1.499 6.724 -10.452 1.00 58.75 335 GLY A O 1
ATOM 2425 N N . THR A 1 336 ? -2.984 8.037 -9.409 1.00 73.56 336 THR A N 1
ATOM 2426 C CA . THR A 1 336 ? -2.339 9.317 -9.721 1.00 73.56 336 THR A CA 1
ATOM 2427 C C . THR A 1 336 ? -1.477 9.764 -8.544 1.00 73.56 336 THR A C 1
ATOM 2429 O O . THR A 1 336 ? -1.946 9.822 -7.405 1.00 73.56 336 THR A O 1
ATOM 2432 N N . LEU A 1 337 ? -0.223 10.121 -8.821 1.00 89.12 337 LEU A N 1
ATOM 2433 C CA . LEU A 1 337 ? 0.672 10.775 -7.868 1.00 89.12 337 LEU A CA 1
ATOM 2434 C C . LEU A 1 337 ? 0.702 12.266 -8.173 1.00 89.12 337 LEU A C 1
ATOM 2436 O O . LEU A 1 337 ? 1.085 12.655 -9.269 1.00 89.12 337 LEU A O 1
ATOM 2440 N N . SER A 1 338 ? 0.351 13.091 -7.191 1.00 90.81 338 SER A N 1
ATOM 2441 C CA . SER A 1 338 ? 0.512 14.543 -7.267 1.00 90.81 338 SER A CA 1
ATOM 2442 C C . SER A 1 338 ? 1.469 15.002 -6.181 1.00 90.81 338 SER A C 1
ATOM 2444 O O . SER A 1 338 ? 1.230 14.744 -5.001 1.00 90.81 338 SER A O 1
ATOM 2446 N N . ILE A 1 339 ? 2.519 15.722 -6.573 1.00 94.56 339 ILE A N 1
ATOM 2447 C CA . ILE A 1 339 ? 3.488 16.339 -5.665 1.00 94.56 339 ILE A CA 1
ATOM 2448 C C . ILE A 1 339 ? 3.382 17.857 -5.811 1.00 94.56 339 ILE A C 1
ATOM 2450 O O . ILE A 1 339 ? 3.430 18.401 -6.911 1.00 94.56 339 ILE A O 1
ATOM 2454 N N . THR A 1 340 ? 3.208 18.562 -4.696 1.00 87.31 340 THR A N 1
ATOM 2455 C CA . THR A 1 340 ? 3.159 20.030 -4.693 1.00 87.31 340 THR A CA 1
ATOM 2456 C C . THR A 1 340 ? 4.519 20.621 -5.056 1.00 87.31 340 THR A C 1
ATOM 2458 O O . THR A 1 340 ? 5.542 19.959 -4.911 1.00 87.31 340 THR A O 1
ATOM 2461 N N . GLN A 1 341 ? 4.561 21.904 -5.412 1.00 89.00 341 GLN A N 1
ATOM 2462 C CA . GLN A 1 341 ? 5.831 22.597 -5.628 1.00 89.00 341 GLN A CA 1
ATOM 2463 C C . GLN A 1 341 ? 6.786 22.434 -4.432 1.00 89.00 341 GLN A C 1
ATOM 2465 O O . GLN A 1 341 ? 6.442 22.773 -3.298 1.00 89.00 341 GLN A O 1
ATOM 2470 N N . ALA A 1 342 ? 7.994 21.945 -4.707 1.00 89.06 342 ALA A N 1
ATOM 2471 C CA . ALA A 1 342 ? 9.000 21.718 -3.680 1.00 89.06 342 ALA A CA 1
ATOM 2472 C C . ALA A 1 342 ? 9.625 23.022 -3.155 1.00 89.06 342 ALA A C 1
ATOM 2474 O O . ALA A 1 342 ? 9.979 23.925 -3.917 1.00 89.06 342 ALA A O 1
ATOM 2475 N N . GLY A 1 343 ? 9.816 23.094 -1.836 1.00 85.94 343 GLY A N 1
ATOM 2476 C CA . GLY A 1 343 ? 10.706 24.055 -1.185 1.00 85.94 343 GLY A CA 1
ATOM 2477 C C . GLY A 1 343 ? 12.116 23.477 -1.044 1.00 85.94 343 GLY A C 1
ATOM 2478 O O . GLY A 1 343 ? 12.259 22.284 -0.792 1.00 85.94 343 GLY A O 1
ATOM 2479 N N . SER A 1 344 ? 13.156 24.308 -1.176 1.00 92.00 344 SER A N 1
ATOM 2480 C CA . SER A 1 344 ? 14.570 23.900 -1.065 1.00 92.00 344 SER A CA 1
ATOM 2481 C C . SER A 1 344 ? 15.393 24.914 -0.263 1.00 92.00 344 SER A C 1
ATOM 2483 O O . SER A 1 344 ? 15.053 26.100 -0.197 1.00 92.00 344 SER A O 1
ATOM 2485 N N . THR A 1 345 ? 16.484 24.461 0.357 1.00 88.06 345 THR A N 1
ATOM 2486 C CA . THR A 1 345 ? 17.515 25.353 0.912 1.00 88.06 345 THR A CA 1
ATOM 2487 C C . THR A 1 345 ? 18.321 26.036 -0.205 1.00 88.06 345 THR A C 1
ATOM 2489 O O . THR A 1 345 ? 18.224 25.664 -1.367 1.00 88.06 345 THR A O 1
ATOM 2492 N N . MET A 1 346 ? 19.120 27.059 0.123 1.00 88.81 346 MET A N 1
ATOM 2493 C CA . MET A 1 346 ? 19.935 27.808 -0.855 1.00 88.81 346 MET A CA 1
ATOM 2494 C C . MET A 1 346 ? 21.430 27.773 -0.503 1.00 88.81 346 MET A C 1
ATOM 2496 O O . MET A 1 346 ? 22.079 28.807 -0.339 1.00 88.81 346 MET A O 1
ATOM 2500 N N . MET A 1 347 ? 21.982 26.576 -0.325 1.00 87.56 347 MET A N 1
ATOM 2501 C CA . MET A 1 347 ? 23.421 26.361 -0.205 1.00 87.56 347 MET A CA 1
ATOM 2502 C C . MET A 1 347 ? 24.087 26.521 -1.572 1.00 87.56 347 MET A C 1
ATOM 2504 O O . MET A 1 347 ? 23.567 26.085 -2.598 1.00 87.56 347 MET A O 1
ATOM 2508 N N . ALA A 1 348 ? 25.247 27.173 -1.577 1.00 86.31 348 ALA A N 1
ATOM 2509 C CA . ALA A 1 348 ? 26.037 27.350 -2.784 1.00 86.31 348 ALA A CA 1
ATOM 2510 C C . ALA A 1 348 ? 26.816 26.066 -3.098 1.00 86.31 348 ALA A C 1
ATOM 2512 O O . ALA A 1 348 ? 27.569 25.576 -2.255 1.00 86.31 348 ALA A O 1
ATOM 2513 N N . CYS A 1 349 ? 26.670 25.577 -4.326 1.00 88.56 349 CYS A N 1
ATOM 2514 C CA . CYS A 1 349 ? 27.376 24.418 -4.861 1.00 88.56 349 CYS A CA 1
ATOM 2515 C C . CYS A 1 349 ? 27.866 24.699 -6.282 1.00 88.56 349 CYS A C 1
ATOM 2517 O O . CYS A 1 349 ? 27.667 25.789 -6.815 1.00 88.56 349 CYS A O 1
ATOM 2519 N N . GLU A 1 350 ? 28.531 23.717 -6.886 1.00 94.12 350 GLU A N 1
ATOM 2520 C CA . GLU A 1 350 ? 28.921 23.778 -8.291 1.00 94.12 350 GLU A CA 1
ATOM 2521 C C . GLU A 1 350 ? 27.696 23.981 -9.198 1.00 94.12 350 GLU A C 1
ATOM 2523 O O . GLU A 1 350 ? 26.661 23.337 -9.007 1.00 94.12 350 GLU A O 1
ATOM 2528 N N . ASP A 1 351 ? 27.829 24.852 -10.202 1.00 93.75 351 ASP A N 1
ATOM 2529 C CA . ASP A 1 351 ? 26.730 25.259 -11.089 1.00 93.75 351 ASP A CA 1
ATOM 2530 C C . ASP A 1 351 ? 26.024 24.063 -11.750 1.00 93.75 351 ASP A C 1
ATOM 2532 O O . ASP A 1 351 ? 24.806 24.073 -11.914 1.00 93.75 351 ASP A O 1
ATOM 2536 N N . ALA A 1 352 ? 26.768 23.005 -12.093 1.00 94.00 352 ALA A N 1
ATOM 2537 C CA . ALA A 1 352 ? 26.204 21.792 -12.683 1.00 94.00 352 ALA A CA 1
ATOM 2538 C C . ALA A 1 352 ? 25.310 21.011 -11.700 1.00 94.00 352 ALA A C 1
ATOM 2540 O O . ALA A 1 352 ? 24.259 20.507 -12.095 1.00 94.00 352 ALA A O 1
ATOM 2541 N N . ILE A 1 353 ? 25.686 20.955 -10.417 1.00 93.56 353 ILE A N 1
ATOM 2542 C CA . ILE A 1 353 ? 24.884 20.309 -9.368 1.00 93.56 353 ILE A CA 1
ATOM 2543 C C . ILE A 1 353 ? 23.628 21.134 -9.081 1.00 93.56 353 ILE A C 1
ATOM 2545 O O . ILE A 1 353 ? 22.549 20.565 -8.955 1.00 93.56 353 ILE A O 1
ATOM 2549 N N . LEU A 1 354 ? 23.740 22.466 -9.054 1.00 92.56 354 LEU A N 1
ATOM 2550 C CA . LEU A 1 354 ? 22.579 23.352 -8.912 1.00 92.56 354 LEU A CA 1
ATOM 2551 C C . LEU A 1 354 ? 21.618 23.243 -10.106 1.00 92.56 354 LEU A C 1
ATOM 2553 O O . LEU A 1 354 ? 20.403 23.250 -9.924 1.00 92.56 354 LEU A O 1
ATOM 2557 N N . ALA A 1 355 ? 22.137 23.109 -11.329 1.00 93.19 355 ALA A N 1
ATOM 2558 C CA . ALA A 1 355 ? 21.308 22.881 -12.510 1.00 93.19 355 ALA A CA 1
ATOM 2559 C C . ALA A 1 355 ? 20.560 21.537 -12.441 1.00 93.19 355 ALA A C 1
ATOM 2561 O O . ALA A 1 355 ? 19.370 21.489 -12.755 1.00 93.19 355 ALA A O 1
ATOM 2562 N N . GLN A 1 356 ? 21.230 20.467 -11.994 1.00 95.31 356 GLN A N 1
ATOM 2563 C CA . GLN A 1 356 ? 20.597 19.165 -11.770 1.00 95.31 356 GLN A CA 1
ATOM 2564 C C . GLN A 1 356 ? 19.533 19.227 -10.668 1.00 95.31 356 GLN A C 1
ATOM 2566 O O . GLN A 1 356 ? 18.456 18.668 -10.844 1.00 95.31 356 GLN A O 1
ATOM 2571 N N . GLU A 1 357 ? 19.813 19.914 -9.560 1.00 95.31 357 GLU A N 1
ATOM 2572 C CA . GLU A 1 357 ? 18.855 20.120 -8.471 1.00 95.31 357 GLU A CA 1
ATOM 2573 C C . GLU A 1 357 ? 17.562 20.761 -8.987 1.00 95.31 357 GLU A C 1
ATOM 2575 O O . GLU A 1 357 ? 16.476 20.239 -8.746 1.00 95.31 357 GLU A O 1
ATOM 2580 N N . MET A 1 358 ? 17.668 21.858 -9.744 1.00 92.56 358 MET A N 1
ATOM 2581 C CA . MET A 1 358 ? 16.494 22.528 -10.310 1.00 92.56 358 MET A CA 1
ATOM 2582 C C . MET A 1 358 ? 15.716 21.616 -11.263 1.00 92.56 358 MET A C 1
ATOM 2584 O O . MET A 1 358 ? 14.489 21.602 -11.215 1.00 92.56 358 MET A O 1
ATOM 2588 N N . ALA A 1 359 ? 16.414 20.845 -12.103 1.00 94.00 359 ALA A N 1
ATOM 2589 C CA . ALA A 1 359 ? 15.776 19.899 -13.015 1.00 94.00 359 ALA A CA 1
ATOM 2590 C C . ALA A 1 359 ? 15.030 18.788 -12.259 1.00 94.00 359 ALA A C 1
ATOM 2592 O O . ALA A 1 359 ? 13.892 18.475 -12.595 1.00 94.00 359 ALA A O 1
ATOM 2593 N N . PHE A 1 360 ? 15.642 18.232 -11.213 1.00 97.06 360 PHE A N 1
ATOM 2594 C CA . PHE A 1 360 ? 15.009 17.229 -10.363 1.00 97.06 360 PHE A CA 1
ATOM 2595 C C . PHE A 1 360 ? 13.757 17.779 -9.664 1.00 97.06 360 PHE A C 1
ATOM 2597 O O . PHE A 1 360 ? 12.706 17.148 -9.725 1.00 97.06 360 PHE A O 1
ATOM 2604 N N . LEU A 1 361 ? 13.839 18.958 -9.036 1.00 95.94 361 LEU A N 1
ATOM 2605 C CA . LEU A 1 361 ? 12.712 19.542 -8.295 1.00 95.94 361 LEU A CA 1
ATOM 2606 C C . LEU A 1 361 ? 11.548 19.963 -9.206 1.00 95.94 361 LEU A C 1
ATOM 2608 O O . LEU A 1 361 ? 10.387 19.809 -8.816 1.00 95.94 361 LEU A O 1
ATOM 2612 N N . ASP A 1 362 ? 11.844 20.465 -10.411 1.00 94.12 362 ASP A N 1
ATOM 2613 C CA . ASP A 1 362 ? 10.829 20.753 -11.435 1.00 94.12 362 ASP A CA 1
ATOM 2614 C C . ASP A 1 362 ? 10.069 19.481 -11.820 1.00 94.12 362 ASP A C 1
ATOM 2616 O O . ASP A 1 362 ? 8.841 19.448 -11.765 1.00 94.12 362 ASP A O 1
ATOM 2620 N N . GLN A 1 363 ? 10.797 18.409 -12.133 1.00 95.31 363 GLN A N 1
ATOM 2621 C CA . GLN A 1 363 ? 10.190 17.148 -12.547 1.00 95.31 363 GLN A CA 1
ATOM 2622 C C . GLN A 1 363 ? 9.435 16.458 -11.427 1.00 95.31 363 GLN A C 1
ATOM 2624 O O . GLN A 1 363 ? 8.324 15.987 -11.649 1.00 95.31 363 GLN A O 1
ATOM 2629 N N . LEU A 1 364 ? 9.983 16.448 -10.214 1.00 96.19 364 LEU A N 1
ATOM 2630 C CA . LEU A 1 364 ? 9.295 15.875 -9.066 1.00 96.19 364 LEU A CA 1
ATOM 2631 C C . LEU A 1 364 ? 7.931 16.552 -8.852 1.00 96.19 364 LEU A C 1
ATOM 2633 O O . LEU A 1 364 ? 6.938 15.865 -8.648 1.00 96.19 364 LEU A O 1
ATOM 2637 N N . SER A 1 365 ? 7.858 17.880 -8.998 1.00 94.94 365 SER A N 1
ATOM 2638 C CA . SER A 1 365 ? 6.606 18.651 -8.879 1.00 94.94 365 SER A CA 1
ATOM 2639 C C . SER A 1 365 ? 5.623 18.430 -10.044 1.00 94.94 365 SER A C 1
ATOM 2641 O O . SER A 1 365 ? 4.490 18.902 -9.993 1.00 94.94 365 SER A O 1
ATOM 2643 N N . ARG A 1 366 ? 6.053 17.747 -11.111 1.00 94.94 366 ARG A N 1
ATOM 2644 C CA . ARG A 1 366 ? 5.262 17.400 -12.305 1.00 94.94 366 ARG A CA 1
ATOM 2645 C C . ARG A 1 366 ? 4.921 15.910 -12.367 1.00 94.94 366 ARG A C 1
ATOM 2647 O O . ARG A 1 366 ? 4.472 15.433 -13.409 1.00 94.94 366 ARG A O 1
ATOM 2654 N N . ALA A 1 367 ? 5.154 15.174 -11.278 1.00 94.56 367 ALA A N 1
ATOM 2655 C CA . ALA A 1 367 ? 4.748 13.783 -11.149 1.00 94.56 367 ALA A CA 1
ATOM 2656 C C . ALA A 1 367 ? 3.252 13.624 -11.462 1.00 94.56 367 ALA A C 1
ATOM 2658 O O . ALA A 1 367 ? 2.437 14.469 -11.093 1.00 94.56 367 ALA A O 1
ATOM 2659 N N . THR A 1 368 ? 2.921 12.546 -12.169 1.00 89.62 368 THR A N 1
ATOM 2660 C CA . THR A 1 368 ? 1.546 12.195 -12.557 1.00 89.62 368 THR A CA 1
ATOM 2661 C C . THR A 1 368 ? 1.187 10.780 -12.137 1.00 89.62 368 THR A C 1
ATOM 2663 O O . THR A 1 368 ? 0.057 10.519 -11.737 1.00 89.62 368 THR A O 1
ATOM 2666 N N . SER A 1 369 ? 2.146 9.862 -12.165 1.00 83.44 369 SER A N 1
ATOM 2667 C CA . SER A 1 369 ? 1.964 8.492 -11.704 1.00 83.44 369 SER A CA 1
ATOM 2668 C C . SER A 1 369 ? 3.277 7.929 -11.182 1.00 83.44 369 SER A C 1
ATOM 2670 O O . SER A 1 369 ? 4.347 8.532 -11.327 1.00 83.44 369 SER A O 1
ATOM 2672 N N . TYR A 1 370 ? 3.189 6.769 -10.547 1.00 88.94 370 TYR A N 1
ATOM 2673 C CA . TYR A 1 370 ? 4.346 6.020 -10.101 1.00 88.94 370 TYR A CA 1
ATOM 2674 C C . TYR A 1 370 ? 4.085 4.522 -10.201 1.00 88.94 370 TYR A C 1
ATOM 2676 O O . TYR A 1 370 ? 2.941 4.078 -10.175 1.00 88.94 370 TYR A O 1
ATOM 2684 N N . VAL A 1 371 ? 5.168 3.759 -10.292 1.00 77.62 371 VAL A N 1
ATOM 2685 C CA . VAL A 1 371 ? 5.171 2.298 -10.259 1.00 77.62 371 VAL A CA 1
ATOM 2686 C C . VAL A 1 371 ? 6.299 1.855 -9.339 1.00 77.62 371 VAL A C 1
ATOM 2688 O O . VAL A 1 371 ? 7.421 2.354 -9.454 1.00 77.62 371 VAL A O 1
ATOM 2691 N N . ILE A 1 372 ? 6.009 0.920 -8.438 1.00 77.81 372 ILE A N 1
ATOM 2692 C CA . ILE A 1 372 ? 7.018 0.238 -7.624 1.00 77.81 372 ILE A CA 1
ATOM 2693 C C . ILE A 1 372 ? 7.142 -1.200 -8.146 1.00 77.81 372 ILE A C 1
ATOM 2695 O O . ILE A 1 372 ? 6.225 -1.995 -7.983 1.00 77.81 372 ILE A O 1
ATOM 2699 N N . ASP A 1 373 ? 8.275 -1.534 -8.771 1.00 71.69 373 ASP A N 1
ATOM 2700 C CA . ASP A 1 373 ? 8.626 -2.894 -9.223 1.00 71.69 373 ASP A CA 1
ATOM 2701 C C . ASP A 1 373 ? 9.758 -3.421 -8.324 1.00 71.69 373 ASP A C 1
ATOM 2703 O O . ASP A 1 373 ? 10.935 -3.081 -8.490 1.00 71.69 373 ASP A O 1
ATOM 2707 N N . GLY A 1 374 ? 9.393 -4.186 -7.290 1.00 71.50 374 GLY A N 1
ATOM 2708 C CA . GLY A 1 374 ? 10.326 -4.708 -6.288 1.00 71.50 374 GLY A CA 1
ATOM 2709 C C . GLY A 1 374 ? 11.045 -3.602 -5.507 1.00 71.50 374 GLY A C 1
ATOM 2710 O O . GLY A 1 374 ? 10.468 -2.960 -4.631 1.00 71.50 374 GLY A O 1
ATOM 2711 N N . THR A 1 375 ? 12.333 -3.393 -5.795 1.00 81.19 375 THR A N 1
ATOM 2712 C CA . THR A 1 375 ? 13.163 -2.352 -5.158 1.00 81.19 375 THR A CA 1
ATOM 2713 C C . THR A 1 375 ? 13.291 -1.089 -6.000 1.00 81.19 375 THR A C 1
ATOM 2715 O O . THR A 1 375 ? 14.092 -0.224 -5.648 1.00 81.19 375 THR A O 1
ATOM 2718 N N . THR A 1 376 ? 12.576 -0.988 -7.118 1.00 82.75 376 THR A N 1
ATOM 2719 C CA . THR A 1 376 ? 12.674 0.139 -8.045 1.00 82.75 376 THR A CA 1
ATOM 2720 C C . THR A 1 376 ? 11.388 0.948 -8.026 1.00 82.75 376 THR A C 1
ATOM 2722 O O . THR A 1 376 ? 10.319 0.419 -8.306 1.00 82.75 376 THR A O 1
ATOM 2725 N N . LEU A 1 377 ? 11.505 2.242 -7.742 1.00 90.44 377 LEU A N 1
ATOM 2726 C CA . LEU A 1 377 ? 10.424 3.210 -7.896 1.00 90.44 377 LEU A CA 1
ATOM 2727 C C . LEU A 1 377 ? 10.642 3.968 -9.202 1.00 90.44 377 LEU A C 1
ATOM 2729 O O . LEU A 1 377 ? 11.691 4.575 -9.400 1.00 90.44 377 LEU A O 1
ATOM 2733 N N . THR A 1 378 ? 9.645 3.969 -10.077 1.00 90.69 378 THR A N 1
ATOM 2734 C CA . THR A 1 378 ? 9.607 4.828 -11.262 1.00 90.69 378 THR A CA 1
ATOM 2735 C C . THR A 1 378 ? 8.496 5.848 -11.085 1.00 90.69 378 THR A C 1
ATOM 2737 O O . THR A 1 378 ? 7.348 5.462 -10.913 1.00 90.69 378 THR A O 1
ATOM 2740 N N . ILE A 1 379 ? 8.820 7.139 -11.140 1.00 93.94 379 ILE A N 1
ATOM 2741 C CA . ILE A 1 379 ? 7.836 8.228 -11.190 1.00 93.94 379 ILE A CA 1
ATOM 2742 C C . ILE A 1 379 ? 7.767 8.738 -12.626 1.00 93.94 379 ILE A C 1
ATOM 2744 O O . ILE A 1 379 ? 8.797 9.095 -13.201 1.00 93.94 379 ILE A O 1
ATOM 2748 N N . THR A 1 380 ? 6.564 8.800 -13.190 1.00 87.38 380 THR A N 1
ATOM 2749 C CA . THR A 1 380 ? 6.305 9.371 -14.516 1.00 87.38 380 THR A CA 1
ATOM 2750 C C . THR A 1 380 ? 5.770 10.790 -14.372 1.00 87.38 380 THR A C 1
ATOM 2752 O O . THR A 1 380 ? 4.869 11.053 -13.571 1.00 87.38 380 THR A O 1
ATOM 2755 N N . VAL A 1 381 ? 6.315 11.714 -15.161 1.00 92.94 381 VAL A N 1
ATOM 2756 C CA . VAL A 1 381 ? 5.881 13.117 -15.194 1.00 92.94 381 VAL A CA 1
ATOM 2757 C C . VAL A 1 381 ? 5.021 13.411 -16.428 1.00 92.94 381 VAL A C 1
ATOM 2759 O O . VAL A 1 381 ? 4.943 12.606 -17.354 1.00 92.94 381 VAL A O 1
ATOM 2762 N N . ASP A 1 382 ? 4.367 14.569 -16.445 1.00 86.25 382 ASP A N 1
ATOM 2763 C CA . ASP A 1 382 ? 3.365 14.971 -17.447 1.00 86.25 382 ASP A CA 1
ATOM 2764 C C . ASP A 1 382 ? 3.825 14.973 -18.923 1.00 86.25 382 ASP A C 1
ATOM 2766 O O . ASP A 1 382 ? 2.993 14.827 -19.820 1.00 86.25 382 ASP A O 1
ATOM 2770 N N . ASP A 1 383 ? 5.125 15.099 -19.204 1.00 86.81 383 ASP A N 1
ATOM 2771 C CA . ASP A 1 383 ? 5.695 14.999 -20.560 1.00 86.81 383 ASP A CA 1
ATOM 2772 C C . ASP A 1 383 ? 6.175 13.582 -20.939 1.00 86.81 383 ASP A C 1
ATOM 2774 O O . ASP A 1 383 ? 6.729 13.379 -22.024 1.00 86.81 383 ASP A O 1
ATOM 2778 N N . GLY A 1 384 ? 5.934 12.600 -20.065 1.00 82.19 384 GLY A N 1
ATOM 2779 C CA . GLY A 1 384 ? 6.332 11.204 -20.227 1.00 82.19 384 GLY A CA 1
ATOM 2780 C C . GLY A 1 384 ? 7.767 10.896 -19.796 1.00 82.19 384 GLY A C 1
ATOM 2781 O O . GLY A 1 384 ? 8.179 9.740 -19.901 1.00 82.19 384 GLY A O 1
ATOM 2782 N N . ALA A 1 385 ? 8.538 11.878 -19.318 1.00 88.94 385 ALA A N 1
ATOM 2783 C CA . ALA A 1 385 ? 9.837 11.607 -18.716 1.00 88.94 385 ALA A CA 1
ATOM 2784 C C . ALA A 1 385 ? 9.704 10.836 -17.389 1.00 88.94 385 ALA A C 1
ATOM 2786 O O . ALA A 1 385 ? 8.638 10.791 -16.764 1.00 88.94 385 ALA A O 1
ATOM 2787 N N . THR A 1 386 ? 10.803 10.213 -16.960 1.00 91.38 386 THR A N 1
ATOM 2788 C CA . THR A 1 386 ? 10.831 9.355 -15.773 1.00 91.38 386 THR A CA 1
ATOM 2789 C C . THR A 1 386 ? 11.945 9.726 -14.805 1.00 91.38 386 THR A C 1
ATOM 2791 O O . THR A 1 386 ? 13.065 10.059 -15.204 1.00 91.38 386 THR A O 1
ATOM 2794 N N . LEU A 1 387 ? 11.627 9.603 -13.518 1.00 97.19 387 LEU A N 1
ATOM 2795 C CA . LEU A 1 387 ? 12.582 9.548 -12.418 1.00 97.19 387 LEU A CA 1
ATOM 2796 C C . LEU A 1 387 ? 12.648 8.097 -11.940 1.00 97.19 387 LEU A C 1
ATOM 2798 O O . LEU A 1 387 ? 11.620 7.547 -11.544 1.00 97.19 387 LEU A O 1
ATOM 2802 N N . VAL A 1 388 ? 13.827 7.477 -11.977 1.00 94.75 388 VAL A N 1
ATOM 2803 C CA . VAL A 1 388 ? 14.003 6.087 -11.531 1.00 94.75 388 VAL A CA 1
ATOM 2804 C C . VAL A 1 388 ? 14.843 6.067 -10.271 1.00 94.75 388 VAL A C 1
ATOM 2806 O O . VAL A 1 388 ? 15.966 6.577 -10.243 1.00 94.75 388 VAL A O 1
ATOM 2809 N N . PHE A 1 389 ? 14.318 5.436 -9.233 1.00 96.75 389 PHE A N 1
ATOM 2810 C CA . PHE A 1 389 ? 14.955 5.297 -7.940 1.00 96.75 389 PHE A CA 1
ATOM 2811 C C . PHE A 1 389 ? 15.114 3.830 -7.556 1.00 96.75 389 PHE A C 1
ATOM 2813 O O . PHE A 1 389 ? 14.372 2.962 -8.015 1.00 96.75 389 PHE A O 1
ATOM 2820 N N . VAL A 1 390 ? 16.044 3.575 -6.644 1.00 89.75 390 VAL A N 1
ATOM 2821 C CA . VAL A 1 390 ? 16.181 2.302 -5.934 1.00 89.75 390 VAL A CA 1
ATOM 2822 C C . VAL A 1 390 ? 15.930 2.503 -4.448 1.00 89.75 390 VAL A C 1
ATOM 2824 O O . VAL A 1 390 ? 16.167 3.589 -3.919 1.00 89.75 390 VAL A O 1
ATOM 2827 N N . ARG A 1 391 ? 15.424 1.473 -3.775 1.00 88.25 391 ARG A N 1
ATOM 2828 C CA . ARG A 1 391 ? 15.127 1.519 -2.340 1.00 88.25 391 ARG A CA 1
ATOM 2829 C C . ARG A 1 391 ? 16.404 1.805 -1.537 1.00 88.25 391 ARG A C 1
ATOM 2831 O O . ARG A 1 391 ? 17.444 1.209 -1.823 1.00 88.25 391 ARG A O 1
ATOM 2838 N N . ALA A 1 392 ? 16.314 2.757 -0.607 1.00 78.88 392 ALA A N 1
ATOM 2839 C CA . ALA A 1 392 ? 17.430 3.249 0.206 1.00 78.88 392 ALA A CA 1
ATOM 2840 C C . ALA A 1 392 ? 17.649 2.425 1.479 1.00 78.88 392 ALA A C 1
ATOM 2842 O O . ALA A 1 392 ? 16.640 1.927 2.033 1.00 78.88 392 ALA A O 1
#

InterPro domains:
  IPR005184 Domain of unknown function DUF306, Meta/HslJ [PF03724] (56-161)
  IPR005184 Domain of unknown function DUF306, Meta/HslJ [PF03724] (172-278)
  IPR005184 Domain of unknown function DUF306, Meta/HslJ [PF03724] (283-389)
  IPR038670 HslJ-like superfamily [G3DSA:2.40.128.270] (52-165)
  IPR038670 HslJ-like superfamily [G3DSA:2.40.128.270] (169-281)
  IPR038670 HslJ-like superfamily [G3DSA:2.40.128.270] (282-392)
  IPR053147 Heat shock protein HslJ-like [PTHR35535] (2-166)

Organism: NCBI:txid1506545

Mean predicted aligned error: 19.5 Å

Foldseek 3Di:
DDDDDDDDDDDDDDDDDDDDDDDDDDDDDDDDDDYDDDDDDDDPDDPDDDPDPFPPQAQFKWFWQDDQRHGDDAPPATFMWGHHNVQKIWGDLRQWTKIWGWGADPQFIATAQIDIDDDDDPPSSVVSSVSCSVQVRQFTHWDDDPQWIWTAGPVRDITIIGTPPPCLVQPPPLEQFKWWWQDWLNDGDPDPVFTWMWGHYPVQKIWTGLRQWTKIWGWDDDPQFIATAQIDIDDDDDDPVSVVSSVVVSVQVRQFTGWGRDRQWIWTAGPVRTITIIGTDPPDLAQFKWWWQDDQNDGDPDPVFIFMWRHHPVQKIWTTLRQWTKIWGWDDDSQFIATAQIDIDDDDDPPVSVVSSVSVRVQVNQFTGWDDRPQWIWTAGPVRGITIIGTD

Secondary structure (DSSP, 8-state):
----------------------------------------PPP----------SSSSTTEEEEEEEBTTBPPP-SSS-BEEEE-TTSEEEEEBSSSEEEEEEEEETTEEEEPPPEE------HHHHHHHHHHHHHHTTEEEEEEETTEEEEEETTS-EEEEEE-----------TTEEEEEEEETTB--S-SSS-BEEEE-TTSEEEEEBSSSEEEEEEEEETTEEEEPPPEE------HHHHHHHHHHHHHHTTEEEEEEETTEEEEEETTS-EEEEEE-----TTEEEEEEEETTB--S-TTS-BEEEE-TTSEEEEEBSSSEEEEEEEEETTEEEEPPPEE------HHHHHHHHHHHHHHTTEEEEEEETTEEEEEETTS-EEEEEE-